Protein AF-0000000069431856 (afdb_homodimer)

Foldseek 3Di:
DLEWDFDADPQQETEDEPVPTDADDLVSVLVRHVVHLVVSVVVPRFKYKYKYFPVRCVNVVSCVVVPWDWQDDDVGITMIMDGNDDPDDDPDDHDDFEWEKEFEFEAEPVQWTKWFFWDPDPQRFTDTFIGTDDPPDDRQRRHQVRCCQFWVWGWHFDAWQDWDWAACPPPRGIYIYTYTYIYTPDDDTDGDVNTTVDIDIGRLVCQLPPPSHDPVRNVSSVSVVVCVVVQKGWHWDWDADPVRPGTDTDTDIDGNDD/DLEWDFDADPQQETEDEPVPTDADDLVSVLVRHVVHLVVSVVVPRFKYKYKYFPVRCVNVVSCVVVPWDWQDDDVGITMIMDGNDDPDDDPDDHDDFEWEKEFEFEAEPVQWTKWFFWDPDPQRFIDTFIGTDDPPDDRQRRHQVRCCQFWVWGWHFDAWQDWDWAACPPPRGIYIYTYTYIYTPDDDTDGDVNTTVDIDIGRLVCQLPPPSHDPVRNVSSVSVVVCVVVQKGWHWDFDADPVRPGTDTDTDIDGNDD

Sequence (516 aa):
MNVFDGKTDRYRGITILSNEIAYSNDHDFEEKLANSLISWKESSYRAAWIKVFSQHSSVIPICVKCGFDFHHAQPGYVMLNKWLKTDEPNTLPEYANQYIGVAGFVVNERNQLLVIKETFSEQAKWKLPGGHAEKQEDLPDTAIRETFEETGVKCKFESLLAFRHQHNYYFGCSDIYFICVLRPLTEEINPCLQEVKECKWMDLDEYINNTDITDANRFFAKSYKQQLETKMAIKPTKVWNFRKNLKNNIYSLQTLQDMNVFDGKTDRYRGITILSNEIAYSNDHDFEEKLANSLISWKESSYRAAWIKVFSQHSSVIPICVKCGFDFHHAQPGYVMLNKWLKTDEPNTLPEYANQYIGVAGFVVNERNQLLVIKETFSEQAKWKLPGGHAEKQEDLPDTAIRETFEETGVKCKFESLLAFRHQHNYYFGCSDIYFICVLRPLTEEINPCLQEVKECKWMDLDEYINNTDITDANRFFAKSYKQQLETKMAIKPTKVWNFRKNLKNNIYSLQTLQD

pLDDT: mean 94.35, std 6.86, range [52.59, 98.88]

Organism: NCBI:txid2607531

Structure (mmCIF, N/CA/C/O backbone):
data_AF-0000000069431856-model_v1
#
loop_
_entity.id
_entity.type
_entity.pdbx_description
1 polymer 'Nucleoside diphosphate-linked moiety X motif 6'
#
loop_
_atom_site.group_PDB
_atom_site.id
_atom_site.type_symbol
_atom_site.label_atom_id
_atom_site.label_alt_id
_atom_site.label_comp_id
_atom_site.label_asym_id
_atom_site.label_entity_id
_atom_site.label_seq_id
_atom_site.pdbx_PDB_ins_code
_atom_site.Cartn_x
_atom_site.Cartn_y
_atom_site.Cartn_z
_atom_site.occupancy
_atom_site.B_iso_or_equiv
_atom_site.auth_seq_id
_atom_site.auth_comp_id
_atom_site.auth_asym_id
_atom_site.auth_atom_id
_atom_site.pdbx_PDB_model_num
ATOM 1 N N . MET A 1 1 ? -29.328 28.594 4.598 1 62.97 1 MET A N 1
ATOM 2 C CA . MET A 1 1 ? -28.609 28.312 5.84 1 62.97 1 MET A CA 1
ATOM 3 C C . MET A 1 1 ? -27.109 28.453 5.641 1 62.97 1 MET A C 1
ATOM 5 O O . MET A 1 1 ? -26.609 28.281 4.531 1 62.97 1 MET A O 1
ATOM 9 N N . ASN A 1 2 ? -26.391 29.125 6.527 1 88.62 2 ASN A N 1
ATOM 10 C CA . ASN A 1 2 ? -24.953 29.406 6.574 1 88.62 2 ASN A CA 1
ATOM 11 C C . ASN A 1 2 ? -24.156 28.125 6.793 1 88.62 2 ASN A C 1
ATOM 13 O O . ASN A 1 2 ? -23.562 27.938 7.855 1 88.62 2 ASN A O 1
ATOM 17 N N . VAL A 1 3 ? -24.328 27.25 5.762 1 95.19 3 VAL A N 1
ATOM 18 C CA . VAL A 1 3 ? -23.688 25.938 5.824 1 95.19 3 VAL A CA 1
ATOM 19 C C . VAL A 1 3 ? -22.797 25.719 4.602 1 95.19 3 VAL A C 1
ATOM 21 O O . VAL A 1 3 ? -22.922 26.453 3.609 1 95.19 3 VAL A O 1
ATOM 24 N N . PHE A 1 4 ? -21.891 24.812 4.672 1 97.19 4 PHE A N 1
ATOM 25 C CA . PHE A 1 4 ? -21.047 24.469 3.533 1 97.19 4 PHE A CA 1
ATOM 26 C C . PHE A 1 4 ? -21.766 23.531 2.58 1 97.19 4 PHE A C 1
ATOM 28 O O . PHE A 1 4 ? -22.469 22.609 3.016 1 97.19 4 PHE A O 1
ATOM 35 N N . ASP A 1 5 ? -21.547 23.766 1.312 1 93.69 5 ASP A N 1
ATOM 36 C CA . ASP A 1 5 ? -21.984 22.828 0.281 1 93.69 5 ASP A CA 1
ATOM 37 C C . ASP A 1 5 ? -20.891 21.812 -0.037 1 93.69 5 ASP A C 1
ATOM 39 O O . ASP A 1 5 ? -19.734 22.172 -0.244 1 93.69 5 ASP A O 1
ATOM 43 N N . GLY A 1 6 ? -21.266 20.625 0.059 1 95.62 6 GLY A N 1
ATOM 44 C CA . GLY A 1 6 ? -20.281 19.578 -0.214 1 95.62 6 GLY A CA 1
ATOM 45 C C . GLY A 1 6 ? -20.781 18.531 -1.201 1 95.62 6 GLY A C 1
ATOM 46 O O . GLY A 1 6 ? -21.875 18.688 -1.764 1 95.62 6 GLY A O 1
ATOM 47 N N . LYS A 1 7 ? -20.016 17.625 -1.566 1 96.5 7 LYS A N 1
ATOM 48 C CA . LYS A 1 7 ? -20.344 16.516 -2.463 1 96.5 7 LYS A CA 1
ATOM 49 C C . LYS A 1 7 ? -20.625 15.242 -1.679 1 96.5 7 LYS A C 1
ATOM 51 O O . LYS A 1 7 ? -19.859 14.883 -0.775 1 96.5 7 LYS A O 1
ATOM 56 N N . THR A 1 8 ? -21.641 14.547 -2.09 1 95.56 8 THR A N 1
ATOM 57 C CA . THR A 1 8 ? -22.047 13.328 -1.406 1 95.56 8 THR A CA 1
ATOM 58 C C . THR A 1 8 ? -21.531 12.094 -2.146 1 95.56 8 THR A C 1
ATOM 60 O O . THR A 1 8 ? -21.484 12.086 -3.379 1 95.56 8 THR A O 1
ATOM 63 N N . ASP A 1 9 ? -21.188 11.102 -1.434 1 90.62 9 ASP A N 1
ATOM 64 C CA . ASP A 1 9 ? -20.75 9.852 -2.051 1 90.62 9 ASP A CA 1
ATOM 65 C C . ASP A 1 9 ? -21.781 8.742 -1.839 1 90.62 9 ASP A C 1
ATOM 67 O O . ASP A 1 9 ? -22.844 8.984 -1.265 1 90.62 9 ASP A O 1
ATOM 71 N N . ARG A 1 10 ? -21.531 7.535 -2.359 1 85.38 10 ARG A N 1
ATOM 72 C CA . ARG A 1 10 ? -22.484 6.441 -2.363 1 85.38 10 ARG A CA 1
ATOM 73 C C . ARG A 1 10 ? -22.719 5.898 -0.954 1 85.38 10 ARG A C 1
ATOM 75 O O . ARG A 1 10 ? -23.656 5.156 -0.71 1 85.38 10 ARG A O 1
ATOM 82 N N . TYR A 1 11 ? -21.906 6.277 0.033 1 87.62 11 TYR A N 1
ATOM 83 C CA . TYR A 1 11 ? -22 5.789 1.404 1 87.62 11 TYR A CA 1
ATOM 84 C C . TYR A 1 11 ? -22.656 6.832 2.307 1 87.62 11 TYR A C 1
ATOM 86 O O . TYR A 1 11 ? -22.625 6.703 3.533 1 87.62 11 TYR A O 1
ATOM 94 N N . ARG A 1 12 ? -23.062 7.938 1.674 1 92.31 12 ARG A N 1
ATOM 95 C CA . ARG A 1 12 ? -23.688 9.055 2.379 1 92.31 12 ARG A CA 1
ATOM 96 C C . ARG A 1 12 ? -22.656 9.82 3.205 1 92.31 12 ARG A C 1
ATOM 98 O O . ARG A 1 12 ? -22.938 10.234 4.328 1 92.31 12 ARG A O 1
ATOM 105 N N . GLY A 1 13 ? -21.531 9.836 2.697 1 95.69 13 GLY A N 1
ATOM 106 C CA . GLY A 1 13 ? -20.531 10.773 3.186 1 95.69 13 GLY A CA 1
ATOM 107 C C . GLY A 1 13 ? -20.562 12.109 2.465 1 95.69 13 GLY A C 1
ATOM 108 O O . GLY A 1 13 ? -20.906 12.172 1.28 1 95.69 13 GLY A O 1
ATOM 109 N N . ILE A 1 14 ? -20.266 13.109 3.154 1 97.75 14 ILE A N 1
ATOM 110 C CA . ILE A 1 14 ? -20.219 14.438 2.541 1 97.75 14 ILE A CA 1
ATOM 111 C C . ILE A 1 14 ? -18.797 14.984 2.613 1 97.75 14 ILE A C 1
ATOM 113 O O . ILE A 1 14 ? -18.141 14.875 3.646 1 97.75 14 ILE A O 1
ATOM 117 N N . THR A 1 15 ? -18.281 15.555 1.489 1 98.38 15 THR A N 1
ATOM 118 C CA . THR A 1 15 ? -16.922 16.047 1.405 1 98.38 15 THR A CA 1
ATOM 119 C C . THR A 1 15 ? -16.906 17.531 1.014 1 98.38 15 THR A C 1
ATOM 121 O O . THR A 1 15 ? -17.578 17.922 0.062 1 98.38 15 THR A O 1
ATOM 124 N N . ILE A 1 16 ? -16.156 18.297 1.734 1 98.25 16 ILE A N 1
ATOM 125 C CA . ILE A 1 16 ? -15.938 19.688 1.339 1 98.25 16 ILE A CA 1
ATOM 126 C C . ILE A 1 16 ? -14.445 19.922 1.102 1 98.25 16 ILE A C 1
ATOM 128 O O . ILE A 1 16 ? -13.602 19.297 1.757 1 98.25 16 ILE A O 1
ATOM 132 N N . LEU A 1 17 ? -14.117 20.766 0.204 1 98.31 17 LEU A N 1
ATOM 133 C CA . LEU A 1 17 ? -12.758 21.188 -0.129 1 98.31 17 LEU A CA 1
ATOM 134 C C . LEU A 1 17 ? -12.539 22.641 0.268 1 98.31 17 LEU A C 1
ATOM 136 O O . LEU A 1 17 ? -13.344 23.516 -0.067 1 98.31 17 LEU A O 1
ATOM 140 N N . SER A 1 18 ? -11.484 22.875 0.961 1 98.06 18 SER A N 1
ATOM 141 C CA . SER A 1 18 ? -11.242 24.203 1.501 1 98.06 18 SER A CA 1
ATOM 142 C C . SER A 1 18 ? -11.141 25.234 0.388 1 98.06 18 SER A C 1
ATOM 144 O O . SER A 1 18 ? -11.414 26.422 0.606 1 98.06 18 SER A O 1
ATOM 146 N N . ASN A 1 19 ? -10.727 24.781 -0.801 1 96.88 19 ASN A N 1
ATOM 147 C CA . ASN A 1 19 ? -10.562 25.734 -1.896 1 96.88 19 ASN A CA 1
ATOM 148 C C . ASN A 1 19 ? -11.852 25.906 -2.693 1 96.88 19 ASN A C 1
ATOM 150 O O . ASN A 1 19 ? -11.891 26.641 -3.674 1 96.88 19 ASN A O 1
ATOM 154 N N . GLU A 1 20 ? -12.906 25.234 -2.348 1 96.81 20 GLU A N 1
ATOM 155 C CA . GLU A 1 20 ? -14.164 25.297 -3.092 1 96.81 20 GLU A CA 1
ATOM 156 C C . GLU A 1 20 ? -15.289 25.859 -2.23 1 96.81 20 GLU A C 1
ATOM 158 O O . GLU A 1 20 ? -16.422 26.016 -2.697 1 96.81 20 GLU A O 1
ATOM 163 N N . ILE A 1 21 ? -15.031 26.109 -0.999 1 95.69 21 ILE A N 1
ATOM 164 C CA . ILE A 1 21 ? -16.047 26.656 -0.102 1 95.69 21 ILE A CA 1
ATOM 165 C C . ILE A 1 21 ? -15.734 28.109 0.21 1 95.69 21 ILE A C 1
ATOM 167 O O . ILE A 1 21 ? -14.578 28.531 0.17 1 95.69 21 ILE A O 1
ATOM 171 N N . ALA A 1 22 ? -16.797 28.812 0.596 1 94.12 22 ALA A N 1
ATOM 172 C CA . ALA A 1 22 ? -16.656 30.25 0.842 1 94.12 22 ALA A CA 1
ATOM 173 C C . ALA A 1 22 ? -16.75 30.562 2.332 1 94.12 22 ALA A C 1
ATOM 175 O O . ALA A 1 22 ? -17.672 30.078 3.012 1 94.12 22 ALA A O 1
ATOM 176 N N . TYR A 1 23 ? -15.852 31.297 2.836 1 95.25 23 TYR A N 1
ATOM 177 C CA . TYR A 1 23 ? -15.859 31.859 4.18 1 95.25 23 TYR A CA 1
ATOM 178 C C . TYR A 1 23 ? -14.969 33.094 4.262 1 95.25 23 TYR A C 1
ATOM 180 O O . TYR A 1 23 ? -13.984 33.188 3.52 1 95.25 23 TYR A O 1
ATOM 188 N N . SER A 1 24 ? -15.25 34 5.094 1 95.38 24 SER A N 1
ATOM 189 C CA . SER A 1 24 ? -14.586 35.281 5.113 1 95.38 24 SER A CA 1
ATOM 190 C C . S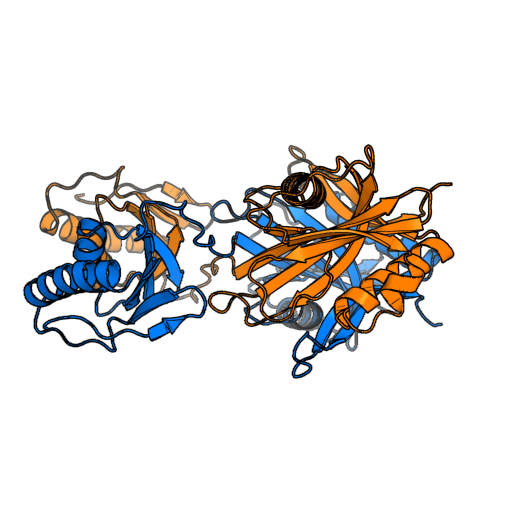ER A 1 24 ? -13.328 35.25 5.98 1 95.38 24 SER A C 1
ATOM 192 O O . SER A 1 24 ? -12.359 35.969 5.711 1 95.38 24 SER A O 1
ATOM 194 N N . ASN A 1 25 ? -13.383 34.562 7.086 1 96.38 25 ASN A N 1
ATOM 195 C CA . ASN A 1 25 ? -12.281 34.406 8.023 1 96.38 25 ASN A CA 1
ATOM 196 C C . ASN A 1 25 ? -12.445 33.156 8.867 1 96.38 25 ASN A C 1
ATOM 198 O O . ASN A 1 25 ? -13.43 32.406 8.703 1 96.38 25 ASN A O 1
ATOM 202 N N . ASP A 1 26 ? -11.586 32.875 9.719 1 97.25 26 ASP A N 1
ATOM 203 C CA . ASP A 1 26 ? -11.578 31.656 10.5 1 97.25 26 ASP A CA 1
ATOM 204 C C . ASP A 1 26 ? -12.812 31.562 11.391 1 97.25 26 ASP A C 1
ATOM 206 O O . ASP A 1 26 ? -13.352 30.469 11.609 1 97.25 26 ASP A O 1
ATOM 210 N N . HIS A 1 27 ? -13.156 32.688 11.961 1 96.94 27 HIS A N 1
ATOM 211 C CA . HIS A 1 27 ? -14.352 32.719 12.797 1 96.94 27 HIS A CA 1
ATOM 212 C C . HIS A 1 27 ? -15.586 32.344 11.984 1 96.94 27 HIS A C 1
ATOM 214 O O . HIS A 1 27 ? -16.406 31.531 12.438 1 96.94 27 HIS A O 1
ATOM 220 N N . ASP A 1 28 ? -15.688 32.938 10.836 1 97.44 28 ASP A N 1
ATOM 221 C CA . ASP A 1 28 ? -16.781 32.594 9.93 1 97.44 28 ASP A CA 1
ATOM 222 C C . ASP A 1 28 ? -16.75 31.094 9.562 1 97.44 28 ASP A C 1
ATOM 224 O O . ASP A 1 28 ? -17.797 30.453 9.516 1 97.44 28 ASP A O 1
ATOM 228 N N . PHE A 1 29 ? -15.617 30.578 9.32 1 98.19 29 PHE A N 1
ATOM 229 C CA . PHE A 1 29 ? -15.453 29.156 9.016 1 98.19 29 PHE A CA 1
ATOM 230 C C . PHE A 1 29 ? -15.977 28.297 10.156 1 98.19 29 PHE A C 1
ATOM 232 O O . PHE A 1 29 ? -16.703 27.328 9.93 1 98.19 29 PHE A O 1
ATOM 239 N N . GLU A 1 30 ? -15.547 28.594 11.32 1 98.19 30 GLU A N 1
ATOM 240 C CA . GLU A 1 30 ? -15.945 27.828 12.5 1 98.19 30 GLU A CA 1
ATOM 241 C C . GLU A 1 30 ? -17.469 27.797 12.656 1 98.19 30 GLU A C 1
ATOM 243 O O . GLU A 1 30 ? -18.047 26.734 12.922 1 98.19 30 GLU A O 1
ATOM 248 N N . GLU A 1 31 ? -18.062 28.938 12.5 1 97.62 31 GLU A N 1
ATOM 249 C CA . GLU A 1 31 ? -19.516 29.031 12.617 1 97.62 31 GLU A CA 1
ATOM 250 C C . GLU A 1 31 ? -20.219 28.203 11.531 1 97.62 31 GLU A C 1
ATOM 252 O O . GLU A 1 31 ? -21.141 27.453 11.82 1 97.62 31 GLU A O 1
ATOM 257 N N . LYS A 1 32 ? -19.75 28.422 10.375 1 97.94 32 LYS A N 1
ATOM 258 C CA . LYS A 1 32 ? -20.359 27.703 9.258 1 97.94 32 LYS A CA 1
ATOM 259 C C . LYS A 1 32 ? -20.172 26.188 9.422 1 97.94 32 LYS A C 1
ATOM 261 O O . LYS A 1 32 ? -21.078 25.422 9.094 1 97.94 32 LYS A O 1
ATOM 266 N N . LEU A 1 33 ? -19.031 25.766 9.867 1 98.38 33 LEU A N 1
ATOM 267 C CA . LEU A 1 33 ? -18.766 24.344 10.078 1 98.38 33 LEU A CA 1
ATOM 268 C C . LEU A 1 33 ? -19.703 23.781 11.148 1 98.38 33 LEU A C 1
ATOM 270 O O . LEU A 1 33 ? -20.266 22.703 10.969 1 98.38 33 LEU A O 1
ATOM 274 N N . ALA A 1 34 ? -19.844 24.484 12.242 1 97.69 34 ALA A N 1
ATOM 275 C CA . ALA A 1 34 ? -20.75 24.062 13.305 1 97.69 34 ALA A CA 1
ATOM 276 C C . ALA A 1 34 ? -22.172 23.875 12.773 1 97.69 34 ALA A C 1
ATOM 278 O O . ALA A 1 34 ? -22.828 22.875 13.062 1 97.69 34 ALA A O 1
ATOM 279 N N . ASN A 1 35 ? -22.594 24.859 12.039 1 97.75 35 ASN A N 1
ATOM 280 C CA . ASN A 1 35 ? -23.922 24.781 11.43 1 97.75 35 ASN A CA 1
ATOM 281 C C . ASN A 1 35 ? -24.031 23.609 10.461 1 97.75 35 ASN A C 1
ATOM 283 O O . ASN A 1 35 ? -25.078 22.953 10.398 1 97.75 35 ASN A O 1
ATOM 287 N N . SER A 1 36 ? -23.047 23.422 9.703 1 98.25 36 SER A N 1
ATOM 288 C CA . SER A 1 36 ? -23.016 22.328 8.734 1 98.25 36 SER A CA 1
ATOM 289 C C . SER A 1 36 ? -23.125 20.984 9.43 1 98.25 36 SER A C 1
ATOM 291 O O . SER A 1 36 ? -23.859 20.094 8.969 1 98.25 36 SER A O 1
ATOM 293 N N . LEU A 1 37 ? -22.422 20.844 10.516 1 97.81 37 LEU A N 1
ATOM 294 C CA . LEU A 1 37 ? -22.453 19.594 11.258 1 97.81 37 LEU A CA 1
ATOM 295 C C . LEU A 1 37 ? -23.859 19.266 11.75 1 97.81 37 LEU A C 1
ATOM 297 O O . LEU A 1 37 ? -24.281 18.109 11.688 1 97.81 37 LEU A O 1
ATOM 301 N N . ILE A 1 38 ? -24.531 20.25 12.234 1 96.75 38 ILE A N 1
ATOM 302 C CA . ILE A 1 38 ? -25.922 20.078 12.664 1 96.75 38 ILE A CA 1
ATOM 303 C C . ILE A 1 38 ? -26.781 19.656 11.469 1 96.75 38 ILE A C 1
ATOM 305 O O . ILE A 1 38 ? -27.531 18.688 11.555 1 96.75 38 ILE A O 1
ATOM 309 N N . SER A 1 39 ? -26.625 20.344 10.383 1 97.12 39 SER A N 1
ATOM 310 C CA . SER A 1 39 ? -27.406 20.062 9.172 1 97.12 39 SER A CA 1
ATOM 311 C C . SER A 1 39 ? -27.125 18.672 8.641 1 97.12 39 SER A C 1
ATOM 313 O O . SER A 1 39 ? -28.047 17.953 8.242 1 97.12 39 SER A O 1
ATOM 315 N N . TRP A 1 40 ? -25.844 18.281 8.586 1 97 4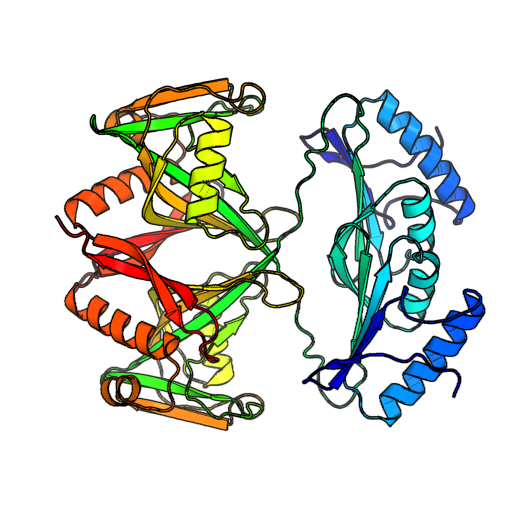0 TRP A N 1
ATOM 316 C CA . TRP A 1 40 ? -25.453 16.984 8.07 1 97 40 TRP A CA 1
ATOM 317 C C . TRP A 1 40 ? -26.047 15.859 8.922 1 97 40 TRP A C 1
ATOM 319 O O . TRP A 1 40 ? -26.484 14.844 8.398 1 97 40 TRP A O 1
ATOM 329 N N . LYS A 1 41 ? -26.047 16.031 10.195 1 94.88 41 LYS A N 1
ATOM 330 C CA . LYS A 1 41 ? -26.641 15.055 11.094 1 94.88 41 LYS A CA 1
ATOM 331 C C . LYS A 1 41 ? -28.141 14.914 10.852 1 94.88 41 LYS A C 1
ATOM 333 O O . LYS A 1 41 ? -28.656 13.797 10.789 1 94.88 41 LYS A O 1
ATOM 338 N N . GLU A 1 42 ? -28.781 16 10.734 1 94.81 42 GLU A N 1
ATOM 339 C CA . GLU A 1 42 ? -30.234 16 10.492 1 94.81 42 GLU A CA 1
ATOM 340 C C . GLU A 1 42 ? -30.578 15.352 9.156 1 94.81 42 GLU A C 1
ATOM 342 O O . GLU A 1 42 ? -31.625 14.734 9.016 1 94.81 42 GLU A O 1
ATOM 347 N N . SER A 1 43 ? -29.656 15.492 8.227 1 95.12 43 SER A N 1
ATOM 348 C CA . SER A 1 43 ? -29.875 14.945 6.895 1 95.12 43 SER A CA 1
ATOM 349 C C . SER A 1 43 ? -29.422 13.492 6.812 1 95.12 43 SER A C 1
ATOM 351 O O . SER A 1 43 ? -29.344 12.922 5.723 1 95.12 43 SER A O 1
ATOM 353 N N . SER A 1 44 ? -28.875 12.938 7.867 1 93.94 44 SER A N 1
ATOM 354 C CA . SER A 1 44 ? -28.547 11.531 8.047 1 93.94 44 SER A CA 1
ATOM 355 C C . SER A 1 44 ? -27.297 11.148 7.258 1 93.94 44 SER A C 1
ATOM 357 O O . SER A 1 44 ? -27.219 10.055 6.703 1 93.94 44 SER A O 1
ATOM 359 N N . TYR A 1 45 ? -26.5 12.148 7.07 1 95.81 45 TYR A N 1
ATOM 360 C CA . TYR A 1 45 ? -25.172 11.789 6.574 1 95.81 45 TYR A CA 1
ATOM 361 C C . TYR A 1 45 ? -24.438 10.906 7.574 1 95.81 45 TYR A C 1
ATOM 363 O O . TYR A 1 45 ? -24.609 11.055 8.789 1 95.81 45 TYR A O 1
ATOM 371 N N . ARG A 1 46 ? -23.594 10 7.07 1 95.94 46 ARG A N 1
ATOM 372 C CA . ARG A 1 46 ? -22.906 9.047 7.938 1 95.94 46 ARG A CA 1
ATOM 373 C C . ARG A 1 46 ? -21.547 9.57 8.352 1 95.94 46 ARG A C 1
ATOM 375 O O . ARG A 1 46 ? -21.047 9.25 9.438 1 95.94 46 ARG A O 1
ATOM 382 N N . ALA A 1 47 ? -20.906 10.352 7.438 1 97.56 47 ALA A N 1
ATOM 383 C CA . ALA A 1 47 ? -19.562 10.852 7.695 1 97.56 47 ALA A CA 1
ATOM 384 C C . ALA A 1 47 ? -19.328 12.18 6.973 1 97.56 47 ALA A C 1
ATOM 386 O O . ALA A 1 47 ? -19.984 12.477 5.977 1 97.56 47 ALA A O 1
ATOM 387 N N . ALA A 1 48 ? -18.453 12.945 7.48 1 98.38 48 ALA A N 1
ATOM 388 C CA . ALA A 1 48 ? -18.016 14.188 6.852 1 98.38 48 ALA A CA 1
ATOM 389 C C . ALA A 1 48 ? -16.516 14.172 6.598 1 98.38 48 ALA A C 1
ATOM 391 O O . ALA A 1 48 ? -15.742 13.727 7.449 1 98.38 48 ALA A O 1
ATOM 392 N N . TRP A 1 49 ? -16.141 14.609 5.438 1 98.44 49 TRP A N 1
ATOM 393 C CA . TRP A 1 49 ? -14.75 14.742 5.035 1 98.44 49 TRP A CA 1
ATOM 394 C C . TRP A 1 49 ? -14.414 16.188 4.711 1 98.44 49 TRP A C 1
ATOM 396 O O . TRP A 1 49 ? -15.211 16.906 4.09 1 98.44 49 TRP A O 1
ATOM 406 N N . ILE A 1 50 ? -13.219 16.625 5.137 1 98.75 50 ILE A N 1
ATOM 407 C CA . ILE A 1 50 ? -12.734 17.953 4.789 1 98.75 50 ILE A CA 1
ATOM 408 C C . ILE A 1 50 ? -11.312 17.859 4.234 1 98.75 50 ILE A C 1
ATOM 410 O O . ILE A 1 50 ? -10.391 17.453 4.941 1 98.75 50 ILE A O 1
ATOM 414 N N . LYS A 1 51 ? -11.188 18.188 3.033 1 98.62 51 LYS A N 1
ATOM 415 C CA . LYS A 1 51 ? -9.859 18.328 2.432 1 98.62 51 LYS A CA 1
ATOM 416 C C . LYS A 1 51 ? -9.344 19.75 2.588 1 98.62 51 LYS A C 1
ATOM 418 O O . LYS A 1 51 ? -9.875 20.688 1.982 1 98.62 51 LYS A O 1
ATOM 423 N N . VAL A 1 52 ? -8.289 19.891 3.328 1 98.88 52 VAL A N 1
ATOM 424 C CA . VAL A 1 52 ? -7.73 21.219 3.586 1 98.88 52 VAL A CA 1
ATOM 425 C C . VAL A 1 52 ? -6.406 21.375 2.846 1 98.88 52 VAL A C 1
ATOM 427 O O . VAL A 1 52 ? -5.445 20.656 3.115 1 98.88 52 VAL A O 1
ATOM 430 N N . PHE A 1 53 ? -6.344 22.344 1.992 1 98.62 53 PHE A N 1
ATOM 431 C CA . PHE A 1 53 ? -5.117 22.641 1.271 1 98.62 53 PHE A CA 1
ATOM 432 C C . PHE A 1 53 ? -4.176 23.484 2.129 1 98.62 53 PHE A C 1
ATOM 434 O O . PHE A 1 53 ? -4.625 24.219 3.018 1 98.62 53 PHE A O 1
ATOM 441 N N . SER A 1 54 ? -2.926 23.375 1.754 1 98.31 54 SER A N 1
ATOM 442 C CA . SER A 1 54 ? -1.881 24.016 2.543 1 98.31 54 SER A CA 1
ATOM 443 C C . SER A 1 54 ? -2.172 25.5 2.738 1 98.31 54 SER A C 1
ATOM 445 O O . SER A 1 54 ? -1.972 26.047 3.828 1 98.31 54 SER A O 1
ATOM 447 N N . GLN A 1 55 ? -2.643 26.156 1.768 1 97.06 55 GLN A N 1
ATOM 448 C CA . GLN A 1 55 ? -2.887 27.594 1.817 1 97.06 55 GLN A CA 1
ATOM 449 C C . GLN A 1 55 ? -4.012 27.938 2.795 1 97.06 55 GLN A C 1
ATOM 451 O O . GLN A 1 55 ? -4.176 29.094 3.188 1 97.06 55 GLN A O 1
ATOM 456 N N . HIS A 1 56 ? -4.801 26.953 3.189 1 98.19 56 HIS A N 1
ATOM 457 C CA . HIS A 1 56 ? -5.91 27.141 4.117 1 98.19 56 HIS A CA 1
ATOM 458 C C . HIS A 1 56 ? -5.633 26.453 5.453 1 98.19 56 HIS A C 1
ATOM 460 O O . HIS A 1 56 ? -6.566 26.125 6.188 1 98.19 56 HIS A O 1
ATOM 466 N N . SER A 1 57 ? -4.418 26.219 5.809 1 98.5 57 SER A N 1
ATOM 467 C CA . SER A 1 57 ? -4.035 25.406 6.953 1 98.5 57 SER A CA 1
ATOM 468 C C . SER A 1 57 ? -4.523 26.016 8.258 1 98.5 57 SER A C 1
ATOM 470 O O . SER A 1 57 ? -4.598 25.328 9.281 1 98.5 57 SER A O 1
ATOM 472 N N . SER A 1 58 ? -4.879 27.281 8.32 1 98.12 58 SER A N 1
ATOM 473 C CA . SER A 1 58 ? -5.316 27.969 9.531 1 98.12 58 SER A CA 1
ATOM 474 C C . SER A 1 58 ? -6.613 27.375 10.062 1 98.12 58 SER A C 1
ATOM 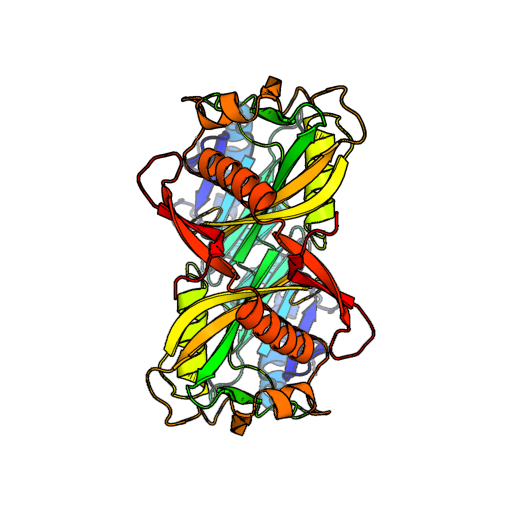476 O O . SER A 1 58 ? -6.934 27.516 11.242 1 98.12 58 SER A O 1
ATOM 478 N N . VAL A 1 59 ? -7.367 26.656 9.242 1 98.56 59 VAL A N 1
ATOM 479 C CA . VAL A 1 59 ? -8.664 26.172 9.688 1 98.56 59 VAL A CA 1
ATOM 480 C C . VAL A 1 59 ? -8.516 24.781 10.297 1 98.56 59 VAL A C 1
ATOM 482 O O . VAL A 1 59 ? -9.461 24.234 10.867 1 98.56 59 VAL A O 1
ATOM 485 N N . ILE A 1 60 ? -7.352 24.172 10.172 1 98.81 60 ILE A N 1
ATOM 486 C CA . ILE A 1 60 ? -7.133 22.797 10.617 1 98.81 60 ILE A CA 1
ATOM 487 C C . ILE A 1 60 ? -7.414 22.688 12.109 1 98.81 60 ILE A C 1
ATOM 489 O O . ILE A 1 60 ? -8.156 21.812 12.547 1 98.81 60 ILE A O 1
ATOM 493 N N . PRO A 1 61 ? -6.887 23.641 12.953 1 98.5 61 PRO A N 1
ATOM 494 C CA . PRO A 1 61 ? -7.203 23.531 14.383 1 98.5 61 PRO A CA 1
ATOM 495 C C . PRO A 1 61 ? -8.703 23.625 14.664 1 98.5 61 PRO A C 1
ATOM 497 O O . PRO A 1 61 ? -9.195 23.031 15.617 1 98.5 61 PRO A O 1
ATOM 500 N N . ILE A 1 62 ? -9.414 24.359 13.883 1 98.69 62 ILE A N 1
ATOM 501 C CA . ILE A 1 62 ? -10.859 24.5 14.031 1 98.69 62 ILE A CA 1
ATOM 502 C C . ILE A 1 62 ? -11.539 23.156 13.742 1 98.69 62 ILE A C 1
ATOM 504 O O . ILE A 1 62 ? -12.422 22.734 14.492 1 98.69 62 ILE A O 1
ATOM 508 N N . CYS A 1 63 ? -11.141 22.516 12.656 1 98.81 63 CYS A N 1
ATOM 509 C CA . CYS A 1 63 ? -11.68 21.203 12.32 1 98.81 63 CYS A CA 1
ATOM 510 C C . CYS A 1 63 ? -11.469 20.203 13.461 1 98.81 63 CYS A C 1
ATOM 512 O O . CYS A 1 63 ? -12.398 19.5 13.844 1 98.81 63 CYS A O 1
ATOM 514 N N . VAL A 1 64 ? -10.25 20.203 14 1 98.69 64 VAL A N 1
ATOM 515 C CA . VAL A 1 64 ? -9.914 19.297 15.094 1 98.69 64 VAL A CA 1
ATOM 516 C C . VAL A 1 64 ? -10.797 19.594 16.297 1 98.69 64 VAL A C 1
ATOM 518 O O . VAL A 1 64 ? -11.336 18.672 16.922 1 98.69 64 VAL A O 1
ATOM 521 N N . LYS A 1 65 ? -10.914 20.844 16.625 1 97.94 65 LYS A N 1
ATOM 522 C CA . LYS A 1 65 ? -11.758 21.281 17.734 1 97.94 65 LYS A CA 1
ATOM 523 C C . LYS A 1 65 ? -13.195 20.797 17.547 1 97.94 65 LYS A C 1
ATOM 525 O O . LYS A 1 65 ? -13.875 20.469 18.531 1 97.94 65 LYS A O 1
ATOM 530 N N . CYS A 1 66 ? -13.633 20.719 16.328 1 97.94 66 CYS A N 1
ATOM 531 C CA . CYS A 1 66 ? -15 20.312 16.016 1 97.94 66 CYS A CA 1
ATOM 532 C C . CYS A 1 66 ? -15.117 18.797 15.93 1 97.94 66 CYS A C 1
ATOM 534 O O . CYS A 1 66 ? -16.156 18.281 15.523 1 97.94 66 CYS A O 1
ATOM 536 N N . GLY A 1 67 ? -14.07 18.078 16.203 1 97.56 67 GLY A N 1
ATOM 537 C CA . GLY A 1 67 ? -14.164 16.641 16.359 1 97.56 67 GLY A CA 1
ATOM 538 C C . GLY A 1 67 ? -13.633 15.883 15.156 1 97.56 67 GLY A C 1
ATOM 539 O O . GLY A 1 67 ? -13.719 14.648 15.109 1 97.56 67 GLY A O 1
ATOM 540 N N . PHE A 1 68 ? -13.148 16.625 14.164 1 98.69 68 PHE A N 1
ATOM 541 C CA . PHE A 1 68 ? -12.523 15.945 13.039 1 98.69 68 PHE A CA 1
ATOM 542 C C . PHE A 1 68 ? -11.156 15.398 13.438 1 98.69 68 PHE A C 1
ATOM 544 O O . PHE A 1 68 ? -10.477 15.977 14.281 1 98.69 68 PHE A O 1
ATOM 551 N N . ASP A 1 69 ? -10.789 14.273 12.812 1 98.31 69 ASP A N 1
ATOM 552 C CA . ASP A 1 69 ? -9.477 13.664 13 1 98.31 69 ASP A CA 1
ATOM 553 C C . ASP A 1 69 ? -8.727 13.531 11.672 1 98.31 69 ASP A C 1
ATOM 555 O O . ASP A 1 69 ? -9.344 13.539 10.609 1 98.31 69 ASP A O 1
ATOM 559 N N . PHE A 1 70 ? -7.422 13.438 11.773 1 98.75 70 PHE A N 1
ATOM 560 C CA . PHE A 1 70 ? -6.609 13.258 10.578 1 98.75 70 PHE A CA 1
ATOM 561 C C . PHE A 1 70 ? -6.855 11.891 9.953 1 98.75 70 PHE A C 1
ATOM 563 O O . PHE A 1 70 ? -7 10.898 10.664 1 98.75 70 PHE A O 1
ATOM 570 N N . HIS A 1 71 ? -6.902 11.828 8.664 1 98 71 HIS A N 1
ATOM 571 C CA . HIS A 1 71 ? -7.043 10.562 7.953 1 98 71 HIS A CA 1
ATOM 572 C C . HIS A 1 71 ? -5.801 10.258 7.125 1 98 71 HIS A C 1
ATOM 574 O O . HIS A 1 71 ? -5.133 9.242 7.348 1 98 71 HIS A O 1
ATOM 580 N N . HIS A 1 72 ? -5.48 11.078 6.184 1 97.88 72 HIS A N 1
ATOM 581 C CA . HIS A 1 72 ? -4.277 10.969 5.367 1 97.88 72 HIS A CA 1
ATOM 582 C C . HIS A 1 72 ? -3.826 12.344 4.871 1 97.88 72 HIS A C 1
ATOM 584 O O . HIS A 1 72 ? -4.559 13.32 5.004 1 97.88 72 HIS A O 1
ATOM 590 N N . ALA A 1 73 ? -2.625 12.367 4.348 1 98.25 73 ALA A N 1
ATOM 591 C CA . ALA A 1 73 ? -2.107 13.602 3.756 1 98.25 73 ALA A CA 1
ATOM 592 C C . ALA A 1 73 ? -1.236 13.297 2.539 1 98.25 73 ALA A C 1
ATOM 594 O O . ALA A 1 73 ? -0.735 12.18 2.387 1 98.25 73 ALA A O 1
ATOM 595 N N . GLN A 1 74 ? -1.148 14.188 1.678 1 96 74 GLN A N 1
ATOM 596 C CA . GLN A 1 74 ? -0.248 14.266 0.532 1 96 74 GLN A CA 1
ATOM 597 C C . GLN A 1 74 ? 0.352 15.664 0.399 1 96 74 GLN A C 1
ATOM 599 O O . GLN A 1 74 ? -0.141 16.609 1.007 1 96 74 GLN A O 1
ATOM 604 N N . PRO A 1 75 ? 1.462 15.727 -0.33 1 96.44 75 PRO A N 1
ATOM 605 C CA . PRO A 1 75 ? 1.961 17.094 -0.546 1 96.44 75 PRO A CA 1
ATOM 606 C C . PRO A 1 75 ? 0.873 18.047 -1.021 1 96.44 75 PRO A C 1
ATOM 608 O O . PRO A 1 75 ? 0.192 17.766 -2.012 1 96.44 75 PRO A O 1
ATOM 611 N N . GLY A 1 76 ? 0.659 19.062 -0.189 1 98 76 GLY A N 1
ATOM 612 C CA . GLY A 1 76 ? -0.258 20.125 -0.606 1 98 76 GLY A CA 1
ATOM 613 C C . GLY A 1 76 ? -1.578 20.094 0.141 1 98 76 GLY A C 1
ATOM 614 O O . GLY A 1 76 ? -2.338 21.062 0.11 1 98 76 GLY A O 1
ATOM 615 N N . TYR A 1 77 ? -1.827 18.922 0.815 1 98.44 77 TYR A N 1
ATOM 616 C CA . TYR A 1 77 ? -3.109 18.938 1.509 1 98.44 77 TYR A CA 1
ATOM 617 C C . TYR A 1 77 ? -3.148 17.875 2.609 1 98.44 77 TYR A C 1
ATOM 619 O O . TYR A 1 77 ? -2.307 16.984 2.645 1 98.44 77 TYR A O 1
ATOM 627 N N . VAL A 1 78 ? -4.09 18.016 3.502 1 98.75 78 VAL A N 1
ATOM 628 C CA . VAL A 1 78 ? -4.434 17.016 4.508 1 98.75 78 VAL A CA 1
ATOM 629 C C . VAL A 1 78 ? -5.938 16.75 4.48 1 98.75 78 VAL A C 1
ATOM 631 O O . VAL A 1 78 ? -6.73 17.672 4.285 1 98.75 78 VAL A O 1
ATOM 634 N N . MET A 1 79 ? -6.289 15.492 4.566 1 98.69 79 MET A N 1
ATOM 635 C CA . MET A 1 79 ? -7.684 15.062 4.629 1 98.69 79 MET A CA 1
ATOM 636 C C . MET A 1 79 ? -8.078 14.727 6.062 1 98.69 79 MET A C 1
ATOM 638 O O . MET A 1 79 ? -7.391 13.961 6.738 1 98.69 79 MET A O 1
ATOM 642 N N . LEU A 1 80 ? -9.164 15.297 6.543 1 98.81 80 LEU A N 1
ATOM 643 C CA . LEU A 1 80 ? -9.734 14.992 7.848 1 98.81 80 LEU A CA 1
ATOM 644 C C . LEU A 1 80 ? -11.117 14.367 7.703 1 98.81 80 LEU A C 1
ATOM 646 O O . LEU A 1 80 ? -11.781 14.555 6.684 1 98.81 80 LEU A O 1
ATOM 650 N N . ASN A 1 81 ? -11.508 13.586 8.703 1 98.44 81 ASN A N 1
ATOM 651 C CA . ASN A 1 81 ? -12.852 13.016 8.656 1 98.44 81 ASN A CA 1
ATOM 652 C C . ASN A 1 81 ? -13.477 12.938 10.047 1 98.44 81 ASN A C 1
ATOM 654 O O . ASN A 1 81 ? -12.797 13.148 11.047 1 98.44 81 ASN A O 1
ATOM 658 N N . LYS A 1 82 ? -14.758 12.82 10.078 1 98.25 82 LYS A N 1
ATOM 659 C CA . LYS A 1 82 ? -15.57 12.672 11.281 1 98.25 82 LYS A CA 1
ATOM 660 C C . LYS A 1 82 ? -16.766 11.758 11.023 1 98.25 82 LYS A C 1
ATOM 662 O O . LYS A 1 82 ? -17.516 11.969 10.07 1 98.25 82 LYS A O 1
ATOM 667 N N . TRP A 1 83 ? -16.891 10.672 11.773 1 97.69 83 TRP A N 1
ATOM 668 C CA . TRP A 1 83 ? -18.094 9.844 11.742 1 97.69 83 TRP A CA 1
ATOM 669 C C . TRP A 1 83 ? -19.25 10.539 12.43 1 97.69 83 TRP A C 1
ATOM 671 O O . TRP A 1 83 ? -19.109 11.047 13.547 1 97.69 83 TRP A O 1
ATOM 681 N N . LEU A 1 84 ? -20.422 10.578 11.844 1 97.19 84 LEU A N 1
ATOM 682 C CA . LEU A 1 84 ? -21.5 11.43 12.328 1 97.19 84 LEU A CA 1
ATOM 683 C C . LEU A 1 84 ? -22.578 10.602 13.016 1 97.19 84 LEU A C 1
ATOM 685 O O . LEU A 1 84 ? -23.344 11.125 13.828 1 97.19 84 LEU A O 1
ATOM 689 N N . LYS A 1 85 ? -22.656 9.312 12.641 1 94.19 85 LYS A N 1
ATOM 690 C CA . LYS A 1 85 ? -23.703 8.469 13.203 1 94.19 85 LYS A CA 1
ATOM 691 C C . LYS A 1 85 ? -23.344 7.992 14.602 1 94.19 85 LYS A C 1
ATOM 693 O O . LYS A 1 85 ? -22.172 7.734 14.891 1 94.19 85 LYS A O 1
ATOM 698 N N . THR A 1 86 ? -24.297 7.824 15.367 1 90.75 86 THR A N 1
ATOM 699 C CA . THR A 1 86 ? -24.062 7.375 16.734 1 90.75 86 THR A CA 1
ATOM 700 C C . THR A 1 86 ? -24.625 5.973 16.953 1 90.75 86 THR A C 1
ATOM 702 O O . THR A 1 86 ? -24.266 5.297 17.922 1 90.75 86 THR A O 1
ATOM 705 N N . ASP A 1 87 ? -25.453 5.465 16.109 1 90.31 87 ASP A N 1
ATOM 706 C CA . ASP A 1 87 ? -26.172 4.207 16.281 1 90.31 87 ASP A CA 1
ATOM 707 C C . ASP A 1 87 ? -25.5 3.076 15.508 1 90.31 87 ASP A C 1
ATOM 709 O O . ASP A 1 87 ? -26 1.95 15.484 1 90.31 87 ASP A O 1
ATOM 713 N N . GLU A 1 88 ? -24.547 3.383 14.789 1 88 88 GLU A N 1
ATOM 714 C CA . GLU A 1 88 ? -23.766 2.369 14.078 1 88 88 GLU A CA 1
ATOM 715 C C . GLU A 1 88 ? -22.266 2.592 14.25 1 88 88 GLU A C 1
ATOM 717 O O . GLU A 1 88 ? -21.828 3.721 14.469 1 88 88 GLU A O 1
ATOM 722 N N . PRO A 1 89 ? -21.547 1.597 14.188 1 88.94 89 PRO A N 1
ATOM 723 C CA . PRO A 1 89 ? -20.109 1.738 14.359 1 88.94 89 PRO A CA 1
ATOM 724 C C . PRO A 1 89 ? -19.438 2.475 13.195 1 88.94 89 PRO A C 1
ATOM 726 O O . PRO A 1 89 ? -19.953 2.447 12.07 1 88.94 89 PRO A O 1
ATOM 729 N N . ASN A 1 90 ? -18.344 3.15 13.477 1 92.06 90 ASN A N 1
ATOM 730 C CA . ASN A 1 90 ? -17.531 3.824 12.469 1 92.06 90 ASN A CA 1
ATOM 731 C C . ASN A 1 90 ? -16.922 2.83 11.484 1 92.06 90 ASN A C 1
ATOM 733 O O . ASN A 1 90 ? -16.141 1.956 11.883 1 92.06 90 ASN A O 1
ATOM 737 N N . THR A 1 91 ? -17.203 2.891 10.25 1 86.75 91 THR A N 1
ATOM 738 C CA . THR A 1 91 ? -16.734 1.943 9.25 1 86.75 91 THR A CA 1
ATOM 739 C C . THR A 1 91 ? -15.883 2.65 8.195 1 86.75 91 THR A C 1
ATOM 741 O O . THR A 1 91 ? -15.695 2.133 7.094 1 86.75 91 THR A O 1
ATOM 744 N N . LEU A 1 92 ? -15.445 3.904 8.523 1 91.12 92 LEU A N 1
ATOM 745 C CA . LEU A 1 92 ? -14.586 4.609 7.586 1 91.12 92 LEU A CA 1
ATOM 746 C C . LEU A 1 92 ? -13.312 3.811 7.312 1 91.12 92 LEU A C 1
ATOM 748 O O . LEU A 1 92 ? -12.719 3.242 8.234 1 91.12 92 LEU A O 1
ATOM 752 N N . PRO A 1 93 ? -12.938 3.717 6.137 1 88.38 93 PRO A N 1
ATOM 753 C CA . PRO A 1 93 ? -11.734 2.938 5.809 1 88.38 93 PRO A CA 1
ATOM 754 C C . PRO A 1 93 ? -10.445 3.621 6.258 1 88.38 93 PRO A C 1
ATOM 756 O O . PRO A 1 93 ? -10.375 4.852 6.281 1 88.38 93 PRO A O 1
ATOM 759 N N . GLU A 1 94 ? -9.516 2.834 6.543 1 91.69 94 GLU A N 1
ATOM 760 C CA . GLU A 1 94 ? -8.172 3.348 6.762 1 91.69 94 GLU A CA 1
ATOM 761 C C . GLU A 1 94 ? -7.488 3.699 5.441 1 91.69 94 GLU A C 1
ATOM 763 O O . GLU A 1 94 ? -8.008 3.391 4.367 1 91.69 94 GLU A O 1
ATOM 768 N N . TYR A 1 95 ? -6.426 4.434 5.492 1 93.94 95 TYR A N 1
ATOM 769 C CA . TYR A 1 95 ? -5.66 4.785 4.301 1 93.94 95 TYR A CA 1
ATOM 770 C C . TYR A 1 95 ? -4.676 3.682 3.939 1 93.94 95 TYR A C 1
ATOM 772 O O . TYR A 1 95 ? -4.359 2.826 4.77 1 93.94 95 TYR A O 1
ATOM 780 N N . ALA A 1 96 ? -4.188 3.695 2.711 1 93.88 96 ALA A N 1
ATOM 781 C CA . ALA A 1 96 ? -3.215 2.727 2.211 1 93.88 96 ALA A CA 1
ATOM 782 C C . ALA A 1 96 ? -2.002 2.641 3.131 1 93.88 96 ALA A C 1
ATOM 784 O O . ALA A 1 96 ? -1.599 3.639 3.734 1 93.88 96 ALA A O 1
ATOM 785 N N . ASN A 1 97 ? -1.416 1.46 3.234 1 93.88 97 ASN A N 1
ATOM 786 C CA . ASN A 1 97 ? -0.32 1.298 4.184 1 93.88 97 ASN A CA 1
ATOM 787 C C . ASN A 1 97 ? 0.748 0.348 3.648 1 93.88 97 ASN A C 1
ATOM 789 O O . ASN A 1 97 ? 1.499 -0.248 4.422 1 93.88 97 ASN A O 1
ATOM 793 N N . GLN A 1 98 ? 0.812 0.142 2.365 1 95.88 98 GLN A N 1
ATOM 794 C CA . GLN A 1 98 ? 1.819 -0.741 1.785 1 95.88 98 GLN A CA 1
ATOM 795 C C . GLN A 1 98 ? 2.656 -0.009 0.74 1 95.88 98 GLN A C 1
ATOM 797 O O . GLN A 1 98 ? 2.113 0.689 -0.119 1 95.88 98 GLN A O 1
ATOM 802 N N . TYR A 1 99 ? 3.936 -0.163 0.836 1 96.62 99 TYR A N 1
ATOM 803 C CA . TYR A 1 99 ? 4.852 0.21 -0.234 1 96.62 99 TYR A CA 1
ATOM 804 C C . TYR A 1 99 ? 5.008 -0.924 -1.24 1 96.62 99 TYR A C 1
ATOM 806 O O . TYR A 1 99 ? 4.766 -2.088 -0.914 1 96.62 99 TYR A O 1
ATOM 814 N N . ILE A 1 100 ? 5.383 -0.583 -2.441 1 97.44 100 ILE A N 1
ATOM 815 C CA . ILE A 1 100 ? 5.734 -1.578 -3.449 1 97.44 100 ILE A CA 1
ATOM 816 C C . ILE A 1 100 ? 7.152 -1.321 -3.959 1 97.44 100 ILE A C 1
ATOM 818 O O . ILE A 1 100 ? 7.434 -0.257 -4.512 1 97.44 100 ILE A O 1
ATOM 822 N N . GLY A 1 101 ? 8.016 -2.207 -3.672 1 97.56 101 GLY A N 1
ATOM 823 C CA . GLY A 1 101 ? 9.312 -2.262 -4.328 1 97.56 101 GLY A CA 1
ATOM 824 C C . GLY A 1 101 ? 9.375 -3.295 -5.438 1 97.56 101 GLY A C 1
ATOM 825 O O . GLY A 1 101 ? 8.703 -4.324 -5.375 1 97.56 101 GLY A O 1
ATOM 826 N N . VAL A 1 102 ? 10.188 -3.01 -6.406 1 98.31 102 VAL A N 1
ATOM 827 C CA . VAL A 1 102 ? 10.344 -3.938 -7.523 1 98.31 102 VAL A CA 1
ATOM 828 C C . VAL A 1 102 ? 11.828 -4.094 -7.859 1 98.31 102 VAL A C 1
ATOM 830 O O . VAL A 1 102 ? 12.578 -3.117 -7.848 1 98.31 102 VAL A O 1
ATOM 833 N N . ALA A 1 103 ? 12.211 -5.258 -8.125 1 98.44 103 ALA A N 1
ATOM 834 C CA . ALA A 1 103 ? 13.562 -5.551 -8.617 1 98.44 103 ALA A CA 1
ATOM 835 C C . ALA A 1 103 ? 13.523 -6.074 -10.047 1 98.44 103 ALA A C 1
ATOM 837 O O . ALA A 1 103 ? 12.586 -6.781 -10.43 1 98.44 103 ALA A O 1
ATOM 838 N N . GLY A 1 104 ? 14.523 -5.703 -10.758 1 98.69 104 GLY A N 1
ATOM 839 C CA . GLY A 1 104 ? 14.789 -6.34 -12.039 1 98.69 104 GLY A CA 1
ATOM 840 C C . GLY A 1 104 ? 15.781 -7.484 -11.945 1 98.69 104 GLY A C 1
ATOM 841 O O . GLY A 1 104 ? 16.969 -7.262 -11.719 1 98.69 104 GLY A O 1
ATOM 842 N N . PHE A 1 105 ? 15.312 -8.68 -12.031 1 98.75 105 PHE A N 1
ATOM 843 C CA . PHE A 1 105 ? 16.156 -9.867 -12.156 1 98.75 105 PHE A CA 1
ATOM 844 C C . PHE A 1 105 ? 16.531 -10.109 -13.617 1 98.75 105 PHE A C 1
ATOM 846 O O . PHE A 1 105 ? 15.859 -10.867 -14.32 1 98.75 105 PHE A O 1
ATOM 853 N N . VAL A 1 106 ? 17.578 -9.523 -14.039 1 98.75 106 VAL A N 1
ATOM 854 C CA . VAL A 1 106 ? 17.953 -9.469 -15.453 1 98.75 106 VAL A CA 1
ATOM 855 C C . VAL A 1 106 ? 18.984 -10.539 -15.766 1 98.75 106 VAL A C 1
ATOM 857 O O . VAL A 1 106 ? 20.109 -10.484 -15.266 1 98.75 106 VAL A O 1
ATOM 860 N N . VAL A 1 107 ? 18.703 -11.438 -16.609 1 98.31 107 VAL A N 1
ATOM 861 C CA . VAL A 1 107 ? 19.609 -12.508 -17 1 98.31 107 VAL A CA 1
ATOM 862 C C . VAL A 1 107 ? 19.859 -12.461 -18.5 1 98.31 107 VAL A C 1
ATOM 864 O O . VAL A 1 107 ? 18.922 -12.414 -19.297 1 98.31 107 VAL A O 1
ATOM 867 N N . ASN A 1 108 ? 21.125 -12.43 -18.875 1 97.94 108 ASN A N 1
ATOM 868 C CA . ASN A 1 108 ? 21.438 -12.375 -20.312 1 97.94 108 ASN A CA 1
ATOM 869 C C . ASN A 1 108 ? 21.609 -13.773 -20.891 1 97.94 108 ASN A C 1
ATOM 871 O O . ASN A 1 108 ? 21.375 -14.773 -20.219 1 97.94 108 ASN A O 1
ATOM 875 N N . GLU A 1 109 ? 21.953 -13.836 -22.156 1 95.94 109 GLU A N 1
ATOM 876 C CA . GLU A 1 109 ? 22.016 -15.094 -22.906 1 95.94 109 GLU A CA 1
ATOM 877 C C . GLU A 1 109 ? 23.156 -15.969 -22.391 1 95.94 109 GLU A C 1
ATOM 879 O O . GLU A 1 109 ? 23.172 -17.188 -22.625 1 95.94 109 GLU A O 1
ATOM 884 N N . ARG A 1 110 ? 24.156 -15.406 -21.75 1 97 110 ARG A N 1
ATOM 885 C CA . ARG A 1 110 ? 25.281 -16.156 -21.219 1 97 110 ARG A CA 1
ATOM 886 C C . ARG A 1 110 ? 25 -16.625 -19.797 1 97 110 ARG A C 1
ATOM 888 O O . ARG A 1 110 ? 25.922 -17.016 -19.078 1 97 110 ARG A O 1
ATOM 895 N N . ASN A 1 111 ? 23.734 -16.453 -19.312 1 97.12 111 ASN A N 1
ATOM 896 C CA . ASN A 1 111 ? 23.297 -16.875 -17.984 1 97.12 111 ASN A CA 1
ATOM 897 C C . ASN A 1 111 ? 23.984 -16.047 -16.891 1 97.12 111 ASN A C 1
ATOM 899 O O . ASN A 1 111 ? 24.344 -16.578 -15.844 1 97.12 111 ASN A O 1
ATOM 903 N N . GLN A 1 112 ? 24.172 -14.852 -17.203 1 98.38 112 GLN A N 1
ATOM 904 C CA . GLN A 1 112 ? 24.719 -13.922 -16.219 1 98.38 112 GLN A CA 1
ATOM 905 C C . GLN A 1 112 ? 23.625 -12.992 -15.695 1 98.38 112 GLN A C 1
ATOM 907 O O . GLN A 1 112 ? 22.734 -12.578 -16.438 1 98.38 112 GLN A O 1
ATOM 912 N N . LEU A 1 113 ? 23.734 -12.664 -14.414 1 98.56 113 LEU A N 1
ATOM 913 C CA . LEU A 1 113 ? 22.781 -11.812 -13.703 1 98.56 113 LEU A CA 1
ATOM 914 C C . LEU A 1 113 ? 23.328 -10.398 -13.547 1 98.56 113 LEU A C 1
ATOM 916 O O . LEU A 1 113 ? 24.484 -10.211 -13.164 1 98.56 113 LEU A O 1
ATOM 920 N N . LEU A 1 114 ? 22.531 -9.406 -13.906 1 98.62 114 LEU A N 1
ATOM 921 C CA . LEU A 1 114 ? 22.906 -8.008 -13.711 1 98.62 114 LEU A CA 1
ATOM 922 C C . LEU A 1 114 ? 22.781 -7.609 -12.242 1 98.62 114 LEU A C 1
ATOM 924 O O . LEU A 1 114 ? 21.703 -7.691 -11.664 1 98.62 114 LEU A O 1
ATOM 928 N N . VAL A 1 115 ? 23.859 -7.188 -11.641 1 97.62 115 VAL A N 1
ATOM 929 C CA . VAL A 1 115 ? 23.844 -6.879 -10.211 1 97.62 115 VAL A CA 1
ATOM 930 C C . VAL A 1 115 ? 24.5 -5.523 -9.969 1 97.62 115 VAL A C 1
ATOM 932 O O . VAL A 1 115 ? 25.297 -5.055 -10.789 1 97.62 115 VAL A O 1
ATOM 935 N N . ILE A 1 116 ? 24.125 -4.926 -8.859 1 95.75 116 ILE A N 1
ATOM 936 C CA . ILE A 1 116 ? 24.641 -3.598 -8.547 1 95.75 116 ILE A CA 1
ATOM 937 C C . ILE A 1 116 ? 25.094 -3.545 -7.086 1 95.75 116 ILE A C 1
ATOM 939 O O . ILE A 1 116 ? 24.703 -4.398 -6.285 1 95.75 116 ILE A O 1
ATOM 943 N N . LYS A 1 117 ? 25.938 -2.615 -6.762 1 91.94 117 LYS A N 1
ATOM 944 C CA . LYS A 1 117 ? 26.234 -2.143 -5.418 1 91.94 117 LYS A CA 1
ATOM 945 C C . LYS A 1 117 ? 25.906 -0.659 -5.266 1 91.94 117 LYS A C 1
ATOM 947 O O . LYS A 1 117 ? 26.266 0.15 -6.125 1 91.94 117 LYS A O 1
ATOM 952 N N . GLU A 1 118 ? 25.234 -0.358 -4.215 1 85.62 118 GLU A N 1
ATOM 953 C CA . GLU A 1 118 ? 24.828 1.032 -4.016 1 85.62 118 GLU A CA 1
ATOM 954 C C . GLU A 1 118 ? 25.984 1.863 -3.459 1 85.62 118 GLU A C 1
ATOM 956 O O . GLU A 1 118 ? 26.812 1.354 -2.707 1 85.62 118 GLU A O 1
ATOM 961 N N . THR A 1 119 ? 25.984 3.145 -3.77 1 77.62 119 THR A N 1
ATOM 962 C CA . THR A 1 119 ? 27.047 4.066 -3.371 1 77.62 119 THR A CA 1
ATOM 963 C C . THR A 1 119 ? 27 4.332 -1.87 1 77.62 119 THR A C 1
ATOM 965 O O . THR A 1 119 ? 28.031 4.395 -1.208 1 77.62 119 THR A O 1
ATOM 968 N N . PHE A 1 120 ? 25.844 4.465 -1.267 1 65.81 120 PHE A N 1
ATOM 969 C CA . PHE A 1 120 ? 25.75 4.926 0.113 1 65.81 120 PHE A CA 1
ATOM 970 C C . PHE A 1 120 ? 25.5 3.76 1.059 1 65.81 120 PHE A C 1
ATOM 972 O O . PHE A 1 120 ? 25.109 3.961 2.213 1 65.81 120 PHE A O 1
ATOM 979 N N . SER A 1 121 ? 25.812 2.58 0.634 1 64.88 121 SER A N 1
ATOM 980 C CA . SER A 1 121 ? 25.594 1.465 1.549 1 64.88 121 SER A CA 1
ATOM 981 C C . SER A 1 121 ? 26.859 1.125 2.324 1 64.88 121 SER A C 1
ATOM 983 O O . SER A 1 121 ? 27.953 1.142 1.768 1 64.88 121 SER A O 1
ATOM 985 N N . GLU A 1 122 ? 26.75 1.104 3.621 1 61.34 122 GLU A N 1
ATOM 986 C CA . GLU A 1 122 ? 27.875 0.755 4.48 1 61.34 122 GLU A CA 1
ATOM 987 C C . GLU A 1 122 ? 28.438 -0.619 4.121 1 61.34 122 GLU A C 1
ATOM 989 O O . GLU A 1 122 ? 29.641 -0.846 4.215 1 61.34 122 GLU A O 1
ATOM 994 N N . GLN A 1 123 ? 27.5 -1.536 3.939 1 63.91 123 GLN A N 1
ATOM 995 C CA . GLN A 1 123 ? 27.938 -2.885 3.596 1 63.91 123 GLN A CA 1
ATOM 996 C C . GLN A 1 123 ? 27.672 -3.189 2.125 1 63.91 123 GLN A C 1
ATOM 998 O O . GLN A 1 123 ? 26.516 -3.26 1.696 1 63.91 123 GLN A O 1
ATOM 1003 N N . ALA A 1 124 ? 28.609 -2.988 1.248 1 69.31 124 ALA A N 1
ATOM 1004 C CA . ALA A 1 124 ? 28.578 -3.059 -0.211 1 69.31 124 ALA A CA 1
ATOM 1005 C C . ALA A 1 124 ? 28.188 -4.457 -0.684 1 69.31 124 ALA A C 1
ATOM 1007 O O . ALA A 1 124 ? 29.062 -5.23 -1.114 1 69.31 124 ALA A O 1
ATOM 1008 N N . LYS A 1 125 ? 26.922 -4.949 -0.372 1 85.81 125 LYS A N 1
ATOM 1009 C CA . LYS A 1 125 ? 26.516 -6.246 -0.907 1 85.81 125 LYS A CA 1
ATOM 1010 C C . LYS A 1 125 ? 25.891 -6.094 -2.291 1 85.81 125 LYS A C 1
ATOM 1012 O O . LYS A 1 125 ? 25.297 -5.055 -2.604 1 85.81 125 LYS A O 1
ATOM 1017 N N . TRP A 1 126 ? 26.172 -7.113 -3.062 1 92.62 126 TRP A N 1
ATOM 1018 C CA . TRP A 1 126 ? 25.547 -7.148 -4.383 1 92.62 126 TRP A CA 1
ATOM 1019 C C . TRP A 1 126 ? 24.031 -7.332 -4.266 1 92.62 126 TRP A C 1
ATOM 1021 O O . TRP A 1 126 ? 23.562 -8.148 -3.475 1 92.62 126 TRP A O 1
ATOM 1031 N N . LYS A 1 127 ? 23.328 -6.547 -4.938 1 94 127 LYS A N 1
ATOM 1032 C CA . LYS A 1 127 ? 21.875 -6.656 -4.965 1 94 127 LYS A CA 1
ATOM 1033 C C . LYS A 1 127 ? 21.344 -6.5 -6.383 1 94 127 LYS A C 1
ATOM 1035 O O . LYS A 1 127 ? 22.109 -6.273 -7.324 1 94 127 LYS A O 1
ATOM 1040 N N . LEU A 1 128 ? 20.109 -6.703 -6.562 1 97.69 128 LEU A N 1
ATOM 1041 C CA . LEU A 1 128 ? 19.438 -6.523 -7.844 1 97.69 128 LEU A CA 1
ATOM 1042 C C . LEU A 1 128 ? 19.078 -5.055 -8.07 1 97.69 128 LEU A C 1
ATOM 1044 O O . LEU A 1 128 ? 18.766 -4.34 -7.117 1 97.69 128 LEU A O 1
ATOM 1048 N N . PRO A 1 129 ? 19.203 -4.594 -9.328 1 97.81 129 PRO A N 1
ATOM 1049 C CA . PRO A 1 129 ? 18.672 -3.254 -9.578 1 97.81 129 PRO A CA 1
ATOM 1050 C C . PRO A 1 129 ? 17.172 -3.16 -9.305 1 97.81 129 PRO A C 1
ATOM 1052 O O . PRO A 1 129 ? 16.438 -4.141 -9.484 1 97.81 129 PRO A O 1
ATOM 1055 N N . GLY A 1 130 ? 16.672 -2.074 -8.906 1 96.81 130 GLY A N 1
ATOM 1056 C CA . GLY A 1 130 ? 15.258 -1.907 -8.594 1 96.81 130 GLY A CA 1
ATOM 1057 C C . GLY A 1 130 ? 14.961 -0.64 -7.812 1 96.81 130 GLY A C 1
ATOM 1058 O O . GLY A 1 130 ? 15.828 0.226 -7.68 1 96.81 130 GLY A O 1
ATOM 1059 N N . GLY A 1 131 ? 13.758 -0.518 -7.352 1 95.44 131 GLY A N 1
ATOM 1060 C CA . GLY A 1 131 ? 13.297 0.64 -6.602 1 95.44 131 GLY A CA 1
ATOM 1061 C C . GLY A 1 131 ? 11.805 0.608 -6.316 1 95.44 131 GLY A C 1
ATOM 1062 O O . GLY A 1 131 ? 11.164 -0.433 -6.461 1 95.44 131 GLY A O 1
ATOM 1063 N N . HIS A 1 132 ? 11.336 1.706 -5.883 1 95.31 132 HIS A N 1
ATOM 1064 C CA . HIS A 1 132 ? 9.922 1.805 -5.531 1 95.31 132 HIS A CA 1
ATOM 1065 C C . HIS A 1 132 ? 9.07 2.086 -6.766 1 95.31 132 HIS A C 1
ATOM 1067 O O . HIS A 1 132 ? 9.469 2.857 -7.641 1 95.31 132 HIS A O 1
ATOM 1073 N N . ALA A 1 133 ? 7.922 1.479 -6.754 1 95.75 133 ALA A N 1
ATOM 1074 C CA . ALA A 1 133 ? 6.949 1.778 -7.805 1 95.75 133 ALA A CA 1
ATOM 1075 C C . ALA A 1 133 ? 6.352 3.17 -7.617 1 95.75 133 ALA A C 1
ATOM 1077 O O . ALA A 1 133 ? 6.035 3.572 -6.492 1 95.75 133 ALA A O 1
ATOM 1078 N N . GLU A 1 134 ? 6.215 3.93 -8.68 1 92 134 GLU A N 1
ATOM 1079 C CA . GLU A 1 134 ? 5.484 5.195 -8.656 1 92 134 GLU A CA 1
ATOM 1080 C C . GLU A 1 134 ? 3.977 4.961 -8.625 1 92 134 GLU A C 1
ATOM 1082 O O . GLU A 1 134 ? 3.508 3.863 -8.93 1 92 134 GLU A O 1
ATOM 1087 N N . LYS A 1 135 ? 3.24 5.977 -8.227 1 90.31 135 LYS A N 1
ATOM 1088 C CA . LYS A 1 135 ? 1.783 5.875 -8.211 1 90.31 135 LYS A CA 1
ATOM 1089 C C . LYS A 1 135 ? 1.246 5.461 -9.578 1 90.31 135 LYS A C 1
ATOM 1091 O O . LYS A 1 135 ? 1.667 5.996 -10.609 1 90.31 135 LYS A O 1
ATOM 1096 N N . GLN A 1 136 ? 0.345 4.449 -9.617 1 91.81 136 GLN A N 1
ATOM 1097 C CA . GLN A 1 136 ? -0.395 4.004 -10.797 1 91.81 136 GLN A CA 1
ATOM 1098 C C . GLN A 1 136 ? 0.513 3.254 -11.766 1 91.81 136 GLN A C 1
ATOM 1100 O O . GLN A 1 136 ? 0.158 3.055 -12.93 1 91.81 136 GLN A O 1
ATOM 1105 N N . GLU A 1 137 ? 1.702 2.885 -11.383 1 94.75 137 GLU A N 1
ATOM 1106 C CA . GLU A 1 137 ? 2.643 2.178 -12.25 1 94.75 137 GLU A CA 1
ATOM 1107 C C . GLU A 1 137 ? 2.475 0.665 -12.125 1 94.75 137 GLU A C 1
ATOM 1109 O O . GLU A 1 137 ? 2.363 0.137 -11.016 1 94.75 137 GLU A O 1
ATOM 1114 N N . ASP A 1 138 ? 2.447 -0.002 -13.281 1 97 138 ASP A N 1
ATOM 1115 C CA . ASP A 1 138 ? 2.432 -1.462 -13.266 1 97 138 ASP A CA 1
ATOM 1116 C C . ASP A 1 138 ? 3.793 -2.02 -12.852 1 97 138 ASP A C 1
ATOM 1118 O O . ASP A 1 138 ? 4.828 -1.395 -13.094 1 97 138 ASP A O 1
ATOM 1122 N N . LEU A 1 139 ? 3.812 -3.238 -12.234 1 98.06 139 LEU A N 1
ATOM 1123 C CA . LEU A 1 139 ? 5.027 -3.865 -11.727 1 98.06 139 LEU A CA 1
ATOM 1124 C C . LEU A 1 139 ? 6.07 -4.008 -12.828 1 98.06 139 LEU A C 1
ATOM 1126 O O . LEU A 1 139 ? 7.227 -3.617 -12.641 1 98.06 139 LEU A O 1
ATOM 1130 N N . PRO A 1 140 ? 5.707 -4.508 -14.047 1 98.25 140 PRO A N 1
ATOM 1131 C CA . PRO A 1 140 ? 6.707 -4.633 -15.109 1 98.25 140 PRO A CA 1
ATOM 1132 C C . PRO A 1 140 ? 7.324 -3.291 -15.5 1 98.25 140 PRO A C 1
ATOM 1134 O O . PRO A 1 140 ? 8.539 -3.207 -15.711 1 98.25 140 PRO A O 1
ATOM 1137 N N . ASP A 1 141 ? 6.504 -2.281 -15.57 1 98.19 141 ASP A N 1
ATOM 1138 C CA . ASP A 1 141 ? 6.984 -0.958 -15.961 1 98.19 141 ASP A CA 1
ATOM 1139 C C . ASP A 1 141 ? 7.98 -0.414 -14.938 1 98.19 141 ASP A C 1
ATOM 1141 O O . ASP A 1 141 ? 8.992 0.189 -15.312 1 98.19 141 ASP A O 1
ATOM 1145 N N . THR A 1 142 ? 7.672 -0.591 -13.711 1 98 142 THR A N 1
ATOM 1146 C CA . THR A 1 142 ? 8.578 -0.162 -12.648 1 98 142 THR A CA 1
ATOM 1147 C C . THR A 1 142 ? 9.93 -0.856 -12.781 1 98 142 THR A C 1
ATOM 1149 O O . THR A 1 142 ? 10.977 -0.206 -12.719 1 98 142 THR A O 1
ATOM 1152 N N . ALA A 1 143 ? 9.914 -2.17 -12.969 1 98.5 143 ALA A N 1
ATOM 1153 C CA . ALA A 1 143 ? 11.148 -2.951 -13.062 1 98.5 143 ALA A CA 1
ATOM 1154 C C . ALA A 1 143 ? 12.008 -2.473 -14.227 1 98.5 143 ALA A C 1
ATOM 1156 O O . ALA A 1 143 ? 13.219 -2.273 -14.078 1 98.5 143 ALA A O 1
ATOM 1157 N N . ILE A 1 144 ? 11.367 -2.301 -15.32 1 98.62 144 ILE A N 1
ATOM 1158 C CA . ILE A 1 144 ? 12.062 -1.888 -16.531 1 98.62 144 ILE A CA 1
ATOM 1159 C C . ILE A 1 144 ? 12.648 -0.49 -16.344 1 98.62 144 ILE A C 1
ATOM 1161 O O . ILE A 1 144 ? 13.828 -0.258 -16.625 1 98.62 144 ILE A O 1
ATOM 1165 N N . ARG A 1 145 ? 11.844 0.436 -15.859 1 98.06 145 ARG A N 1
ATOM 1166 C CA . ARG A 1 145 ? 12.281 1.813 -15.664 1 98.06 145 ARG A CA 1
ATOM 1167 C C . ARG A 1 145 ? 13.445 1.884 -14.68 1 98.06 145 ARG A C 1
ATOM 1169 O O . ARG A 1 145 ? 14.484 2.49 -14.977 1 98.06 145 ARG A O 1
ATOM 1176 N N . GLU A 1 146 ? 13.336 1.286 -13.484 1 97.44 146 GLU A N 1
ATOM 1177 C CA . GLU A 1 146 ? 14.359 1.339 -12.445 1 97.44 146 GLU A CA 1
ATOM 1178 C C . GLU A 1 146 ? 15.656 0.69 -12.914 1 97.44 146 GLU A C 1
ATOM 1180 O O . GLU A 1 146 ? 16.75 1.172 -12.602 1 97.44 146 GLU A O 1
ATOM 1185 N N . THR A 1 147 ? 15.539 -0.473 -13.609 1 98.19 147 THR A N 1
ATOM 1186 C CA . THR A 1 147 ? 16.734 -1.129 -14.133 1 98.19 147 THR A CA 1
ATOM 1187 C C . THR A 1 147 ? 17.484 -0.207 -15.094 1 98.19 147 THR A C 1
ATOM 1189 O O . THR A 1 147 ? 18.703 -0.059 -15 1 98.19 147 THR A O 1
ATOM 1192 N N . PHE A 1 148 ? 16.734 0.415 -15.953 1 98.19 148 PHE A N 1
ATOM 1193 C CA . PHE A 1 148 ? 17.344 1.327 -16.906 1 98.19 148 PHE A CA 1
ATOM 1194 C C . PHE A 1 148 ? 17.969 2.518 -16.188 1 98.19 148 PHE A C 1
ATOM 1196 O O . PHE A 1 148 ? 19.109 2.9 -16.5 1 98.19 148 PHE A O 1
ATOM 1203 N N . GLU A 1 149 ? 17.25 3.145 -15.305 1 96.38 149 GLU A N 1
ATOM 1204 C CA . GLU A 1 149 ? 17.734 4.316 -14.578 1 96.38 149 GLU A CA 1
ATOM 1205 C C . GLU A 1 149 ? 19.031 4.004 -13.836 1 96.38 149 GLU A C 1
ATOM 1207 O O . GLU A 1 149 ? 19.953 4.824 -13.812 1 96.38 149 GLU A O 1
ATOM 1212 N N . GLU A 1 150 ? 19.109 2.834 -13.242 1 96.31 150 GLU A N 1
ATOM 1213 C CA . GLU A 1 150 ? 20.234 2.525 -12.359 1 96.31 150 GLU A CA 1
ATOM 1214 C C . GLU A 1 150 ? 21.391 1.93 -13.141 1 96.31 150 GLU A C 1
ATOM 1216 O O . GLU A 1 150 ? 22.562 2.078 -12.742 1 96.31 150 GLU A O 1
ATOM 1221 N N . THR A 1 151 ? 21.188 1.229 -14.266 1 97.56 151 THR A N 1
ATOM 1222 C CA . THR A 1 151 ? 22.25 0.445 -14.891 1 97.56 151 THR A CA 1
ATOM 1223 C C . THR A 1 151 ? 22.453 0.869 -16.344 1 97.56 151 THR A C 1
ATOM 1225 O O . THR A 1 151 ? 23.484 0.546 -16.953 1 97.56 151 THR A O 1
ATOM 1228 N N . GLY A 1 152 ? 21.5 1.546 -16.953 1 97.69 152 GLY A N 1
ATOM 1229 C CA . GLY A 1 152 ? 21.547 1.912 -18.359 1 97.69 152 GLY A CA 1
ATOM 1230 C C . GLY A 1 152 ? 21.125 0.783 -19.281 1 97.69 152 GLY A C 1
ATOM 1231 O O . GLY A 1 152 ? 21.078 0.955 -20.5 1 97.69 152 GLY A O 1
ATOM 1232 N N . VAL A 1 153 ? 20.812 -0.369 -18.797 1 98.31 153 VAL A N 1
ATOM 1233 C CA . VAL A 1 153 ? 20.469 -1.536 -19.594 1 98.31 153 VAL A CA 1
ATOM 1234 C C . VAL A 1 153 ? 18.984 -1.527 -19.922 1 98.31 153 VAL A C 1
ATOM 1236 O O . VAL A 1 153 ? 18.141 -1.427 -19.031 1 98.31 153 VAL A O 1
ATOM 1239 N N . LYS A 1 154 ? 18.641 -1.565 -21.156 1 98.38 154 LYS A N 1
ATOM 1240 C CA . LYS A 1 154 ? 17.25 -1.682 -21.594 1 98.38 154 LYS A CA 1
ATOM 1241 C C . LYS A 1 154 ? 16.766 -3.129 -21.531 1 98.38 154 LYS A C 1
ATOM 1243 O O . LYS A 1 154 ? 17.516 -4.051 -21.875 1 98.38 154 LYS A O 1
ATOM 1248 N N . CYS A 1 155 ? 15.562 -3.33 -21.031 1 98.56 155 CYS A N 1
ATOM 1249 C CA . CYS A 1 155 ? 15.07 -4.688 -20.828 1 98.56 155 CYS A CA 1
ATOM 1250 C C . CYS A 1 155 ? 13.617 -4.809 -21.266 1 98.56 155 CYS A C 1
ATOM 1252 O O . CYS A 1 155 ? 12.945 -3.803 -21.484 1 98.56 155 CYS A O 1
ATOM 1254 N N . LYS A 1 156 ? 13.188 -5.984 -21.469 1 98.38 156 LYS A N 1
ATOM 1255 C CA . LYS A 1 156 ? 11.781 -6.328 -21.594 1 98.38 156 LYS A CA 1
ATOM 1256 C C . LYS A 1 156 ? 11.336 -7.293 -20.5 1 98.38 156 LYS A C 1
ATOM 1258 O O . LYS A 1 156 ? 12.133 -8.102 -20.016 1 98.38 156 LYS A O 1
ATOM 1263 N N . PHE A 1 157 ? 10.109 -7.199 -20.125 1 98.19 157 PHE A N 1
ATOM 1264 C CA . PHE A 1 157 ? 9.562 -8.008 -19.031 1 98.19 157 PHE A CA 1
ATOM 1265 C C . PHE A 1 157 ? 9.289 -9.43 -19.5 1 98.19 157 PHE A C 1
ATOM 1267 O O . PHE A 1 157 ? 8.805 -9.641 -20.609 1 98.19 157 PHE A O 1
ATOM 1274 N N . GLU A 1 158 ? 9.57 -10.414 -18.641 1 97.06 158 GLU A N 1
ATOM 1275 C CA . GLU A 1 158 ? 9.297 -11.812 -18.969 1 97.06 158 GLU A CA 1
ATOM 1276 C C . GLU A 1 158 ? 8.281 -12.406 -18 1 97.06 158 GLU A C 1
ATOM 1278 O O . GLU A 1 158 ? 7.254 -12.945 -18.422 1 97.06 158 GLU A O 1
ATOM 1283 N N . SER A 1 159 ? 8.531 -12.359 -16.703 1 97.56 159 SER A N 1
ATOM 1284 C CA . SER A 1 159 ? 7.676 -12.992 -15.711 1 97.56 159 SER A CA 1
ATOM 1285 C C . SER A 1 159 ? 7.941 -12.43 -14.32 1 97.56 159 SER A C 1
ATOM 1287 O O . SER A 1 159 ? 8.859 -11.625 -14.133 1 97.56 159 SER A O 1
ATOM 1289 N N . LEU A 1 160 ? 7.07 -12.773 -13.359 1 97.62 160 LEU A N 1
ATOM 1290 C CA . LEU A 1 160 ? 7.285 -12.516 -11.945 1 97.62 160 LEU A CA 1
ATOM 1291 C C . LEU A 1 160 ? 7.832 -13.75 -11.242 1 97.62 160 LEU A C 1
ATOM 1293 O O . LEU A 1 160 ? 7.227 -14.828 -11.305 1 97.62 160 LEU A O 1
ATOM 1297 N N . LEU A 1 161 ? 8.914 -13.586 -10.617 1 97.25 161 LEU A N 1
ATOM 1298 C CA . LEU A 1 161 ? 9.617 -14.719 -10.031 1 97.25 161 LEU A CA 1
ATOM 1299 C C . LEU A 1 161 ? 9.102 -15.016 -8.625 1 97.25 161 LEU A C 1
ATOM 1301 O O . LEU A 1 161 ? 8.867 -16.172 -8.281 1 97.25 161 LEU A O 1
ATOM 1305 N N . ALA A 1 162 ? 9.008 -14.039 -7.832 1 97.62 162 ALA A N 1
ATOM 1306 C CA . ALA A 1 162 ? 8.672 -14.117 -6.414 1 97.62 162 ALA A CA 1
ATOM 1307 C C . ALA A 1 162 ? 8.359 -12.734 -5.844 1 97.62 162 ALA A C 1
ATOM 1309 O O . ALA A 1 162 ? 8.547 -11.719 -6.523 1 97.62 162 ALA A O 1
ATOM 1310 N N . PHE A 1 163 ? 7.82 -12.688 -4.676 1 98.38 163 PHE A N 1
ATOM 1311 C CA . PHE A 1 163 ? 7.734 -11.438 -3.943 1 98.38 163 PHE A CA 1
ATOM 1312 C C . PHE A 1 163 ? 7.871 -11.672 -2.443 1 98.38 163 PHE A C 1
ATOM 1314 O O . PHE A 1 163 ? 7.52 -12.742 -1.946 1 98.38 163 PHE A O 1
ATOM 1321 N N . ARG A 1 164 ? 8.406 -10.734 -1.769 1 98.12 164 ARG A N 1
ATOM 1322 C CA . ARG A 1 164 ? 8.594 -10.75 -0.321 1 98.12 164 ARG A CA 1
ATOM 1323 C C . ARG A 1 164 ? 7.617 -9.797 0.367 1 98.12 164 ARG A C 1
ATOM 1325 O O . ARG A 1 164 ? 7.402 -8.68 -0.1 1 98.12 164 ARG A O 1
ATOM 1332 N N . HIS A 1 165 ? 6.953 -10.195 1.35 1 97.38 165 HIS A N 1
ATOM 1333 C CA . HIS A 1 165 ? 6.109 -9.344 2.186 1 97.38 165 HIS A CA 1
ATOM 1334 C C . HIS A 1 165 ? 6.785 -9.047 3.52 1 97.38 165 HIS A C 1
ATOM 1336 O O . HIS A 1 165 ? 6.941 -9.938 4.355 1 97.38 165 HIS A O 1
ATOM 1342 N N . GLN A 1 166 ? 7.227 -7.844 3.686 1 96.06 166 GLN A N 1
ATOM 1343 C CA . GLN A 1 166 ? 7.914 -7.395 4.891 1 96.06 166 GLN A CA 1
ATOM 1344 C C . GLN A 1 166 ? 7.07 -6.391 5.668 1 96.06 166 GLN A C 1
ATOM 1346 O O . GLN A 1 166 ? 6.41 -5.535 5.074 1 96.06 166 GLN A O 1
ATOM 1351 N N . HIS A 1 167 ? 7.105 -6.461 7.027 1 94.5 167 HIS A N 1
ATOM 1352 C CA . HIS A 1 167 ? 6.359 -5.543 7.879 1 94.5 167 HIS A CA 1
ATOM 1353 C C . HIS A 1 167 ? 7.289 -4.59 8.617 1 94.5 167 HIS A C 1
ATOM 1355 O O . HIS A 1 167 ? 8.516 -4.734 8.555 1 94.5 167 HIS A O 1
ATOM 1361 N N . ASN A 1 168 ? 6.727 -3.496 9.297 1 91.62 168 ASN A N 1
ATOM 1362 C CA . ASN A 1 168 ? 7.469 -2.473 10.023 1 91.62 168 ASN A CA 1
ATOM 1363 C C . ASN A 1 168 ? 8.523 -1.809 9.133 1 91.62 168 ASN A C 1
ATOM 1365 O O . ASN A 1 168 ? 9.688 -1.692 9.523 1 91.62 168 ASN A O 1
ATOM 1369 N N . TYR A 1 169 ? 8.156 -1.601 7.922 1 92.56 169 TYR A N 1
ATOM 1370 C CA . TYR A 1 169 ? 8.977 -0.868 6.969 1 92.56 169 TYR A CA 1
ATOM 1371 C C . TYR A 1 169 ? 8.953 0.628 7.258 1 92.56 169 TYR A C 1
ATOM 1373 O O . TYR A 1 169 ? 9.055 1.044 8.414 1 92.56 169 TYR A O 1
ATOM 1381 N N . TYR A 1 170 ? 8.859 1.481 6.254 1 89.31 170 TYR A N 1
ATOM 1382 C CA . TYR A 1 170 ? 8.891 2.926 6.453 1 89.31 170 TYR A CA 1
ATOM 1383 C C . TYR A 1 170 ? 7.613 3.41 7.125 1 89.31 170 TYR A C 1
ATOM 1385 O O . TYR A 1 170 ? 6.512 3.029 6.723 1 89.31 170 TYR A O 1
ATOM 1393 N N . PHE A 1 171 ? 7.73 4.223 8.227 1 91.69 171 PHE A N 1
ATOM 1394 C CA . PHE A 1 171 ? 6.641 4.934 8.891 1 91.69 171 PHE A CA 1
ATOM 1395 C C . PHE A 1 171 ? 5.605 3.957 9.43 1 91.69 171 PHE A C 1
ATOM 1397 O O . PHE A 1 171 ? 4.402 4.234 9.391 1 91.69 171 PHE A O 1
ATOM 1404 N N . GLY A 1 172 ? 6.074 2.723 9.727 1 90.5 172 GLY A N 1
ATOM 1405 C CA . GLY A 1 172 ? 5.203 1.725 10.32 1 90.5 172 GLY A CA 1
ATOM 1406 C C . GLY A 1 172 ? 4.352 0.988 9.305 1 90.5 172 GLY A C 1
ATOM 1407 O O . GLY A 1 172 ? 3.434 0.253 9.672 1 90.5 172 GLY A O 1
ATOM 1408 N N . CYS A 1 173 ? 4.574 1.215 8.055 1 95.06 173 CYS A N 1
ATOM 1409 C CA . CYS A 1 173 ? 3.852 0.545 6.98 1 95.06 173 CYS A CA 1
ATOM 1410 C C . CYS A 1 173 ? 4.52 -0.772 6.613 1 95.06 173 CYS A C 1
ATOM 1412 O O . CYS A 1 173 ? 5.508 -1.167 7.234 1 95.06 173 CYS A O 1
ATOM 1414 N N . SER A 1 174 ? 3.941 -1.525 5.715 1 96.44 174 SER A N 1
ATOM 1415 C CA . SER A 1 174 ? 4.527 -2.748 5.172 1 96.44 174 SER A CA 1
ATOM 1416 C C . SER A 1 174 ? 5.043 -2.531 3.752 1 96.44 174 SER A C 1
ATOM 1418 O O . SER A 1 174 ? 4.836 -1.469 3.166 1 96.44 174 SER A O 1
ATOM 1420 N N . ASP A 1 175 ? 5.809 -3.496 3.297 1 96.88 175 ASP A N 1
ATOM 1421 C CA . ASP A 1 175 ? 6.426 -3.436 1.975 1 96.88 175 ASP A CA 1
ATOM 1422 C C . ASP A 1 175 ? 6.312 -4.777 1.255 1 96.88 175 ASP A C 1
ATOM 1424 O O . ASP A 1 175 ? 6.562 -5.828 1.848 1 96.88 175 ASP A O 1
ATOM 1428 N N . ILE A 1 176 ? 5.828 -4.734 0.077 1 97.94 176 ILE A N 1
ATOM 1429 C CA . ILE A 1 176 ? 5.926 -5.898 -0.797 1 97.94 176 ILE A CA 1
ATOM 1430 C C . ILE A 1 176 ? 6.977 -5.648 -1.876 1 97.94 176 ILE A C 1
ATOM 1432 O O . ILE A 1 176 ? 6.93 -4.633 -2.574 1 97.94 176 ILE A O 1
ATOM 1436 N N . TYR A 1 177 ? 7.949 -6.488 -1.906 1 98.38 177 TYR A N 1
ATOM 1437 C CA . TYR A 1 177 ? 9.07 -6.414 -2.84 1 98.38 177 TYR A CA 1
ATOM 1438 C C . TYR A 1 177 ? 8.938 -7.469 -3.932 1 98.38 177 TYR A C 1
ATOM 1440 O O . TYR A 1 177 ? 9.188 -8.656 -3.689 1 98.38 177 TYR A O 1
ATOM 1448 N N . PHE A 1 178 ? 8.57 -7.074 -5.176 1 98.69 178 PHE A N 1
ATOM 1449 C CA . PHE A 1 178 ? 8.336 -7.977 -6.297 1 98.69 178 PHE A CA 1
ATOM 1450 C C . PHE A 1 178 ? 9.609 -8.18 -7.105 1 98.69 178 PHE A C 1
ATOM 1452 O O . PHE A 1 178 ? 10.336 -7.215 -7.383 1 98.69 178 PHE A O 1
ATOM 1459 N N . ILE A 1 179 ? 9.914 -9.375 -7.48 1 98.81 179 ILE A N 1
ATOM 1460 C CA . ILE A 1 179 ? 11.078 -9.711 -8.289 1 98.81 179 ILE A CA 1
ATOM 1461 C C . ILE A 1 179 ? 10.633 -10.023 -9.719 1 98.81 179 ILE A C 1
ATOM 1463 O O . ILE A 1 179 ? 10.086 -11.094 -9.984 1 98.81 179 ILE A O 1
ATOM 1467 N N . CYS A 1 180 ? 10.93 -9.18 -10.641 1 98.69 180 CYS A N 1
ATOM 1468 C CA . CYS A 1 180 ? 10.539 -9.336 -12.039 1 98.69 180 CYS A CA 1
ATOM 1469 C C . CYS A 1 180 ? 11.695 -9.883 -12.867 1 98.69 180 CYS A C 1
ATOM 1471 O O . CYS A 1 180 ? 12.773 -9.281 -12.914 1 98.69 180 CYS A O 1
ATOM 1473 N N . VAL A 1 181 ? 11.484 -10.961 -13.492 1 98.5 181 VAL A N 1
ATOM 1474 C CA . VAL A 1 181 ? 12.461 -11.477 -14.438 1 98.5 181 VAL A CA 1
ATOM 1475 C C . VAL A 1 181 ? 12.422 -10.656 -15.727 1 98.5 181 VAL A C 1
ATOM 1477 O O . VAL A 1 181 ? 11.359 -10.5 -16.328 1 98.5 181 VAL A O 1
ATOM 1480 N N . LEU A 1 182 ? 13.539 -10.125 -16.094 1 98.56 182 LEU A N 1
ATOM 1481 C CA . LEU A 1 182 ? 13.664 -9.312 -17.297 1 98.56 182 LEU A CA 1
ATOM 1482 C C . LEU A 1 182 ? 14.68 -9.922 -18.25 1 98.56 182 LEU A C 1
ATOM 1484 O O . LEU A 1 182 ? 15.648 -10.562 -17.828 1 98.56 182 LEU A O 1
ATOM 1488 N N . ARG A 1 183 ? 14.469 -9.633 -19.531 1 97.94 183 ARG A N 1
ATOM 1489 C CA . ARG A 1 183 ? 15.438 -9.953 -20.578 1 97.94 183 ARG A CA 1
ATOM 1490 C C . ARG A 1 183 ? 16.078 -8.688 -21.125 1 97.94 183 ARG A C 1
ATOM 1492 O O . ARG A 1 183 ? 15.383 -7.758 -21.547 1 97.94 183 ARG A O 1
ATOM 1499 N N . PRO A 1 184 ? 17.391 -8.672 -21.109 1 98.44 184 PRO A N 1
ATOM 1500 C CA . PRO A 1 184 ? 18.047 -7.469 -21.609 1 98.44 184 PRO A CA 1
ATOM 1501 C C . PRO A 1 184 ? 17.953 -7.336 -23.141 1 98.44 184 PRO A C 1
ATOM 1503 O O . PRO A 1 184 ? 18.094 -8.328 -23.859 1 98.44 184 PRO A O 1
ATOM 1506 N N . LEU A 1 185 ? 17.641 -6.18 -23.578 1 98.25 185 LEU A N 1
ATOM 1507 C CA . LEU A 1 185 ? 17.672 -5.836 -25 1 98.25 185 LEU A CA 1
ATOM 1508 C C . LEU A 1 185 ? 19.031 -5.258 -25.391 1 98.25 185 LEU A C 1
ATOM 1510 O O . LEU A 1 185 ? 19.406 -5.281 -26.562 1 98.25 185 LEU A O 1
ATOM 1514 N N . THR A 1 186 ? 19.703 -4.668 -24.438 1 97.5 186 THR A N 1
ATOM 1515 C CA . THR A 1 186 ? 21.078 -4.191 -24.531 1 97.5 186 THR A CA 1
ATOM 1516 C C . THR A 1 186 ? 21.922 -4.75 -23.391 1 97.5 186 THR A C 1
ATOM 1518 O O . THR A 1 186 ? 21.391 -5.148 -22.359 1 97.5 186 THR A O 1
ATOM 1521 N N . GLU A 1 187 ? 23.188 -4.785 -23.578 1 96.19 187 GLU A N 1
ATOM 1522 C CA . GLU A 1 187 ? 24 -5.367 -22.516 1 96.19 187 GLU A CA 1
ATOM 1523 C C . GLU A 1 187 ? 25.031 -4.363 -22 1 96.19 187 GLU A C 1
ATOM 1525 O O . GLU A 1 187 ? 25.641 -4.582 -20.953 1 96.19 187 GLU A O 1
ATOM 1530 N N . GLU A 1 188 ? 25.141 -3.312 -22.688 1 96.69 188 GLU A N 1
ATOM 1531 C CA . GLU A 1 188 ? 26.078 -2.283 -22.234 1 96.69 188 GLU A CA 1
ATOM 1532 C C . GLU A 1 188 ? 25.609 -1.629 -20.938 1 96.69 188 GLU A C 1
ATOM 1534 O O . GLU A 1 188 ? 24.453 -1.203 -20.844 1 96.69 188 GLU A O 1
ATOM 1539 N N . ILE A 1 189 ? 26.484 -1.543 -20 1 96.81 189 ILE A N 1
ATOM 1540 C CA . ILE A 1 189 ? 26.172 -0.983 -18.688 1 96.81 189 ILE A CA 1
ATOM 1541 C C . ILE A 1 189 ? 26.594 0.483 -18.641 1 96.81 189 ILE A C 1
ATOM 1543 O O . ILE A 1 189 ? 27.719 0.824 -18.984 1 96.81 189 ILE A O 1
ATOM 1547 N N . ASN A 1 190 ? 25.812 1.321 -18.297 1 95.19 190 ASN A N 1
ATOM 1548 C CA . ASN A 1 190 ? 26.031 2.738 -18.031 1 95.19 190 ASN A CA 1
ATOM 1549 C C . ASN A 1 190 ? 25.344 3.18 -16.75 1 95.19 190 ASN A C 1
ATOM 1551 O O . ASN A 1 190 ? 24.297 3.828 -16.797 1 95.19 190 ASN A O 1
ATOM 1555 N N . PRO A 1 191 ? 25.953 2.926 -15.641 1 92.56 191 PRO A N 1
ATOM 1556 C CA . PRO A 1 191 ? 25.281 3.109 -14.352 1 92.56 191 PRO A CA 1
ATOM 1557 C C . PRO A 1 191 ? 25.156 4.578 -13.953 1 92.56 191 PRO A C 1
ATOM 1559 O O . PRO A 1 191 ? 26 5.402 -14.344 1 92.56 191 PRO A O 1
ATOM 1562 N N . CYS A 1 192 ? 24.094 4.891 -13.312 1 87.69 192 CYS A N 1
ATOM 1563 C CA . CYS A 1 192 ? 23.969 6.184 -12.648 1 87.69 192 CYS A CA 1
ATOM 1564 C C . CYS A 1 192 ? 24.938 6.293 -11.477 1 87.69 192 CYS A C 1
ATOM 1566 O O . CYS A 1 192 ? 24.719 5.695 -10.422 1 87.69 192 CYS A O 1
ATOM 1568 N N . LEU A 1 193 ? 25.828 7.082 -11.516 1 81.75 193 LEU A N 1
ATOM 1569 C CA . LEU A 1 193 ? 26.938 7.129 -10.57 1 81.75 193 LEU A CA 1
ATOM 1570 C C . LEU A 1 193 ? 26.484 7.699 -9.234 1 81.75 193 LEU A C 1
ATOM 1572 O O . LEU A 1 193 ? 27.125 7.469 -8.203 1 81.75 193 LEU A O 1
ATOM 1576 N N . GLN A 1 194 ? 25.438 8.383 -9.203 1 79.88 194 GLN A N 1
ATOM 1577 C CA . GLN A 1 194 ? 24.938 8.93 -7.953 1 79.88 194 GLN A CA 1
ATOM 1578 C C . GLN A 1 194 ? 24.328 7.84 -7.074 1 79.88 194 GLN A C 1
ATOM 1580 O O . GLN A 1 194 ? 24.375 7.926 -5.844 1 79.88 194 GLN A O 1
ATOM 1585 N N . GLU A 1 195 ? 23.875 6.758 -7.652 1 81.56 195 GLU A N 1
ATOM 1586 C CA . GLU A 1 195 ? 23.141 5.734 -6.914 1 81.56 195 GLU A CA 1
ATOM 1587 C C . GLU A 1 195 ? 23.922 4.422 -6.871 1 81.56 195 GLU A C 1
ATOM 1589 O O . GLU A 1 195 ? 23.766 3.637 -5.93 1 81.56 195 GLU A O 1
ATOM 1594 N N . VAL A 1 196 ? 24.703 4.203 -7.918 1 87.69 196 VAL A N 1
ATOM 1595 C CA . VAL A 1 196 ? 25.312 2.893 -8.109 1 87.69 196 VAL A CA 1
ATOM 1596 C C . VAL A 1 196 ? 26.828 3.027 -8.141 1 87.69 196 VAL A C 1
ATOM 1598 O O . VAL A 1 196 ? 27.391 3.723 -9 1 87.69 196 VAL A O 1
ATOM 1601 N N . LYS A 1 197 ? 27.469 2.371 -7.254 1 88.06 197 LYS A N 1
ATOM 1602 C CA . LYS A 1 197 ? 28.922 2.373 -7.168 1 88.06 197 LYS A CA 1
ATOM 1603 C C . LYS A 1 197 ? 29.531 1.377 -8.148 1 88.06 197 LYS A C 1
ATOM 1605 O O . LYS A 1 197 ? 30.547 1.664 -8.781 1 88.06 197 LYS A O 1
ATOM 1610 N N . GLU A 1 198 ? 28.938 0.245 -8.203 1 92.56 198 GLU A N 1
ATOM 1611 C CA . GLU A 1 198 ? 29.391 -0.825 -9.086 1 92.56 198 GLU A CA 1
ATOM 1612 C C . GLU A 1 198 ? 28.219 -1.521 -9.758 1 92.56 198 GLU A C 1
ATOM 1614 O O . GLU A 1 198 ? 27.141 -1.647 -9.164 1 92.56 198 GLU A O 1
ATOM 1619 N N . CYS A 1 199 ? 28.422 -1.902 -10.922 1 95.75 199 CYS A N 1
ATOM 1620 C CA . CYS A 1 199 ? 27.438 -2.648 -11.703 1 95.75 199 CYS A CA 1
ATOM 1621 C C . CYS A 1 199 ? 28.141 -3.623 -12.648 1 95.75 199 CYS A C 1
ATOM 1623 O O . CYS A 1 199 ? 29.078 -3.248 -13.352 1 95.75 199 CYS A O 1
ATOM 1625 N N . LYS A 1 200 ? 27.703 -4.863 -12.656 1 97 200 LYS A N 1
ATOM 1626 C CA . LYS A 1 200 ? 28.344 -5.836 -13.547 1 97 200 LYS A CA 1
ATOM 1627 C C . LYS A 1 200 ? 27.406 -7.004 -13.836 1 97 200 LYS A C 1
ATOM 1629 O O . LYS A 1 200 ? 26.375 -7.164 -13.18 1 97 200 LYS A O 1
ATOM 1634 N N . TRP A 1 201 ? 27.828 -7.703 -14.859 1 98.19 201 TRP A N 1
ATOM 1635 C CA . TRP A 1 201 ? 27.25 -9.016 -15.125 1 98.19 201 TRP A CA 1
ATOM 1636 C C . TRP A 1 201 ? 27.984 -10.102 -14.344 1 98.19 201 TRP A C 1
ATOM 1638 O O . TRP A 1 201 ? 29.203 -10.219 -14.43 1 98.19 201 TRP A O 1
ATOM 1648 N N . MET A 1 202 ? 27.266 -10.852 -13.562 1 97.56 202 MET A N 1
ATOM 1649 C CA . MET A 1 202 ? 27.828 -11.914 -12.75 1 97.56 202 MET A CA 1
ATOM 1650 C C . MET A 1 202 ? 27.219 -13.266 -13.109 1 97.56 202 MET A C 1
ATOM 1652 O O . MET A 1 202 ? 26 -13.375 -13.266 1 97.56 202 MET A O 1
ATOM 1656 N N . ASP A 1 203 ? 28.109 -14.273 -13.234 1 98.12 203 ASP A N 1
ATOM 1657 C CA . ASP A 1 203 ? 27.562 -15.609 -13.477 1 98.12 203 ASP A CA 1
ATOM 1658 C C . ASP A 1 203 ? 26.547 -15.992 -12.398 1 98.12 203 ASP A C 1
ATOM 1660 O O . ASP A 1 203 ? 26.781 -15.781 -11.211 1 98.12 203 ASP A O 1
ATOM 1664 N N . LEU A 1 204 ? 25.438 -16.562 -12.82 1 97.69 204 LEU A N 1
ATOM 1665 C CA . LEU A 1 204 ? 24.359 -16.875 -11.906 1 97.69 204 LEU A CA 1
ATOM 1666 C C . LEU A 1 204 ? 24.828 -17.797 -10.789 1 97.69 204 LEU A C 1
ATOM 1668 O O . LEU A 1 204 ? 24.5 -17.594 -9.617 1 97.69 204 LEU A O 1
ATOM 1672 N N . ASP A 1 205 ? 25.594 -18.781 -11.141 1 97.06 205 ASP A N 1
ATOM 1673 C CA . ASP A 1 205 ? 26.094 -19.719 -10.148 1 97.06 205 ASP A CA 1
ATOM 1674 C C . ASP A 1 205 ? 27.062 -19.016 -9.18 1 97.06 205 ASP A C 1
ATOM 1676 O O . ASP A 1 205 ? 27.062 -19.312 -7.988 1 97.06 205 ASP A O 1
ATOM 1680 N N . GLU A 1 206 ? 27.875 -18.203 -9.727 1 96.81 206 GLU A N 1
ATOM 1681 C CA . GLU A 1 206 ? 28.75 -17.406 -8.875 1 96.81 206 GLU A CA 1
ATOM 1682 C C . GLU A 1 206 ? 27.938 -16.562 -7.891 1 96.81 206 GLU A C 1
ATOM 1684 O O . GLU A 1 206 ? 28.297 -16.469 -6.715 1 96.81 206 GLU A O 1
ATOM 1689 N N . TYR A 1 207 ? 26.922 -15.945 -8.406 1 96.69 207 TYR A N 1
ATOM 1690 C CA . TYR A 1 207 ? 26.047 -15.133 -7.57 1 96.69 207 TYR A CA 1
ATOM 1691 C C . TYR A 1 207 ? 25.453 -15.953 -6.438 1 96.69 207 TYR A C 1
ATOM 1693 O O . TYR A 1 207 ? 25.484 -15.539 -5.277 1 96.69 207 TYR A O 1
ATOM 1701 N N . ILE A 1 208 ? 24.938 -17.125 -6.691 1 96.38 208 ILE A N 1
ATOM 1702 C CA . ILE A 1 208 ? 24.266 -18 -5.73 1 96.38 208 ILE A CA 1
ATOM 1703 C C . ILE A 1 208 ? 25.266 -18.422 -4.652 1 96.38 208 ILE A C 1
ATOM 1705 O O . ILE A 1 208 ? 24.906 -18.547 -3.479 1 96.38 208 ILE A O 1
ATOM 1709 N N . ASN A 1 209 ? 26.5 -18.578 -5.023 1 94.81 209 ASN A N 1
ATOM 1710 C CA . ASN A 1 209 ? 27.5 -19.109 -4.105 1 94.81 209 ASN A CA 1
ATOM 1711 C C . ASN A 1 209 ? 28.328 -18 -3.457 1 94.81 209 ASN A C 1
ATOM 1713 O O . ASN A 1 209 ? 29.188 -18.266 -2.623 1 94.81 209 ASN A O 1
ATOM 1717 N N . ASN A 1 210 ? 28.031 -16.812 -3.803 1 92.69 210 ASN A N 1
ATOM 1718 C CA . ASN A 1 210 ? 28.766 -15.656 -3.287 1 92.69 210 ASN A CA 1
ATOM 1719 C C . ASN A 1 210 ? 28.375 -15.344 -1.844 1 92.69 210 ASN A C 1
ATOM 1721 O O . ASN A 1 210 ? 27.188 -15.305 -1.509 1 92.69 210 ASN A O 1
ATOM 1725 N N . THR A 1 211 ? 29.281 -15.094 -1.025 1 88.19 211 THR A N 1
ATOM 1726 C CA . THR A 1 211 ? 29.047 -14.859 0.397 1 88.19 211 THR A CA 1
ATOM 1727 C C . THR A 1 211 ? 28.531 -13.445 0.639 1 88.19 211 THR A C 1
ATOM 1729 O O . THR A 1 211 ? 27.984 -13.156 1.706 1 88.19 211 THR A O 1
ATOM 1732 N N . ASP A 1 212 ? 28.734 -12.578 -0.308 1 88.06 212 ASP A N 1
ATOM 1733 C CA . ASP A 1 212 ? 28.312 -11.18 -0.166 1 88.06 212 ASP A CA 1
ATOM 1734 C C . ASP A 1 212 ? 26.891 -10.977 -0.651 1 88.06 212 ASP A C 1
ATOM 1736 O O . ASP A 1 212 ? 26.5 -9.867 -1.031 1 88.06 212 ASP A O 1
ATOM 1740 N N . ILE A 1 213 ? 26.125 -12.031 -0.691 1 91.38 213 ILE A N 1
ATOM 1741 C CA . ILE A 1 213 ? 24.734 -11.961 -1.123 1 91.38 213 ILE A CA 1
ATOM 1742 C C . ILE A 1 213 ? 23.812 -12.289 0.048 1 91.38 213 ILE A C 1
ATOM 1744 O O . ILE A 1 213 ? 24.094 -13.219 0.815 1 91.38 213 ILE A O 1
ATOM 1748 N N . THR A 1 214 ? 22.797 -11.531 0.218 1 92.75 214 THR A N 1
ATOM 1749 C CA . THR A 1 214 ? 21.844 -11.766 1.3 1 92.75 214 THR A CA 1
ATOM 1750 C C . THR A 1 214 ? 21.094 -13.07 1.085 1 92.75 214 THR A C 1
ATOM 1752 O O . THR A 1 214 ? 21 -13.57 -0.04 1 92.75 214 THR A O 1
ATOM 1755 N N . ASP A 1 215 ? 20.469 -13.641 2.125 1 94.81 215 ASP A N 1
ATOM 1756 C CA . ASP A 1 215 ? 19.688 -14.867 2.041 1 94.81 215 ASP A CA 1
ATOM 1757 C C . ASP A 1 215 ? 18.516 -14.703 1.077 1 94.81 215 ASP A C 1
ATOM 1759 O O . ASP A 1 215 ? 18.219 -15.602 0.287 1 94.81 215 ASP A O 1
ATOM 1763 N N . ALA A 1 216 ? 17.844 -13.609 1.122 1 95.25 216 ALA A N 1
ATOM 1764 C CA . ALA A 1 216 ? 16.703 -13.359 0.249 1 95.25 216 ALA A CA 1
ATOM 1765 C C . ALA A 1 216 ? 17.125 -13.375 -1.219 1 95.25 216 ALA A C 1
ATOM 1767 O O . ALA A 1 216 ? 16.484 -14.023 -2.049 1 95.25 216 ALA A O 1
ATOM 1768 N N . ASN A 1 217 ? 18.156 -12.641 -1.523 1 96 217 ASN A N 1
ATOM 1769 C CA . ASN A 1 217 ? 18.609 -12.555 -2.906 1 96 217 ASN A CA 1
ATOM 1770 C C . ASN A 1 217 ? 19.062 -13.922 -3.428 1 96 217 ASN A C 1
ATOM 1772 O O . ASN A 1 217 ? 18.844 -14.242 -4.594 1 96 217 ASN A O 1
ATOM 1776 N N . ARG A 1 218 ? 19.75 -14.648 -2.582 1 96.25 218 ARG A N 1
ATOM 1777 C CA . ARG A 1 218 ? 20.125 -16.016 -2.941 1 96.25 218 ARG A CA 1
ATOM 1778 C C . ARG A 1 218 ? 18.891 -16.875 -3.217 1 96.25 218 ARG A C 1
ATOM 1780 O O . ARG A 1 218 ? 18.859 -17.656 -4.164 1 96.25 218 ARG A O 1
ATOM 1787 N N . PHE A 1 219 ? 17.922 -16.719 -2.35 1 96.75 219 PHE A N 1
ATOM 1788 C CA . PHE A 1 219 ? 16.656 -17.438 -2.516 1 96.75 219 PHE A CA 1
ATOM 1789 C C . PHE A 1 219 ? 16.031 -17.125 -3.867 1 96.75 219 PHE A C 1
ATOM 1791 O O . PHE A 1 219 ? 15.562 -18.016 -4.566 1 96.75 219 PHE A O 1
ATOM 1798 N N . PHE A 1 220 ? 16.016 -15.867 -4.277 1 97.69 220 PHE A N 1
ATOM 1799 C CA . PHE A 1 220 ? 15.461 -15.469 -5.562 1 97.69 220 PHE A CA 1
ATOM 1800 C C . PHE A 1 220 ? 16.188 -16.141 -6.711 1 97.69 220 PHE A C 1
ATOM 1802 O O . PHE A 1 220 ? 15.562 -16.625 -7.652 1 97.69 220 PHE A O 1
ATOM 1809 N N . ALA A 1 221 ? 17.5 -16.141 -6.621 1 97.69 221 ALA A N 1
ATOM 1810 C CA . ALA A 1 221 ? 18.297 -16.766 -7.676 1 97.69 221 ALA A CA 1
ATOM 1811 C C . ALA A 1 221 ? 18.016 -18.25 -7.785 1 97.69 221 ALA A C 1
ATOM 1813 O O . ALA A 1 221 ? 17.891 -18.781 -8.891 1 97.69 221 ALA A O 1
ATOM 1814 N N . LYS A 1 222 ? 17.938 -18.875 -6.688 1 96.75 222 LYS A N 1
ATOM 1815 C CA . LYS A 1 222 ? 17.594 -20.297 -6.688 1 96.75 222 LYS A CA 1
ATOM 1816 C C . LYS A 1 222 ? 16.188 -20.531 -7.258 1 96.75 222 LYS A C 1
ATOM 1818 O O . LYS A 1 222 ? 15.953 -21.5 -7.961 1 96.75 222 LYS A O 1
ATOM 1823 N N . SER A 1 223 ? 15.242 -19.672 -6.898 1 96.5 223 SER A N 1
ATOM 1824 C CA . SER A 1 223 ? 13.891 -19.75 -7.445 1 96.5 223 SER A CA 1
ATOM 1825 C C . SER A 1 223 ? 13.898 -19.641 -8.969 1 96.5 223 SER A C 1
ATOM 1827 O O . SER A 1 223 ? 13.086 -20.266 -9.641 1 96.5 223 SER A O 1
ATOM 1829 N N . TYR A 1 224 ? 14.766 -18.812 -9.492 1 97.25 224 TYR A N 1
ATOM 1830 C CA . TYR A 1 224 ? 14.867 -18.672 -10.938 1 97.25 224 TYR A CA 1
ATOM 1831 C C . TYR A 1 224 ? 15.312 -19.969 -11.578 1 97.25 224 TYR A C 1
ATOM 1833 O O . TYR A 1 224 ? 14.781 -20.375 -12.617 1 97.25 224 TYR A O 1
ATOM 1841 N N . LYS A 1 225 ? 16.312 -20.578 -10.961 1 95.56 225 LYS A N 1
ATOM 1842 C CA . LYS A 1 225 ? 16.766 -21.875 -11.461 1 95.56 225 LYS A CA 1
ATOM 1843 C C . LYS A 1 225 ? 15.609 -22.891 -11.484 1 95.56 225 LYS A C 1
ATOM 1845 O O . LYS A 1 225 ? 15.477 -23.656 -12.438 1 95.56 225 LYS A O 1
ATOM 1850 N N . GLN A 1 226 ? 14.859 -22.875 -10.461 1 92.5 226 GLN A N 1
ATOM 1851 C CA . GLN A 1 226 ? 13.695 -23.766 -10.398 1 92.5 226 GLN A CA 1
ATOM 1852 C C . GLN A 1 226 ? 12.703 -23.453 -11.516 1 92.5 226 GLN A C 1
ATOM 1854 O O . GLN A 1 226 ? 12.117 -24.359 -12.102 1 92.5 226 GLN A O 1
ATOM 1859 N N . GLN A 1 227 ? 12.477 -22.219 -11.734 1 93.12 227 GLN A N 1
ATOM 1860 C CA . GLN A 1 227 ? 11.578 -21.797 -12.812 1 93.12 227 GLN A CA 1
ATOM 1861 C C . GLN A 1 227 ? 12.055 -22.328 -14.156 1 93.12 227 GLN A C 1
ATOM 1863 O O . GLN A 1 227 ? 11.25 -22.766 -14.977 1 93.12 227 GLN A O 1
ATOM 1868 N N . LEU A 1 228 ? 13.359 -22.281 -14.398 1 92.38 228 LEU A N 1
ATOM 1869 C CA . LEU A 1 228 ? 13.914 -22.781 -15.648 1 92.38 228 LEU A CA 1
ATOM 1870 C C . LEU A 1 228 ? 13.672 -24.281 -15.789 1 92.38 228 LEU A C 1
ATOM 1872 O O . LEU A 1 228 ? 13.43 -24.781 -16.891 1 92.38 228 LEU A O 1
ATOM 1876 N N . GLU A 1 229 ? 13.711 -24.969 -14.68 1 91.56 229 GLU A N 1
ATOM 1877 C CA . GLU A 1 229 ? 13.547 -26.422 -14.68 1 91.56 229 GLU A CA 1
ATOM 1878 C C . GLU A 1 229 ? 12.086 -26.812 -14.898 1 91.56 229 GLU A C 1
ATOM 1880 O O . GLU A 1 229 ? 11.797 -27.734 -15.664 1 91.56 229 GLU A O 1
ATOM 1885 N N . THR A 1 230 ? 11.133 -26.125 -14.266 1 90.56 230 THR A N 1
ATOM 1886 C CA . THR A 1 230 ? 9.727 -26.5 -14.281 1 90.56 230 THR A CA 1
ATOM 1887 C C . THR A 1 230 ? 9.016 -25.906 -15.492 1 90.56 230 THR A C 1
ATOM 1889 O O . THR A 1 230 ? 7.922 -26.328 -15.852 1 90.56 230 THR A O 1
ATOM 1892 N N . LYS A 1 231 ? 9.578 -24.844 -16.047 1 92.06 231 LYS A N 1
ATOM 1893 C CA . LYS A 1 231 ? 8.984 -24.109 -17.156 1 92.06 231 LYS A CA 1
ATOM 1894 C C . LYS A 1 231 ? 7.629 -23.531 -16.781 1 92.06 231 LYS A C 1
ATOM 1896 O O . LYS A 1 231 ? 6.672 -23.609 -17.547 1 92.06 231 LYS A O 1
ATOM 1901 N N . MET A 1 232 ? 7.504 -23.141 -15.523 1 93.12 232 MET A N 1
ATOM 1902 C CA . MET A 1 232 ? 6.336 -22.453 -14.984 1 93.12 232 MET A CA 1
ATOM 1903 C C . MET A 1 232 ? 6.727 -21.094 -14.398 1 93.12 232 MET A C 1
ATOM 1905 O O . MET A 1 232 ? 7.805 -20.953 -13.828 1 93.12 232 MET A O 1
ATOM 1909 N N . ALA A 1 233 ? 5.867 -20.125 -14.641 1 94.12 233 ALA A N 1
ATOM 1910 C CA . ALA A 1 233 ? 6.156 -18.797 -14.133 1 94.12 233 ALA A CA 1
ATOM 1911 C C . ALA A 1 233 ? 4.871 -18.062 -13.758 1 94.12 233 ALA A C 1
ATOM 1913 O O . ALA A 1 233 ? 3.775 -18.484 -14.133 1 94.12 233 ALA A O 1
ATOM 1914 N N . ILE A 1 234 ? 4.984 -17.047 -12.938 1 95.69 234 ILE A N 1
ATOM 1915 C CA . ILE A 1 234 ? 3.887 -16.125 -12.648 1 95.69 234 ILE A CA 1
ATOM 1916 C C . ILE A 1 234 ? 3.859 -15.023 -13.695 1 95.69 234 ILE A C 1
ATOM 1918 O O . ILE A 1 234 ? 4.844 -14.305 -13.875 1 95.69 234 ILE A O 1
ATOM 1922 N N . LYS A 1 235 ? 2.834 -14.898 -14.422 1 96.31 235 LYS A N 1
ATOM 1923 C CA . LYS A 1 235 ? 2.723 -13.898 -15.484 1 96.31 235 LYS A CA 1
ATOM 1924 C C . LYS A 1 235 ? 1.389 -13.164 -15.406 1 96.31 235 LYS A C 1
ATOM 1926 O O . LYS A 1 235 ? 0.403 -13.703 -14.898 1 96.31 235 LYS A O 1
ATOM 1931 N N . PRO A 1 236 ? 1.377 -11.953 -15.922 1 96.69 236 PRO A N 1
ATOM 1932 C CA . PRO A 1 236 ? 0.131 -11.18 -15.906 1 96.69 236 PRO A CA 1
ATOM 1933 C C . PRO A 1 236 ? -0.781 -11.516 -17.078 1 96.69 236 PRO A C 1
ATOM 1935 O O . PRO A 1 236 ? -0.297 -11.789 -18.188 1 96.69 236 PRO A O 1
ATOM 1938 N N . THR A 1 237 ? -2.043 -11.555 -16.875 1 96.12 237 THR A N 1
ATOM 1939 C CA . THR A 1 237 ? -3.105 -11.602 -17.875 1 96.12 237 THR A CA 1
ATOM 1940 C C . THR A 1 237 ? -4.07 -10.43 -17.688 1 96.12 237 THR A C 1
ATOM 1942 O O . THR A 1 237 ? -4.488 -10.133 -16.578 1 96.12 237 THR A O 1
ATOM 1945 N N . LYS A 1 238 ? -4.32 -9.711 -18.766 1 95.81 238 LYS A N 1
ATOM 1946 C CA . LYS A 1 238 ? -5.289 -8.617 -18.703 1 95.81 238 LYS A CA 1
ATOM 1947 C C . LYS A 1 238 ? -6.719 -9.156 -18.641 1 95.81 238 LYS A C 1
ATOM 1949 O O . LYS A 1 238 ? -7.148 -9.883 -19.531 1 95.81 238 LYS A O 1
ATOM 1954 N N . VAL A 1 239 ? -7.449 -8.812 -17.562 1 95.69 239 VAL A N 1
ATOM 1955 C CA . VAL A 1 239 ? -8.812 -9.289 -17.359 1 95.69 239 VAL A CA 1
ATOM 1956 C C . VAL A 1 239 ? -9.742 -8.109 -17.109 1 95.69 239 VAL A C 1
ATOM 1958 O O . VAL A 1 239 ? -9.383 -7.172 -16.375 1 95.69 239 VAL A O 1
ATOM 1961 N N . TRP A 1 240 ? -10.906 -8.117 -17.641 1 92.62 240 TRP A N 1
ATOM 1962 C CA . TRP A 1 240 ? -11.883 -7.039 -17.531 1 92.62 240 TRP A CA 1
ATOM 1963 C C . TRP A 1 240 ? -12.328 -6.859 -16.078 1 92.62 240 TRP A C 1
ATOM 1965 O O . TRP A 1 240 ? -12.539 -7.84 -15.359 1 92.62 240 TRP A O 1
ATOM 1975 N N . ASN A 1 241 ? -12.508 -5.598 -15.711 1 89.19 241 ASN A N 1
ATOM 1976 C CA . ASN A 1 241 ? -13.141 -5.324 -14.422 1 89.19 241 ASN A CA 1
ATOM 1977 C C . ASN A 1 241 ? -14.656 -5.512 -14.492 1 89.19 241 ASN A C 1
ATOM 1979 O O . ASN A 1 241 ? -15.188 -5.883 -15.539 1 89.19 241 ASN A O 1
ATOM 1983 N N . PHE A 1 242 ? -15.281 -5.305 -13.312 1 81.5 242 PHE A N 1
ATOM 1984 C CA . PHE A 1 242 ? -16.719 -5.551 -13.188 1 81.5 242 PHE A CA 1
ATOM 1985 C C . PHE A 1 242 ? -17.5 -4.727 -14.203 1 81.5 242 PHE A C 1
ATOM 1987 O O . PHE A 1 242 ? -18.406 -5.238 -14.852 1 81.5 242 PHE A O 1
ATOM 1994 N N . ARG A 1 243 ? -17.078 -3.525 -14.492 1 86.62 243 ARG A N 1
ATOM 1995 C CA . ARG A 1 243 ? -17.797 -2.588 -15.344 1 86.62 243 ARG A CA 1
ATOM 1996 C C . ARG A 1 243 ? -17.438 -2.791 -16.812 1 86.62 243 ARG A C 1
ATOM 1998 O O . ARG A 1 243 ? -18.016 -2.148 -17.703 1 86.62 243 ARG A O 1
ATOM 2005 N N . LYS A 1 244 ? -16.469 -3.545 -17.031 1 87.81 244 LYS A N 1
ATOM 2006 C CA . LYS A 1 244 ? -15.984 -3.881 -18.375 1 87.81 244 LYS A CA 1
ATOM 2007 C C . LYS A 1 244 ? -15.469 -2.641 -19.094 1 87.81 244 LYS A C 1
ATOM 2009 O O . LYS A 1 244 ? -15.688 -2.48 -20.297 1 87.81 244 LYS A O 1
ATOM 2014 N N . ASN A 1 245 ? -14.953 -1.707 -18.469 1 90.25 245 ASN A N 1
ATOM 2015 C CA . ASN A 1 245 ? -14.414 -0.495 -19.078 1 90.25 245 ASN A CA 1
ATOM 2016 C C . ASN A 1 245 ? -12.891 -0.447 -18.984 1 90.25 245 ASN A C 1
ATOM 2018 O O . ASN A 1 245 ? -12.242 0.38 -19.625 1 90.25 245 ASN A O 1
ATOM 2022 N N . LEU A 1 246 ? -12.352 -1.245 -18.172 1 91.62 246 LEU A N 1
ATOM 2023 C CA . LEU A 1 246 ? -10.898 -1.312 -18.016 1 91.62 246 LEU A CA 1
ATOM 2024 C C . LEU A 1 246 ? -10.453 -2.736 -17.703 1 91.62 246 LEU A C 1
ATOM 2026 O O . LEU A 1 246 ? -11.203 -3.51 -17.109 1 91.62 246 LEU A O 1
ATOM 2030 N N . LYS A 1 247 ? -9.227 -3.096 -18.172 1 94.5 247 LYS A N 1
ATOM 2031 C CA . LYS A 1 247 ? -8.641 -4.391 -17.844 1 94.5 247 LYS A CA 1
ATOM 2032 C C . LYS A 1 247 ? -7.527 -4.234 -16.812 1 94.5 247 LYS A C 1
ATOM 2034 O O . LYS A 1 247 ? -6.738 -3.293 -16.875 1 94.5 247 LYS A O 1
ATOM 2039 N N . ASN A 1 248 ? -7.52 -5.066 -15.844 1 94.81 248 ASN A N 1
ATOM 2040 C CA . ASN A 1 248 ? -6.457 -5.125 -14.844 1 94.81 248 ASN A CA 1
ATOM 2041 C C . ASN A 1 248 ? -5.547 -6.332 -15.062 1 94.81 248 ASN A C 1
ATOM 2043 O O . ASN A 1 248 ? -5.977 -7.344 -15.617 1 94.81 248 ASN A O 1
ATOM 2047 N N . ASN A 1 249 ? -4.273 -6.188 -14.664 1 96 249 ASN A N 1
ATOM 2048 C CA . ASN A 1 249 ? -3.373 -7.332 -14.656 1 96 249 ASN A CA 1
ATOM 2049 C C . ASN A 1 249 ? -3.699 -8.297 -13.523 1 96 249 ASN A C 1
ATOM 2051 O O . ASN A 1 249 ? -3.744 -7.895 -12.352 1 96 249 ASN A O 1
ATOM 2055 N N . ILE A 1 250 ? -3.979 -9.547 -13.82 1 97.31 250 ILE A N 1
ATOM 2056 C CA . ILE A 1 250 ? -4.031 -10.625 -12.844 1 97.31 250 ILE A CA 1
ATOM 2057 C C . ILE A 1 250 ? -2.812 -11.531 -13.008 1 97.31 250 ILE A C 1
ATOM 2059 O O . ILE A 1 250 ? -2.592 -12.094 -14.086 1 97.31 250 ILE A O 1
ATOM 2063 N N . TYR A 1 251 ? -2.016 -11.602 -12.016 1 97.62 251 TYR A N 1
ATOM 2064 C CA . TYR A 1 251 ? -0.818 -12.438 -12.008 1 97.62 251 TYR A CA 1
ATOM 2065 C C . TYR A 1 251 ? -1.126 -13.836 -11.492 1 97.62 251 TYR A C 1
ATOM 2067 O O . TYR A 1 251 ? -1.66 -13.992 -10.391 1 97.62 251 TYR A O 1
ATOM 2075 N N . SER A 1 252 ? -0.878 -14.836 -12.242 1 96.62 252 SER A N 1
ATOM 2076 C CA . SER A 1 252 ? -1.145 -16.234 -11.906 1 96.62 252 SER A CA 1
ATOM 2077 C C . SER A 1 252 ? -0.107 -17.156 -12.531 1 96.62 252 SER A C 1
ATOM 2079 O O . SER A 1 252 ? 0.719 -16.719 -13.336 1 96.62 252 SER A O 1
ATOM 2081 N N . LEU A 1 253 ? -0.13 -18.359 -12.094 1 94.94 253 LEU A N 1
ATOM 2082 C CA . LEU A 1 253 ? 0.787 -19.359 -12.633 1 94.94 253 LEU A CA 1
ATOM 2083 C C . LEU A 1 253 ? 0.439 -19.688 -14.078 1 94.94 253 LEU A C 1
ATOM 2085 O O . LEU A 1 253 ? -0.725 -19.938 -14.398 1 94.94 253 LEU A O 1
ATOM 2089 N N . GLN A 1 254 ? 1.423 -19.672 -14.906 1 92.69 254 GLN A N 1
ATOM 2090 C CA . GLN A 1 254 ? 1.278 -20.016 -16.312 1 92.69 254 GLN A CA 1
ATOM 2091 C C . GLN A 1 254 ? 2.467 -20.844 -16.812 1 92.69 254 GLN A C 1
ATOM 2093 O O . GLN A 1 254 ? 3.57 -20.719 -16.281 1 92.69 254 GLN A O 1
ATOM 2098 N N . THR A 1 255 ? 2.232 -21.641 -17.781 1 89.06 255 THR A N 1
ATOM 2099 C CA . THR A 1 255 ? 3.305 -22.391 -18.438 1 89.06 255 THR A CA 1
ATOM 2100 C C . THR A 1 255 ? 4.113 -21.484 -19.359 1 89.06 255 THR A C 1
ATOM 2102 O O . THR A 1 255 ? 3.547 -20.656 -20.078 1 89.06 255 THR A O 1
ATOM 2105 N N . LEU A 1 256 ? 5.43 -21.609 -19.203 1 80.88 256 LEU A N 1
ATOM 2106 C CA . LEU A 1 256 ? 6.305 -20.875 -20.109 1 80.88 256 LEU A CA 1
ATOM 2107 C C . LEU A 1 256 ? 6.402 -21.562 -21.469 1 80.88 256 LEU A C 1
ATOM 2109 O O . LEU A 1 256 ? 6.496 -22.797 -21.531 1 80.88 256 LEU A O 1
ATOM 2113 N N . GLN A 1 257 ? 5.77 -21.062 -22.5 1 63.84 257 GLN A N 1
ATOM 2114 C CA . GLN A 1 257 ? 5.855 -21.656 -23.828 1 63.84 257 GLN A CA 1
ATOM 2115 C C . GLN A 1 257 ? 7.293 -21.672 -24.328 1 63.84 257 GLN A C 1
ATOM 2117 O O . GLN A 1 257 ? 8.07 -20.766 -24.031 1 63.84 257 GLN A O 1
ATOM 2122 N N . ASP A 1 258 ? 7.82 -22.828 -24.875 1 53.09 258 ASP A N 1
ATOM 2123 C CA . ASP A 1 258 ? 9.102 -22.969 -25.562 1 53.09 258 ASP A CA 1
ATOM 2124 C C . ASP A 1 258 ? 9.281 -21.875 -26.609 1 53.09 258 ASP A C 1
ATOM 2126 O O . ASP A 1 258 ? 8.305 -21.406 -27.203 1 53.09 258 ASP A O 1
ATOM 2130 N N . MET B 1 1 ? 21.062 27.906 22.609 1 62.69 1 MET B N 1
ATOM 2131 C CA . MET B 1 1 ? 20.266 28.516 21.547 1 62.69 1 MET B CA 1
ATOM 2132 C C . MET B 1 1 ? 18.812 28.047 21.609 1 62.69 1 MET B C 1
ATOM 2134 O O . MET B 1 1 ? 18.531 26.953 22.109 1 62.69 1 MET B O 1
ATOM 2138 N N . ASN B 1 2 ? 17.828 28.922 21.5 1 88.56 2 ASN B N 1
ATOM 2139 C CA . ASN B 1 2 ? 16.391 28.75 21.516 1 88.56 2 ASN B CA 1
ATOM 2140 C C . ASN B 1 2 ? 15.891 27.953 20.312 1 88.56 2 ASN B C 1
ATOM 2142 O O . ASN B 1 2 ? 15.242 28.516 19.422 1 88.56 2 ASN B O 1
ATOM 2146 N N . VAL B 1 3 ? 16.406 26.688 20.297 1 95.06 3 VAL B N 1
ATOM 2147 C CA . VAL B 1 3 ? 16.109 25.812 19.172 1 95.06 3 VAL B CA 1
ATOM 2148 C C . VAL B 1 3 ? 15.469 24.531 19.672 1 95.06 3 VAL B C 1
ATOM 2150 O O . VAL B 1 3 ? 15.508 24.219 20.859 1 95.06 3 VAL B O 1
ATOM 2153 N N . PHE B 1 4 ? 14.812 23.812 18.797 1 97.12 4 PHE B N 1
ATOM 2154 C CA . PHE B 1 4 ? 14.227 22.516 19.156 1 97.12 4 PHE B CA 1
ATOM 2155 C C . PHE B 1 4 ? 15.273 21.422 19.109 1 97.12 4 PHE B C 1
ATOM 2157 O O . PHE B 1 4 ? 16.125 21.391 18.219 1 97.12 4 PHE B O 1
ATOM 2164 N N . ASP B 1 5 ? 15.164 20.516 20.062 1 93.62 5 ASP B N 1
ATOM 2165 C CA . ASP B 1 5 ? 15.945 19.281 20.031 1 93.62 5 ASP B CA 1
ATOM 2166 C C . ASP B 1 5 ? 15.195 18.172 19.312 1 93.62 5 ASP B C 1
ATOM 2168 O O . ASP B 1 5 ? 14.008 17.938 19.578 1 93.62 5 ASP B O 1
ATOM 2172 N N . GLY B 1 6 ? 15.82 17.625 18.391 1 95.62 6 GLY B N 1
ATOM 2173 C CA . GLY B 1 6 ? 15.18 16.562 17.641 1 95.62 6 GLY B CA 1
ATOM 2174 C C . GLY B 1 6 ? 16.047 15.312 17.531 1 95.62 6 GLY B C 1
ATOM 2175 O O . GLY B 1 6 ? 17.125 15.234 18.125 1 95.62 6 GLY B O 1
ATOM 2176 N N . LYS B 1 7 ? 15.586 14.305 16.953 1 96.44 7 LYS B N 1
ATOM 2177 C CA . LYS B 1 7 ? 16.297 13.047 16.703 1 96.44 7 LYS B CA 1
ATOM 2178 C C . LYS B 1 7 ? 16.797 12.969 15.266 1 96.44 7 LYS B C 1
ATOM 2180 O O . LYS B 1 7 ? 16.031 13.25 14.336 1 96.44 7 LYS B O 1
ATOM 2185 N N . THR B 1 8 ? 17.984 12.508 15.125 1 95.62 8 THR B N 1
ATOM 2186 C CA . THR B 1 8 ? 18.609 12.422 13.812 1 95.62 8 THR B CA 1
ATOM 2187 C C . THR B 1 8 ? 18.531 11 13.258 1 95.62 8 THR B C 1
ATOM 2189 O O . THR B 1 8 ? 18.641 10.031 14.016 1 95.62 8 THR B O 1
ATOM 2192 N N . ASP B 1 9 ? 18.344 10.883 12 1 90.44 9 ASP B N 1
ATOM 2193 C CA . ASP B 1 9 ? 18.312 9.562 11.375 1 90.44 9 ASP B CA 1
ATOM 2194 C C . ASP B 1 9 ? 19.562 9.336 10.523 1 90.44 9 ASP B C 1
ATOM 2196 O O . ASP B 1 9 ? 20.453 10.188 10.477 1 90.44 9 ASP B O 1
ATOM 2200 N N . ARG B 1 10 ? 19.688 8.172 9.883 1 85.06 10 ARG B N 1
ATOM 2201 C CA . ARG B 1 10 ? 20.891 7.766 9.172 1 85.06 10 ARG B CA 1
ATOM 2202 C C . ARG B 1 10 ? 21.078 8.586 7.895 1 85.06 10 ARG B C 1
ATOM 2204 O O . ARG B 1 10 ? 22.141 8.57 7.289 1 85.06 10 ARG B O 1
ATOM 2211 N N . TYR B 1 11 ? 20.094 9.367 7.461 1 87.38 11 TYR B N 1
ATOM 2212 C CA . TYR B 1 11 ? 20.156 10.156 6.238 1 87.38 11 TYR B CA 1
ATOM 2213 C C . TYR B 1 11 ? 20.406 11.633 6.551 1 87.38 11 TYR B C 1
ATOM 2215 O O . TYR B 1 11 ? 20.25 12.492 5.68 1 87.38 11 TYR B O 1
ATOM 2223 N N . ARG B 1 12 ? 20.578 11.891 7.832 1 92.19 12 ARG B N 1
ATOM 2224 C CA . ARG B 1 12 ? 20.797 13.25 8.32 1 92.19 12 ARG B CA 1
ATOM 2225 C C . ARG B 1 12 ? 19.516 14.07 8.273 1 92.19 12 ARG B C 1
ATOM 2227 O O . ARG B 1 12 ? 19.547 15.258 7.922 1 92.19 12 ARG B O 1
ATOM 2234 N N . GLY B 1 13 ? 18.5 13.398 8.469 1 95.62 13 GLY B N 1
ATOM 2235 C CA . GLY B 1 13 ? 17.234 14.07 8.766 1 95.62 13 GLY B CA 1
ATOM 2236 C C . GLY B 1 13 ? 17.016 14.297 10.25 1 95.62 13 GLY B C 1
ATOM 2237 O O . GLY B 1 13 ? 17.469 13.5 11.078 1 95.62 13 GLY B O 1
ATOM 2238 N N . ILE B 1 14 ? 16.406 15.344 10.562 1 97.75 14 ILE B N 1
ATOM 2239 C CA . ILE B 1 14 ? 16.094 15.633 11.961 1 97.75 14 ILE B CA 1
ATOM 2240 C C . ILE B 1 14 ? 14.586 15.656 12.164 1 97.75 14 ILE B C 1
ATOM 2242 O O . ILE B 1 14 ? 13.844 16.203 11.344 1 97.75 14 ILE B O 1
ATOM 2246 N N . THR B 1 15 ? 14.086 14.992 13.242 1 98.31 15 THR B N 1
ATOM 2247 C CA . THR B 1 15 ? 12.656 14.883 13.516 1 98.31 15 THR B CA 1
ATOM 2248 C C . THR B 1 15 ? 12.32 15.445 14.891 1 98.31 15 THR B C 1
ATOM 2250 O O . THR B 1 15 ? 12.984 15.117 15.883 1 98.31 15 THR B O 1
ATOM 2253 N N . ILE B 1 16 ? 11.328 16.266 14.938 1 98.25 16 ILE B N 1
ATOM 2254 C CA . ILE B 1 16 ? 10.812 16.719 16.219 1 98.25 16 ILE B CA 1
ATOM 2255 C C . ILE B 1 16 ? 9.352 16.297 16.375 1 98.25 16 ILE B C 1
ATOM 2257 O O . ILE B 1 16 ? 8.617 16.219 15.383 1 98.25 16 ILE B O 1
ATOM 2261 N N . LEU B 1 17 ? 8.922 16.031 17.547 1 98.25 17 LEU B N 1
ATOM 2262 C CA . LEU B 1 17 ? 7.555 15.68 17.922 1 98.25 17 LEU B CA 1
ATOM 2263 C C . LEU B 1 17 ? 6.922 16.781 18.766 1 98.25 17 LEU B C 1
ATOM 2265 O O . LEU B 1 17 ? 7.516 17.234 19.734 1 98.25 17 LEU B O 1
ATOM 2269 N N . SER B 1 18 ? 5.77 17.172 18.375 1 98.06 18 SER B N 1
ATOM 2270 C CA . SER B 1 18 ? 5.133 18.297 19.031 1 98.06 18 SER B CA 1
ATOM 2271 C C . SER B 1 18 ? 4.91 18.031 20.516 1 98.06 18 SER B C 1
ATOM 2273 O O . SER B 1 18 ? 4.852 18.969 21.312 1 98.06 18 SER B O 1
ATOM 2275 N N . ASN B 1 19 ? 4.766 16.75 20.859 1 96.88 19 ASN B N 1
ATOM 2276 C CA . ASN B 1 19 ? 4.5 16.422 22.25 1 96.88 19 ASN B CA 1
ATOM 2277 C C . ASN B 1 19 ? 5.797 16.234 23.031 1 96.88 19 ASN B C 1
ATOM 2279 O O . ASN B 1 19 ? 5.762 15.922 24.234 1 96.88 19 ASN B O 1
ATOM 2283 N N . GLU B 1 20 ? 6.938 16.375 22.438 1 96.75 20 GLU B N 1
ATOM 2284 C CA . GLU B 1 20 ? 8.211 16.156 23.109 1 96.75 20 GLU B CA 1
ATOM 2285 C C . GLU B 1 20 ? 9.039 17.438 23.141 1 96.75 20 GLU B C 1
ATOM 2287 O O . GLU B 1 20 ? 10.148 17.453 23.688 1 96.75 20 GLU B O 1
ATOM 2292 N N . ILE B 1 21 ? 8.594 18.469 22.531 1 95.62 21 ILE B N 1
ATOM 2293 C CA . ILE B 1 21 ? 9.32 19.734 22.5 1 95.62 21 ILE B CA 1
ATOM 2294 C C . ILE B 1 21 ? 8.609 20.75 23.391 1 95.62 21 ILE B C 1
ATOM 2296 O O . ILE B 1 21 ? 7.398 20.672 23.594 1 95.62 21 ILE B O 1
ATOM 2300 N N . ALA B 1 22 ? 9.414 21.734 23.812 1 94.12 22 ALA B N 1
ATOM 2301 C CA . ALA B 1 22 ? 8.875 22.719 24.75 1 94.12 22 ALA B CA 1
ATOM 2302 C C . ALA B 1 22 ? 8.711 24.078 24.062 1 94.12 22 ALA B C 1
ATOM 2304 O O . ALA B 1 22 ? 9.625 24.547 23.391 1 94.12 22 ALA B O 1
ATOM 2305 N N . TYR B 1 23 ? 7.598 24.672 24.219 1 95.19 23 TYR B N 1
ATOM 2306 C CA . TYR B 1 23 ? 7.301 26.031 23.797 1 95.19 23 TYR B CA 1
ATOM 2307 C C . TYR B 1 23 ? 6.125 26.594 24.594 1 95.19 23 TYR B C 1
ATOM 2309 O O . TYR B 1 23 ? 5.25 25.844 25.031 1 95.19 23 TYR B O 1
ATOM 2317 N N . SER B 1 24 ? 6.07 27.844 24.797 1 95.25 24 SER B N 1
ATOM 2318 C CA . SER B 1 24 ? 5.105 28.453 25.703 1 95.25 24 SER B CA 1
ATOM 2319 C C . SER B 1 24 ? 3.803 28.781 24.984 1 95.25 24 SER B C 1
ATOM 2321 O O . SER B 1 24 ? 2.729 28.766 25.594 1 95.25 24 SER B O 1
ATOM 2323 N N . ASN B 1 25 ? 3.883 29.234 23.766 1 96.31 25 ASN B N 1
ATOM 2324 C CA . ASN B 1 25 ? 2.75 29.578 22.906 1 96.31 25 ASN B CA 1
ATOM 2325 C C . ASN B 1 25 ? 3.125 29.531 21.438 1 96.31 25 ASN B C 1
ATOM 2327 O O . ASN B 1 25 ? 4.27 29.234 21.094 1 96.31 25 ASN B O 1
ATOM 2331 N N . ASP B 1 26 ? 2.258 29.828 20.594 1 97.19 26 ASP B N 1
ATOM 2332 C CA . ASP B 1 26 ? 2.461 29.703 19.156 1 97.19 26 ASP B CA 1
ATOM 2333 C C . ASP B 1 26 ? 3.561 30.641 18.672 1 97.19 26 ASP B C 1
ATOM 2335 O O . ASP B 1 26 ? 4.32 30.312 17.766 1 97.19 26 ASP B O 1
ATOM 2339 N N . HIS B 1 27 ? 3.537 31.828 19.234 1 96.94 27 HIS B N 1
ATOM 2340 C CA . HIS B 1 27 ? 4.578 32.781 18.875 1 96.94 27 HIS B CA 1
ATOM 2341 C C . HIS B 1 27 ? 5.961 32.25 19.234 1 96.94 27 HIS B C 1
ATOM 2343 O O . HIS B 1 27 ? 6.895 32.344 18.438 1 96.94 27 HIS B O 1
ATOM 2349 N N . ASP B 1 28 ? 6.051 31.75 20.422 1 97.44 28 ASP B N 1
ATOM 2350 C CA . ASP B 1 28 ? 7.297 31.125 20.859 1 97.44 28 ASP B CA 1
ATOM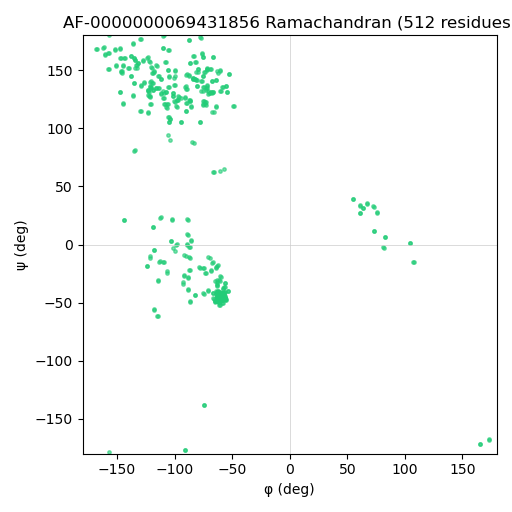 2351 C C . ASP B 1 28 ? 7.684 29.969 19.953 1 97.44 28 ASP B C 1
ATOM 2353 O O . ASP B 1 28 ? 8.859 29.812 19.594 1 97.44 28 ASP B O 1
ATOM 2357 N N . PHE B 1 29 ? 6.762 29.172 19.562 1 98.12 29 PHE B N 1
ATOM 2358 C CA . PHE B 1 29 ? 6.996 28.062 18.641 1 98.12 29 PHE B CA 1
ATOM 2359 C C . PHE B 1 29 ? 7.574 28.562 17.328 1 98.12 29 PHE B C 1
ATOM 2361 O O . PHE B 1 29 ? 8.547 28.016 16.812 1 98.12 29 PHE B O 1
ATOM 2368 N N . GLU B 1 30 ? 6.945 29.531 16.766 1 98.19 30 GLU B N 1
ATOM 2369 C CA . GLU B 1 30 ? 7.371 30.094 15.492 1 98.19 30 GLU B CA 1
ATOM 2370 C C . GLU B 1 30 ? 8.82 30.578 15.555 1 98.19 30 GLU B C 1
ATOM 2372 O O . GLU B 1 30 ? 9.609 30.312 14.648 1 98.19 30 GLU B O 1
ATOM 2377 N N . GLU B 1 31 ? 9.133 31.281 16.594 1 97.62 31 GLU B N 1
ATOM 2378 C CA . GLU B 1 31 ? 10.484 31.797 16.781 1 97.62 31 GLU B CA 1
ATOM 2379 C C . GLU B 1 31 ? 11.492 30.656 16.906 1 97.62 31 GLU B C 1
ATOM 2381 O O . GLU B 1 31 ? 12.547 30.672 16.266 1 97.62 31 GLU B O 1
ATOM 2386 N N . LYS B 1 32 ? 11.141 29.766 17.734 1 97.94 32 LYS B N 1
ATOM 2387 C CA . LYS B 1 32 ? 12.039 28.641 17.953 1 97.94 32 LYS B CA 1
ATOM 2388 C C . LYS B 1 32 ? 12.227 27.828 16.672 1 97.94 32 LYS B C 1
ATOM 2390 O O . LYS B 1 32 ? 13.328 27.359 16.391 1 97.94 32 LYS B O 1
ATOM 2395 N N . LEU B 1 33 ? 11.172 27.641 15.938 1 98.31 33 LEU B N 1
ATOM 2396 C CA . LEU B 1 33 ? 11.266 26.906 14.68 1 98.31 33 LEU B CA 1
ATOM 2397 C C . LEU B 1 33 ? 12.172 27.625 13.688 1 98.31 33 LEU B C 1
ATOM 2399 O O . LEU B 1 33 ? 13.008 27 13.031 1 98.31 33 LEU B O 1
ATOM 2403 N N . ALA B 1 34 ? 11.992 28.922 13.562 1 97.69 34 ALA B N 1
ATOM 2404 C CA . ALA B 1 34 ? 12.836 29.719 12.68 1 97.69 34 ALA B CA 1
ATOM 2405 C C . ALA B 1 34 ? 14.312 29.562 13.047 1 97.69 34 ALA B C 1
ATOM 2407 O O . ALA B 1 34 ? 15.156 29.359 12.172 1 97.69 34 ALA B O 1
ATOM 2408 N N . ASN B 1 35 ? 14.57 29.672 14.305 1 97.81 35 ASN B N 1
ATOM 2409 C CA . ASN B 1 35 ? 15.938 29.5 14.789 1 97.81 35 ASN B CA 1
ATOM 2410 C C . ASN B 1 35 ? 16.453 28.094 14.508 1 97.81 35 ASN B C 1
ATOM 2412 O O . ASN B 1 35 ? 17.625 27.922 14.164 1 97.81 35 ASN B O 1
ATOM 2416 N N . SER B 1 36 ? 15.641 27.156 14.727 1 98.25 36 SER B N 1
ATOM 2417 C CA . SER B 1 36 ? 16.016 25.766 14.484 1 98.25 36 SER B CA 1
ATOM 2418 C C . SER B 1 36 ? 16.375 25.531 13.023 1 98.25 36 SER B C 1
ATOM 2420 O O . SER B 1 36 ? 17.344 24.844 12.719 1 98.25 36 SER B O 1
ATOM 2422 N N . LEU B 1 37 ? 15.602 26.109 12.164 1 97.81 37 LEU B N 1
ATOM 2423 C CA . LEU B 1 37 ? 15.844 25.953 10.734 1 97.81 37 LEU B CA 1
ATOM 2424 C C . LEU B 1 37 ? 17.219 26.5 10.352 1 97.81 37 LEU B C 1
ATOM 2426 O O . LEU B 1 37 ? 17.938 25.891 9.555 1 97.81 37 LEU B O 1
ATOM 2430 N N . ILE B 1 38 ? 17.562 27.609 10.883 1 96.75 38 ILE B N 1
ATOM 2431 C CA . ILE B 1 38 ? 18.891 28.188 10.648 1 96.75 38 ILE B CA 1
ATOM 2432 C C . ILE B 1 38 ? 19.969 27.25 11.172 1 96.75 38 ILE B C 1
ATOM 2434 O O . ILE B 1 38 ? 20.922 26.938 10.461 1 96.75 38 ILE B O 1
ATOM 2438 N N . SER B 1 39 ? 19.797 26.781 12.367 1 97.12 39 SER B N 1
ATOM 2439 C CA . SER B 1 39 ? 20.75 25.891 13.016 1 97.12 39 SER B CA 1
ATOM 2440 C C . SER B 1 39 ? 20.906 24.578 12.227 1 97.12 39 SER B C 1
ATOM 2442 O O . SER B 1 39 ? 22.016 24.094 12.047 1 97.12 39 SER B O 1
ATOM 2444 N N . TRP B 1 40 ? 19.781 24 11.82 1 97 40 TRP B N 1
ATOM 2445 C CA . TRP B 1 40 ? 19.797 22.734 11.086 1 97 40 TRP B CA 1
ATOM 2446 C C . TRP B 1 40 ? 20.531 22.891 9.766 1 97 40 TRP B C 1
ATOM 2448 O O . TRP B 1 40 ? 21.297 22 9.359 1 97 40 TRP B O 1
ATOM 2458 N N . LYS B 1 41 ? 20.328 23.953 9.102 1 94.88 41 LYS B N 1
ATOM 2459 C CA . LYS B 1 41 ? 21.031 24.234 7.848 1 94.88 41 LYS B CA 1
ATOM 2460 C C . LYS B 1 41 ? 22.547 24.344 8.078 1 94.88 41 LYS B C 1
ATOM 2462 O O . LYS B 1 41 ? 23.328 23.781 7.324 1 94.88 41 LYS B O 1
ATOM 2467 N N . GLU B 1 42 ? 22.922 25.047 9.055 1 94.81 42 GLU B N 1
ATOM 2468 C CA . GLU B 1 42 ? 24.328 25.234 9.391 1 94.81 42 GLU B CA 1
ATOM 2469 C C . GLU B 1 42 ? 24.984 23.906 9.766 1 94.81 42 GLU B C 1
ATOM 2471 O O . GLU B 1 42 ? 26.172 23.719 9.508 1 94.81 42 GLU B O 1
ATOM 2476 N N . SER B 1 43 ? 24.188 23.062 10.352 1 95.12 43 SER B N 1
ATOM 2477 C CA . SER B 1 43 ? 24.703 21.766 10.789 1 95.12 43 SER B CA 1
ATOM 2478 C C . SER B 1 43 ? 24.641 20.734 9.672 1 95.12 43 SER B C 1
ATOM 2480 O O . SER B 1 43 ? 24.844 19.531 9.906 1 95.12 43 SER B O 1
ATOM 2482 N N . SER B 1 44 ? 24.125 21.062 8.531 1 93.94 44 SER B N 1
ATOM 2483 C CA . SER B 1 44 ? 24.141 20.297 7.293 1 93.94 44 SER B CA 1
ATOM 2484 C C . SER B 1 44 ? 23.141 19.141 7.344 1 93.94 44 SER B C 1
ATOM 2486 O O . SER B 1 44 ? 23.406 18.047 6.84 1 93.94 44 SER B O 1
ATOM 2488 N N . TYR B 1 45 ? 22.141 19.391 8.125 1 95.81 45 TYR B N 1
ATOM 2489 C CA . TYR B 1 45 ? 21.031 18.453 7.996 1 95.81 45 TYR B CA 1
ATOM 2490 C C . TYR B 1 45 ? 20.422 18.516 6.598 1 95.81 45 TYR B C 1
ATOM 2492 O O . TYR B 1 45 ? 20.391 19.594 5.977 1 95.81 45 TYR B O 1
ATOM 2500 N N . ARG B 1 46 ? 19.891 17.391 6.117 1 95.88 46 ARG B N 1
ATOM 2501 C CA . ARG B 1 46 ? 19.359 17.312 4.758 1 95.88 46 ARG B CA 1
ATOM 2502 C C . ARG B 1 46 ? 17.875 17.609 4.738 1 95.88 46 ARG B C 1
ATOM 2504 O O . ARG B 1 46 ? 17.344 18.125 3.75 1 95.88 46 ARG B O 1
ATOM 2511 N N . ALA B 1 47 ? 17.188 17.188 5.832 1 97.56 47 ALA B N 1
ATOM 2512 C CA . ALA B 1 47 ? 15.734 17.344 5.891 1 97.56 47 ALA B CA 1
ATOM 2513 C C . ALA B 1 47 ? 15.25 17.5 7.332 1 97.56 47 ALA B C 1
ATOM 2515 O O . ALA B 1 47 ? 15.93 17.062 8.266 1 97.56 47 ALA B O 1
ATOM 2516 N N . ALA B 1 48 ? 14.172 18.125 7.5 1 98.38 48 ALA B N 1
ATOM 2517 C CA . ALA B 1 48 ? 13.516 18.25 8.797 1 98.38 48 ALA B CA 1
ATOM 2518 C C . ALA B 1 48 ? 12.109 17.672 8.766 1 98.38 48 ALA B C 1
ATOM 2520 O O . ALA B 1 48 ? 11.367 17.875 7.793 1 98.38 48 ALA B O 1
ATOM 2521 N N . TRP B 1 49 ? 11.773 16.953 9.773 1 98.44 49 TRP B N 1
ATOM 2522 C CA . TRP B 1 49 ? 10.453 16.359 9.961 1 98.44 49 TRP B CA 1
ATOM 2523 C C . TRP B 1 49 ? 9.797 16.875 11.242 1 98.44 49 TRP B C 1
ATOM 2525 O O . TRP B 1 49 ? 10.461 17.016 12.273 1 98.44 49 TRP B O 1
ATOM 2535 N N . ILE B 1 50 ? 8.508 17.156 11.156 1 98.75 50 ILE B N 1
ATOM 2536 C CA . ILE B 1 50 ? 7.746 17.547 12.336 1 98.75 50 ILE B CA 1
ATOM 2537 C C . ILE B 1 50 ? 6.477 16.703 12.438 1 98.75 50 ILE B C 1
ATOM 2539 O O . ILE B 1 50 ? 5.605 16.781 11.57 1 98.75 50 ILE B O 1
ATOM 2543 N N . LYS B 1 51 ? 6.387 15.93 13.422 1 98.56 51 LYS B N 1
ATOM 2544 C CA . LYS B 1 51 ? 5.152 15.219 13.75 1 98.56 51 LYS B CA 1
ATOM 2545 C C . LYS B 1 51 ? 4.273 16.047 14.688 1 98.56 51 LYS B C 1
ATOM 2547 O O . LYS B 1 51 ? 4.629 16.266 15.844 1 98.56 51 LYS B O 1
ATOM 2552 N N . VAL B 1 52 ? 3.156 16.438 14.211 1 98.88 52 VAL B N 1
ATOM 2553 C CA . VAL B 1 52 ? 2.258 17.266 15 1 98.88 52 VAL B CA 1
ATOM 2554 C C . VAL B 1 52 ? 1.036 16.453 15.422 1 98.88 52 VAL B C 1
ATOM 2556 O O . VAL B 1 52 ? 0.267 16 14.578 1 98.88 52 VAL B O 1
ATOM 2559 N N . PHE B 1 53 ? 0.841 16.344 16.688 1 98.62 53 PHE B N 1
ATOM 2560 C CA . PHE B 1 53 ? -0.328 15.664 17.219 1 98.62 53 PHE B CA 1
ATOM 2561 C C . PHE B 1 53 ? -1.546 16.578 17.219 1 98.62 53 PHE B C 1
ATOM 2563 O O . PHE B 1 53 ? -1.409 17.797 17.266 1 98.62 53 PHE B O 1
ATOM 2570 N N . SER B 1 54 ? -2.68 15.914 17.219 1 98.31 54 SER B N 1
ATOM 2571 C CA . SER B 1 54 ? -3.941 16.641 17.094 1 98.31 54 SER B CA 1
ATOM 2572 C C . SER B 1 54 ? -4.062 17.734 18.141 1 98.31 54 SER B C 1
ATOM 2574 O O . SER B 1 54 ? -4.523 18.844 17.844 1 98.31 54 SER B O 1
ATOM 2576 N N . GLN B 1 55 ? -3.66 17.484 19.312 1 97.06 55 GLN B N 1
ATOM 2577 C CA . GLN B 1 55 ? -3.793 18.438 20.422 1 97.06 55 GLN B CA 1
ATOM 2578 C C . GLN B 1 55 ? -2.918 19.656 20.203 1 97.06 55 GLN B C 1
ATOM 2580 O O . GLN B 1 55 ? -3.104 20.688 20.859 1 97.06 55 GLN B O 1
ATOM 2585 N N . HIS B 1 56 ? -1.961 19.594 19.281 1 98.19 56 HIS B N 1
ATOM 2586 C CA . HIS B 1 56 ? -1.06 20.703 18.984 1 98.19 56 HIS B CA 1
ATOM 2587 C C . HIS B 1 56 ? -1.312 21.25 17.594 1 98.19 56 HIS B C 1
ATOM 2589 O O . HIS B 1 56 ? -0.424 21.859 16.984 1 98.19 56 HIS B O 1
ATOM 2595 N N . SER B 1 57 ? -2.469 21.062 17.031 1 98.5 57 SER B N 1
ATOM 2596 C CA . SER B 1 57 ? -2.773 21.375 15.641 1 98.5 57 SER B CA 1
ATOM 2597 C C . SER B 1 57 ? -2.619 22.859 15.359 1 98.5 57 SER B C 1
ATOM 2599 O O . SER B 1 57 ? -2.498 23.266 14.203 1 98.5 57 SER B O 1
ATOM 2601 N N . SER B 1 58 ? -2.598 23.734 16.344 1 98.12 58 SER B N 1
ATOM 2602 C CA . SER B 1 58 ? -2.5 25.188 16.156 1 98.12 58 SER B CA 1
ATOM 2603 C C . SER B 1 58 ? -1.169 25.578 15.523 1 98.12 58 SER B C 1
ATOM 2605 O O . SER B 1 58 ? -1.045 26.656 14.938 1 98.12 58 SER B O 1
ATOM 2607 N N . VAL B 1 59 ? -0.163 24.719 15.594 1 98.56 59 VAL B N 1
ATOM 2608 C CA . VAL B 1 59 ? 1.154 25.094 15.102 1 98.56 59 VAL B CA 1
ATOM 2609 C C . VAL B 1 59 ? 1.285 24.719 13.625 1 98.56 59 VAL B C 1
ATOM 2611 O O . VAL B 1 59 ? 2.264 25.078 12.969 1 98.56 59 VAL B O 1
ATOM 2614 N N . ILE B 1 60 ? 0.331 23.969 13.102 1 98.81 60 ILE B N 1
ATOM 2615 C CA . ILE B 1 60 ? 0.411 23.453 11.734 1 98.81 60 ILE B CA 1
ATOM 2616 C C . ILE B 1 60 ? 0.526 24.609 10.75 1 98.81 60 ILE B C 1
ATOM 2618 O O . ILE B 1 60 ? 1.406 24.625 9.883 1 98.81 60 ILE B O 1
ATOM 2622 N N . PRO B 1 61 ? -0.315 25.688 10.891 1 98.5 61 PRO B N 1
ATOM 2623 C CA . PRO B 1 61 ? -0.161 26.797 9.953 1 98.5 61 PRO B CA 1
ATOM 2624 C C . PRO B 1 61 ? 1.217 27.453 10.039 1 98.5 61 PRO B C 1
ATOM 2626 O O . PRO B 1 61 ? 1.728 27.953 9.031 1 98.5 61 PRO B O 1
ATOM 2629 N N . ILE B 1 62 ? 1.816 27.453 11.164 1 98.69 62 ILE B N 1
ATOM 2630 C CA . ILE B 1 62 ? 3.15 28.016 11.359 1 98.69 62 ILE B CA 1
ATOM 2631 C C . ILE B 1 62 ? 4.176 27.188 10.594 1 98.69 62 ILE B C 1
ATOM 2633 O O . ILE B 1 62 ? 5.039 27.734 9.906 1 98.69 62 ILE B O 1
ATOM 2637 N N . CYS B 1 63 ? 4.078 25.875 10.719 1 98.81 63 CYS B N 1
ATOM 2638 C CA . CYS B 1 63 ? 4.969 24.969 9.992 1 98.81 63 CYS B CA 1
ATOM 2639 C C . CYS B 1 63 ? 4.883 25.219 8.492 1 98.81 63 CYS B C 1
ATOM 2641 O O . CYS B 1 63 ? 5.906 25.328 7.812 1 98.81 63 CYS B O 1
ATOM 2643 N N . VAL B 1 64 ? 3.648 25.328 8 1 98.69 64 VAL B N 1
ATOM 2644 C CA . VAL B 1 64 ? 3.418 25.547 6.578 1 98.69 64 VAL B CA 1
ATOM 2645 C C . VAL B 1 64 ? 4.043 26.875 6.156 1 98.69 64 VAL B C 1
ATOM 2647 O O . VAL B 1 64 ? 4.711 26.953 5.121 1 98.69 64 VAL B O 1
ATOM 2650 N N . LYS B 1 65 ? 3.803 27.875 6.93 1 97.94 65 LYS B N 1
ATOM 2651 C CA . LYS B 1 65 ? 4.367 29.203 6.672 1 97.94 65 LYS B CA 1
ATOM 2652 C C . LYS B 1 65 ? 5.891 29.141 6.59 1 97.94 65 LYS B C 1
ATOM 2654 O O . LYS B 1 65 ? 6.504 29.875 5.809 1 97.94 65 LYS B O 1
ATOM 2659 N N . CYS B 1 66 ? 6.484 28.266 7.352 1 98 66 CYS B N 1
ATOM 2660 C CA . CYS B 1 66 ? 7.934 28.141 7.41 1 98 66 CYS B CA 1
ATOM 2661 C C . CYS B 1 66 ? 8.438 27.219 6.305 1 98 66 CYS B C 1
ATOM 2663 O O . CYS B 1 66 ? 9.617 26.859 6.285 1 98 66 CYS B O 1
ATOM 2665 N N . GLY B 1 67 ? 7.586 26.734 5.453 1 97.62 67 GLY B N 1
ATOM 2666 C CA . GLY B 1 67 ? 8.023 26.031 4.258 1 97.62 67 GLY B CA 1
ATOM 2667 C C . GLY B 1 67 ? 7.848 24.531 4.355 1 97.62 67 GLY B C 1
ATOM 2668 O O . GLY B 1 67 ? 8.25 23.781 3.455 1 97.62 67 GLY B O 1
ATOM 2669 N N . PHE B 1 68 ? 7.309 24.094 5.492 1 98.69 68 PHE B N 1
ATOM 2670 C CA . PHE B 1 68 ? 7.023 22.672 5.594 1 98.69 68 PHE B CA 1
ATOM 2671 C C . PHE B 1 68 ? 5.801 22.297 4.762 1 98.69 68 PHE B C 1
ATOM 2673 O O . PHE B 1 68 ? 4.891 23.109 4.59 1 98.69 68 PHE B O 1
ATOM 2680 N N . ASP B 1 69 ? 5.805 21.062 4.238 1 98.38 69 ASP B N 1
ATOM 2681 C CA . ASP B 1 69 ? 4.68 20.516 3.488 1 98.38 69 ASP B CA 1
ATOM 2682 C C . ASP B 1 69 ? 4.156 19.234 4.137 1 98.38 69 ASP B C 1
ATOM 2684 O O . ASP B 1 69 ? 4.879 18.578 4.891 1 98.38 69 ASP B O 1
ATOM 2688 N N . PHE B 1 70 ? 2.914 18.922 3.848 1 98.75 70 PHE B N 1
ATOM 2689 C CA . PHE B 1 70 ? 2.33 17.688 4.363 1 98.75 70 PHE B CA 1
ATOM 2690 C C . PHE B 1 70 ? 2.99 16.469 3.734 1 98.75 70 PHE B C 1
ATOM 2692 O O . PHE B 1 70 ? 3.291 16.469 2.539 1 98.75 70 PHE B O 1
ATOM 2699 N N . HIS B 1 71 ? 3.207 15.453 4.5 1 98 71 HIS B N 1
ATOM 2700 C CA . HIS B 1 71 ? 3.75 14.203 3.984 1 98 71 HIS B CA 1
ATOM 2701 C C . HIS B 1 71 ? 2.738 13.07 4.117 1 98 71 HIS B C 1
ATOM 2703 O O . HIS B 1 71 ? 2.33 12.477 3.117 1 98 71 HIS B O 1
ATOM 2709 N N . HIS B 1 72 ? 2.336 12.742 5.293 1 97.88 72 HIS B N 1
ATOM 2710 C CA . HIS B 1 72 ? 1.305 11.758 5.578 1 97.88 72 HIS B CA 1
ATOM 2711 C C . HIS B 1 72 ? 0.591 12.062 6.887 1 97.88 72 HIS B C 1
ATOM 2713 O O . HIS B 1 72 ? 1.026 12.93 7.648 1 97.88 72 HIS B O 1
ATOM 2719 N N . ALA B 1 73 ? -0.503 11.367 7.094 1 98.25 73 ALA B N 1
ATOM 2720 C CA . ALA B 1 73 ? -1.237 11.508 8.344 1 98.25 73 ALA B CA 1
ATOM 2721 C C . ALA B 1 73 ? -1.853 10.18 8.773 1 98.25 73 ALA B C 1
ATOM 2723 O O . ALA B 1 73 ? -2.031 9.273 7.945 1 98.25 73 ALA B O 1
ATOM 2724 N N . GLN B 1 74 ? -2.066 10.008 9.977 1 96.12 74 GLN B N 1
ATOM 2725 C CA . GLN B 1 74 ? -2.811 8.945 10.648 1 96.12 74 GLN B CA 1
ATOM 2726 C C . GLN B 1 74 ? -3.725 9.516 11.727 1 96.12 74 GLN B C 1
ATOM 2728 O O . GLN B 1 74 ? -3.566 10.664 12.141 1 96.12 74 GLN B O 1
ATOM 2733 N N . PRO B 1 75 ? -4.715 8.711 12.094 1 96.44 75 PRO B N 1
ATOM 2734 C CA . PRO B 1 75 ? -5.512 9.211 13.219 1 96.44 75 PRO B CA 1
ATOM 2735 C C . PRO B 1 75 ? -4.648 9.688 14.383 1 96.44 75 PRO B C 1
ATOM 2737 O O . PRO B 1 75 ? -3.803 8.938 14.875 1 96.44 75 PRO B O 1
ATOM 2740 N N . GLY B 1 76 ? -4.801 10.984 14.68 1 97.94 76 GLY B N 1
ATOM 2741 C CA . GLY B 1 76 ? -4.137 11.508 15.867 1 97.94 76 GLY B CA 1
ATOM 2742 C C . GLY B 1 76 ? -2.949 12.391 15.539 1 97.94 76 GLY B C 1
ATOM 2743 O O . GLY B 1 76 ? -2.459 13.125 16.391 1 97.94 76 GLY B O 1
ATOM 2744 N N . TYR B 1 77 ? -2.494 12.297 14.242 1 98.44 77 TYR B N 1
ATOM 2745 C CA . TYR B 1 77 ? -1.349 13.164 13.977 1 98.44 77 TYR B CA 1
ATOM 2746 C C . TYR B 1 77 ? -1.179 13.398 12.484 1 98.44 77 TYR B C 1
ATOM 2748 O O . TYR B 1 77 ? -1.763 12.688 11.664 1 98.44 77 TYR B O 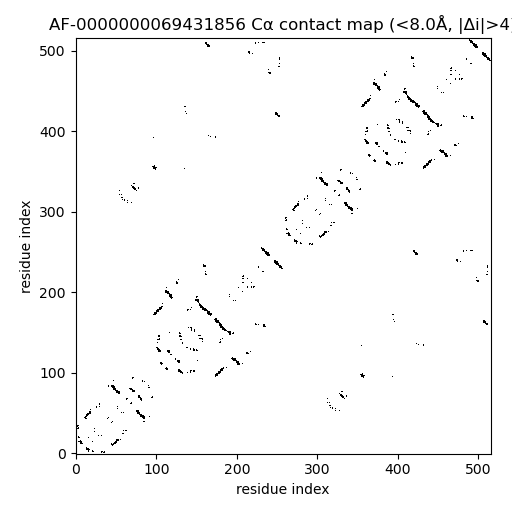1
ATOM 2756 N N . VAL B 1 78 ? -0.42 14.391 12.141 1 98.75 78 VAL B N 1
ATOM 2757 C CA . VAL B 1 78 ? 0.039 14.672 10.781 1 98.75 78 VAL B CA 1
ATOM 2758 C C . VAL B 1 78 ? 1.552 14.875 10.781 1 98.75 78 VAL B C 1
ATOM 2760 O O . VAL B 1 78 ? 2.107 15.461 11.719 1 98.75 78 VAL B O 1
ATOM 2763 N N . MET B 1 79 ? 2.197 14.297 9.812 1 98.69 79 MET B N 1
ATOM 2764 C CA . MET B 1 79 ? 3.637 14.453 9.609 1 98.69 79 MET B CA 1
ATOM 2765 C C . MET B 1 79 ? 3.928 15.453 8.5 1 98.69 79 MET B C 1
ATOM 2767 O O . MET B 1 79 ? 3.379 15.352 7.398 1 98.69 79 MET B O 1
ATOM 2771 N N . LEU B 1 80 ? 4.766 16.438 8.773 1 98.81 80 LEU B N 1
ATOM 2772 C CA . LEU B 1 80 ? 5.23 17.406 7.797 1 98.81 80 LEU B CA 1
ATOM 2773 C C . LEU B 1 80 ? 6.734 17.281 7.57 1 98.81 80 LEU B C 1
ATOM 2775 O O . LEU B 1 80 ? 7.453 16.766 8.438 1 98.81 80 LEU B O 1
ATOM 2779 N N . ASN B 1 81 ? 7.184 17.688 6.387 1 98.44 81 ASN B N 1
ATOM 2780 C CA . ASN B 1 81 ? 8.617 17.656 6.137 1 98.44 81 ASN B CA 1
ATOM 2781 C C . ASN B 1 81 ? 9.07 18.844 5.289 1 98.44 81 ASN B C 1
ATOM 2783 O O . ASN B 1 81 ? 8.242 19.562 4.734 1 98.44 81 ASN B O 1
ATOM 2787 N N . LYS B 1 82 ? 10.328 19.125 5.332 1 98.25 82 LYS B N 1
ATOM 2788 C CA . LYS B 1 82 ? 11 20.172 4.562 1 98.25 82 LYS B CA 1
ATOM 2789 C C . LYS B 1 82 ? 12.414 19.734 4.168 1 98.25 82 LYS B C 1
ATOM 2791 O O . LYS B 1 82 ? 13.195 19.312 5.02 1 98.25 82 LYS B O 1
ATOM 2796 N N . TRP B 1 83 ? 12.703 19.688 2.881 1 97.69 83 TRP B N 1
ATOM 2797 C CA . TRP B 1 83 ? 14.07 19.484 2.404 1 97.69 83 TRP B CA 1
ATOM 2798 C C . TRP B 1 83 ? 14.93 20.719 2.65 1 97.69 83 TRP B C 1
ATOM 2800 O O . TRP B 1 83 ? 14.523 21.844 2.322 1 97.69 83 TRP B O 1
ATOM 2810 N N . LEU B 1 84 ? 16.109 20.594 3.191 1 97.19 84 LEU B N 1
ATOM 2811 C CA . LEU B 1 84 ? 16.859 21.734 3.678 1 97.19 84 LEU B CA 1
ATOM 2812 C C . LEU B 1 84 ? 18.016 22.047 2.742 1 97.19 84 LEU B C 1
ATOM 2814 O O . LEU B 1 84 ? 18.516 23.188 2.725 1 97.19 84 LEU B O 1
ATOM 2818 N N . LYS B 1 85 ? 18.453 21.031 1.97 1 94.25 85 LYS B N 1
ATOM 2819 C CA . LYS B 1 85 ? 19.609 21.234 1.1 1 94.25 85 LYS B CA 1
ATOM 2820 C C . LYS B 1 85 ? 19.203 21.938 -0.194 1 94.25 85 LYS B C 1
ATOM 2822 O O . LYS B 1 85 ? 18.109 21.719 -0.712 1 94.25 85 LYS B O 1
ATOM 2827 N N . THR B 1 86 ? 20.078 22.688 -0.685 1 90.75 86 THR B N 1
ATOM 2828 C CA . THR B 1 86 ? 19.797 23.406 -1.919 1 90.75 86 THR B CA 1
ATOM 2829 C C . THR B 1 86 ? 20.672 22.891 -3.061 1 90.75 86 THR B C 1
ATOM 2831 O O . THR B 1 86 ? 20.391 23.156 -4.23 1 90.75 86 THR B O 1
ATOM 2834 N N . ASP B 1 87 ? 21.703 22.141 -2.814 1 90.31 87 ASP B N 1
ATOM 2835 C CA . ASP B 1 87 ? 22.688 21.734 -3.807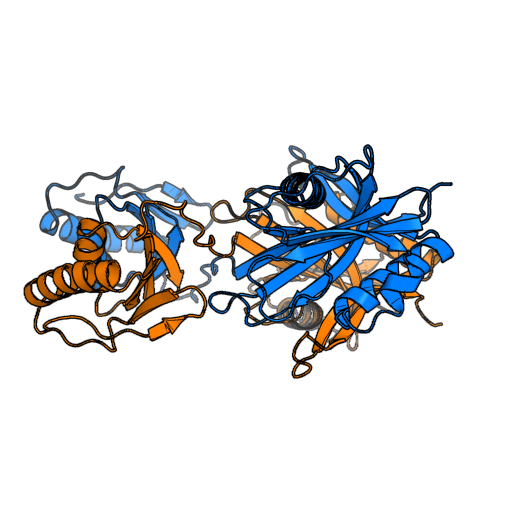 1 90.31 87 ASP B CA 1
ATOM 2836 C C . ASP B 1 87 ? 22.438 20.297 -4.27 1 90.31 87 ASP B C 1
ATOM 2838 O O . ASP B 1 87 ? 23.203 19.75 -5.059 1 90.31 87 ASP B O 1
ATOM 2842 N N . GLU B 1 88 ? 21.5 19.688 -3.709 1 87.88 88 GLU B N 1
ATOM 2843 C CA . GLU B 1 88 ? 21.109 18.344 -4.137 1 87.88 88 GLU B CA 1
ATOM 2844 C C . GLU B 1 88 ? 19.594 18.234 -4.254 1 87.88 88 GLU B C 1
ATOM 2846 O O . GLU B 1 88 ? 18.859 18.953 -3.572 1 87.88 88 GLU B O 1
ATOM 2851 N N . PRO B 1 89 ? 19.172 17.422 -5.07 1 88.81 89 PRO B N 1
ATOM 2852 C CA . PRO B 1 89 ? 17.734 17.266 -5.246 1 88.81 89 PRO B CA 1
ATOM 2853 C C . PRO B 1 89 ? 17.047 16.641 -4.031 1 88.81 89 PRO B C 1
ATOM 2855 O O . PRO B 1 89 ? 17.688 15.891 -3.283 1 88.81 89 PRO B O 1
ATOM 2858 N N . ASN B 1 90 ? 15.789 16.969 -3.816 1 91.94 90 ASN B N 1
ATOM 2859 C CA . ASN B 1 90 ? 14.969 16.375 -2.762 1 91.94 90 ASN B CA 1
ATOM 2860 C C . ASN B 1 90 ? 14.75 14.891 -2.988 1 91.94 90 ASN B C 1
ATOM 2862 O O . ASN B 1 90 ? 14.188 14.484 -4.004 1 91.94 90 ASN B O 1
ATOM 2866 N N . THR B 1 91 ? 15.164 14.047 -2.117 1 86.69 91 THR B N 1
ATOM 2867 C CA . THR B 1 91 ? 15.07 12.594 -2.279 1 86.69 91 THR B CA 1
ATOM 2868 C C . THR B 1 91 ? 14.203 11.984 -1.181 1 86.69 91 THR B C 1
ATOM 2870 O O . THR B 1 91 ? 14.281 10.789 -0.915 1 86.69 91 THR B O 1
ATOM 2873 N N . LEU B 1 92 ? 13.438 12.867 -0.476 1 91 92 LEU B N 1
ATOM 2874 C CA . LEU B 1 92 ? 12.547 12.336 0.546 1 91 92 LEU B CA 1
ATOM 2875 C C . LEU B 1 92 ? 11.562 11.336 -0.058 1 91 92 LEU B C 1
ATOM 2877 O O . LEU B 1 92 ? 11.023 11.57 -1.143 1 91 92 LEU B O 1
ATOM 2881 N N . PRO B 1 93 ? 11.367 10.281 0.553 1 88.31 93 PRO B N 1
ATOM 2882 C CA . PRO B 1 93 ? 10.453 9.273 0.006 1 88.31 93 PRO B CA 1
ATOM 2883 C C . PRO B 1 93 ? 8.992 9.695 0.098 1 88.31 93 PRO B C 1
ATOM 2885 O O . PRO B 1 93 ? 8.609 10.414 1.027 1 88.31 93 PRO B O 1
ATOM 2888 N N . GLU B 1 94 ? 8.258 9.219 -0.802 1 91.62 94 GLU B N 1
ATOM 2889 C CA . GLU B 1 94 ? 6.805 9.352 -0.701 1 91.62 94 GLU B CA 1
ATOM 2890 C C . GLU B 1 94 ? 6.23 8.367 0.315 1 91.62 94 GLU B C 1
ATOM 2892 O O . GLU B 1 94 ? 6.941 7.488 0.802 1 91.62 94 GLU B O 1
ATOM 2897 N N . TYR B 1 95 ? 5.031 8.57 0.735 1 93.94 95 TYR B N 1
ATOM 2898 C CA . TYR B 1 95 ? 4.355 7.668 1.664 1 93.94 95 TYR B CA 1
ATOM 2899 C C . TYR B 1 95 ? 3.738 6.488 0.927 1 93.94 95 TYR B C 1
ATOM 2901 O O . TYR B 1 95 ? 3.547 6.539 -0.291 1 93.94 95 TYR B O 1
ATOM 2909 N N . ALA B 1 96 ? 3.414 5.426 1.653 1 93.88 96 ALA B N 1
ATOM 2910 C CA . ALA B 1 96 ? 2.785 4.223 1.106 1 93.88 96 ALA B CA 1
ATOM 2911 C C . ALA B 1 96 ? 1.529 4.574 0.315 1 93.88 96 ALA B C 1
ATOM 2913 O O . ALA B 1 96 ? 0.815 5.52 0.657 1 93.88 96 ALA B O 1
ATOM 2914 N N . ASN B 1 97 ? 1.26 3.814 -0.735 1 93.62 97 ASN B N 1
ATOM 2915 C CA . ASN B 1 97 ? 0.135 4.172 -1.593 1 93.62 97 ASN B CA 1
ATOM 2916 C C . ASN B 1 97 ? -0.585 2.936 -2.121 1 93.62 97 ASN B C 1
ATOM 2918 O O . ASN B 1 97 ? -1.248 2.994 -3.158 1 93.62 97 ASN B O 1
ATOM 2922 N N . GLN B 1 98 ? -0.435 1.808 -1.482 1 95.88 98 GLN B N 1
ATOM 2923 C CA . GLN B 1 98 ? -1.108 0.591 -1.926 1 95.88 98 GLN B CA 1
ATOM 2924 C C . GLN B 1 98 ? -1.968 0.001 -0.811 1 95.88 98 GLN B C 1
ATOM 2926 O O . GLN B 1 98 ? -1.522 -0.103 0.334 1 95.88 98 GLN B O 1
ATOM 2931 N N . TYR B 1 99 ? -3.162 -0.341 -1.146 1 96.62 99 TYR B N 1
ATOM 2932 C CA . TYR B 1 99 ? -4.004 -1.181 -0.301 1 96.62 99 TYR B CA 1
ATOM 2933 C C . TYR B 1 99 ? -3.74 -2.658 -0.566 1 96.62 99 TYR B C 1
ATOM 2935 O O . TYR B 1 99 ? -3.246 -3.025 -1.635 1 96.62 99 TYR B O 1
ATOM 2943 N N . ILE B 1 100 ? -4.039 -3.482 0.401 1 97.5 100 ILE B N 1
ATOM 2944 C CA . ILE B 1 100 ? -3.998 -4.93 0.22 1 97.5 100 ILE B CA 1
ATOM 2945 C C . ILE B 1 100 ? -5.363 -5.527 0.554 1 97.5 100 ILE B C 1
ATOM 2947 O O . ILE B 1 100 ? -5.844 -5.402 1.682 1 97.5 100 ILE B O 1
ATOM 2951 N N . GLY B 1 101 ? -5.996 -6.055 -0.414 1 97.62 101 GLY B N 1
ATOM 2952 C CA . GLY B 1 101 ? -7.145 -6.926 -0.212 1 97.62 101 GLY B CA 1
ATOM 2953 C C . GLY B 1 101 ? -6.805 -8.398 -0.319 1 97.62 101 GLY B C 1
ATOM 2954 O O . GLY B 1 101 ? -5.898 -8.781 -1.064 1 97.62 101 GLY B O 1
ATOM 2955 N N . VAL B 1 102 ? -7.535 -9.188 0.409 1 98.38 102 VAL B N 1
ATOM 2956 C CA . VAL B 1 102 ? -7.309 -10.625 0.375 1 98.38 102 VAL B CA 1
ATOM 2957 C C . VAL B 1 102 ? -8.641 -11.359 0.28 1 98.38 102 VAL B C 1
ATOM 2959 O O . VAL B 1 102 ? -9.617 -10.977 0.928 1 98.38 102 VAL B O 1
ATOM 2962 N N . ALA B 1 103 ? -8.68 -12.352 -0.495 1 98.44 103 ALA B N 1
ATOM 2963 C CA . ALA B 1 103 ? -9.836 -13.242 -0.582 1 98.44 103 ALA B CA 1
ATOM 2964 C C . ALA B 1 103 ? -9.484 -14.641 -0.085 1 98.44 103 ALA B C 1
ATOM 2966 O O . ALA B 1 103 ? -8.359 -15.109 -0.272 1 98.44 103 ALA B O 1
ATOM 2967 N N . GLY B 1 104 ? -10.445 -15.242 0.526 1 98.69 104 GLY B N 1
ATOM 2968 C CA . GLY B 1 104 ? -10.375 -16.672 0.803 1 98.69 104 GLY B CA 1
ATOM 2969 C C . GLY B 1 104 ? -11.047 -17.516 -0.26 1 98.69 104 GLY B C 1
ATOM 2970 O O . GLY B 1 104 ? -12.273 -17.516 -0.38 1 98.69 104 GLY B O 1
ATOM 2971 N N . PHE B 1 105 ? -10.289 -18.156 -1.082 1 98.75 105 PHE B N 1
ATOM 2972 C CA . PHE B 1 105 ? -10.766 -19.156 -2.02 1 98.75 105 PHE B CA 1
ATOM 2973 C C . PHE B 1 105 ? -10.891 -20.516 -1.341 1 98.75 105 PHE B C 1
ATOM 2975 O O . PHE B 1 105 ? -9.969 -21.328 -1.402 1 98.75 105 PHE B O 1
ATOM 2982 N N . VAL B 1 106 ? -11.992 -20.766 -0.759 1 98.75 106 VAL B N 1
ATOM 2983 C CA . VAL B 1 106 ? -12.18 -21.922 0.126 1 98.75 106 VAL B CA 1
ATOM 2984 C C . VAL B 1 106 ? -12.867 -23.047 -0.633 1 98.75 106 VAL B C 1
ATOM 2986 O O . VAL B 1 106 ? -14.023 -22.922 -1.037 1 98.75 106 VAL B O 1
ATOM 2989 N N . VAL B 1 107 ? -12.25 -24.156 -0.76 1 98.31 107 VAL B N 1
ATOM 2990 C CA . VAL B 1 107 ? -12.812 -25.312 -1.453 1 98.31 107 VAL B CA 1
ATOM 2991 C C . VAL B 1 107 ? -12.875 -26.516 -0.503 1 98.31 107 VAL B C 1
ATOM 2993 O O . VAL B 1 107 ? -11.875 -26.844 0.143 1 98.31 107 VAL B O 1
ATOM 2996 N N . ASN B 1 108 ? -14.039 -27.109 -0.405 1 97.94 108 ASN B N 1
ATOM 2997 C CA . ASN B 1 108 ? -14.172 -28.266 0.491 1 97.94 108 ASN B CA 1
ATOM 2998 C C . ASN B 1 108 ? -13.906 -29.578 -0.234 1 97.94 108 ASN B C 1
ATOM 3000 O O . ASN B 1 108 ? -13.508 -29.578 -1.4 1 97.94 108 ASN B O 1
ATOM 3004 N N . GLU B 1 109 ? -14.07 -30.672 0.472 1 95.94 109 GLU B N 1
ATOM 3005 C CA . GLU B 1 109 ? -13.719 -31.984 -0.038 1 95.94 109 GLU B CA 1
ATOM 3006 C C . GLU B 1 109 ? -14.648 -32.406 -1.174 1 95.94 109 GLU B C 1
ATOM 3008 O O . GLU B 1 109 ? -14.312 -33.281 -1.964 1 95.94 109 GLU B O 1
ATOM 3013 N N . ARG B 1 110 ? -15.82 -31.844 -1.258 1 97 110 ARG B N 1
ATOM 3014 C CA . ARG B 1 110 ? -16.781 -32.156 -2.309 1 97 110 ARG B CA 1
ATOM 3015 C C . ARG B 1 110 ? -16.562 -31.266 -3.529 1 97 110 ARG B C 1
ATOM 3017 O O . ARG B 1 110 ? -17.438 -31.172 -4.398 1 97 110 ARG B O 1
ATOM 3024 N N . ASN B 1 111 ? -15.453 -30.469 -3.549 1 97.06 111 ASN B N 1
ATOM 3025 C CA . ASN B 1 111 ? -15.094 -29.578 -4.645 1 97.06 111 ASN B CA 1
ATOM 3026 C C . ASN B 1 111 ? -16.094 -28.422 -4.781 1 97.06 111 ASN B C 1
ATOM 3028 O O . ASN B 1 111 ? -16.422 -28.016 -5.895 1 97.06 111 ASN B O 1
ATOM 3032 N N . GLN B 1 112 ? -16.547 -28.016 -3.695 1 98.31 112 GLN B N 1
ATOM 3033 C CA . GLN B 1 112 ? -17.422 -26.859 -3.662 1 98.31 112 GLN B CA 1
ATOM 3034 C C . GLN B 1 112 ? -16.688 -25.625 -3.141 1 98.31 112 GLN B C 1
ATOM 3036 O O . GLN B 1 112 ? -15.852 -25.734 -2.24 1 98.31 112 GLN B O 1
ATOM 3041 N N . LEU B 1 113 ? -17.047 -24.484 -3.705 1 98.56 113 LEU B N 1
ATOM 3042 C CA . LEU B 1 113 ? -16.438 -23.188 -3.381 1 98.56 113 LEU B CA 1
ATOM 3043 C C . LEU B 1 113 ? -17.328 -22.391 -2.449 1 98.56 113 LEU B C 1
ATOM 3045 O O . LEU B 1 113 ? -18.531 -22.281 -2.688 1 98.56 113 LEU B O 1
ATOM 3049 N N . LEU B 1 114 ? -16.781 -21.875 -1.364 1 98.62 114 LEU B N 1
ATOM 3050 C CA . LEU B 1 114 ? -17.531 -21 -0.456 1 98.62 114 LEU B CA 1
ATOM 3051 C C . LEU B 1 114 ? -17.688 -19.609 -1.052 1 98.62 114 LEU B C 1
ATOM 3053 O O . LEU B 1 114 ? -16.703 -18.938 -1.35 1 98.62 114 LEU B O 1
ATOM 3057 N N . VAL B 1 115 ? -18.906 -19.188 -1.232 1 97.69 115 VAL B N 1
ATOM 3058 C CA . VAL B 1 115 ? -19.156 -17.906 -1.891 1 97.69 115 VAL B CA 1
ATOM 3059 C C . VAL B 1 115 ? -20.156 -17.094 -1.079 1 97.69 115 VAL B C 1
ATOM 3061 O O . VAL B 1 115 ? -20.938 -17.656 -0.305 1 97.69 115 VAL B O 1
ATOM 3064 N N . ILE B 1 116 ? -20.094 -15.781 -1.274 1 95.88 116 ILE B N 1
ATOM 3065 C CA . ILE B 1 116 ? -20.969 -14.898 -0.511 1 95.88 116 ILE B CA 1
ATOM 3066 C C . ILE B 1 116 ? -21.594 -13.852 -1.44 1 95.88 116 ILE B C 1
ATOM 3068 O O . ILE B 1 116 ? -21.094 -13.633 -2.551 1 95.88 116 ILE B O 1
ATOM 3072 N N . LYS B 1 117 ? -22.688 -13.281 -1.039 1 92.12 117 LYS B N 1
ATOM 3073 C CA . LYS B 1 117 ? -23.266 -12.039 -1.553 1 92.12 117 LYS B CA 1
ATOM 3074 C C . LYS B 1 117 ? -23.344 -10.977 -0.461 1 92.12 117 LYS B C 1
ATOM 3076 O O . LYS B 1 117 ? -23.797 -11.258 0.655 1 92.12 117 LYS B O 1
ATOM 3081 N N . GLU B 1 118 ? -22.906 -9.812 -0.796 1 85.88 118 GLU B N 1
ATOM 3082 C CA . GLU B 1 118 ? -22.906 -8.75 0.201 1 85.88 118 GLU B CA 1
ATOM 3083 C C . GLU B 1 118 ? -24.297 -8.133 0.352 1 85.88 118 GLU B C 1
ATOM 3085 O O . GLU B 1 118 ? -25.047 -8.062 -0.614 1 85.88 118 GLU B O 1
ATOM 3090 N N . THR B 1 119 ? -24.594 -7.625 1.526 1 77.75 119 THR B N 1
ATOM 3091 C CA . THR B 1 119 ? -25.891 -7.051 1.859 1 77.75 119 THR B CA 1
ATOM 3092 C C . THR B 1 119 ? -26.094 -5.727 1.131 1 77.75 119 THR B C 1
ATOM 3094 O O . THR B 1 119 ? -27.203 -5.445 0.641 1 77.75 119 THR B O 1
ATOM 3097 N N . PHE B 1 120 ? -25.109 -4.875 0.999 1 66.25 120 PHE B N 1
ATOM 3098 C CA . PHE B 1 120 ? -25.312 -3.518 0.503 1 66.25 120 PHE B CA 1
ATOM 3099 C C . PHE B 1 120 ? -24.891 -3.402 -0.953 1 66.25 120 PHE B C 1
ATOM 3101 O O . PHE B 1 120 ? -24.688 -2.295 -1.462 1 66.25 120 PHE B O 1
ATOM 3108 N N . SER B 1 121 ? -24.859 -4.508 -1.635 1 64.56 121 SER B N 1
ATOM 3109 C CA . SER B 1 121 ? -24.469 -4.398 -3.037 1 64.56 121 SER B CA 1
ATOM 3110 C C . SER B 1 121 ? -25.688 -4.344 -3.945 1 64.56 121 SER B C 1
ATOM 3112 O O . SER B 1 121 ? -26.672 -5.051 -3.713 1 64.56 121 SER B O 1
ATOM 3114 N N . GLU B 1 122 ? -25.766 -3.314 -4.738 1 60.09 122 GLU B N 1
ATOM 3115 C CA . GLU B 1 122 ? -26.859 -3.18 -5.695 1 60.09 122 GLU B CA 1
ATOM 3116 C C . GLU B 1 122 ? -26.953 -4.398 -6.609 1 60.09 122 GLU B C 1
ATOM 3118 O O . GLU B 1 122 ? -28.047 -4.828 -6.977 1 60.09 122 GLU B O 1
ATOM 3123 N N . GLN B 1 123 ? -25.781 -4.793 -7.121 1 63.66 123 GLN B N 1
ATOM 3124 C CA . GLN B 1 123 ? -25.812 -5.945 -8.016 1 63.66 123 GLN B CA 1
ATOM 3125 C C . GLN B 1 123 ? -25.297 -7.199 -7.309 1 63.66 123 GLN B C 1
ATOM 3127 O O . GLN B 1 123 ? -24.109 -7.309 -7.012 1 63.66 123 GLN B O 1
ATOM 3132 N N . ALA B 1 124 ? -26.156 -7.973 -6.656 1 68.62 124 ALA B N 1
ATOM 3133 C CA . ALA B 1 124 ? -25.922 -9.133 -5.797 1 68.62 124 ALA B CA 1
ATOM 3134 C C . ALA B 1 124 ? -25.141 -10.211 -6.535 1 68.62 124 ALA B C 1
ATOM 3136 O O . ALA B 1 124 ? -25.703 -11.211 -6.98 1 68.62 124 ALA B O 1
ATOM 3137 N N . LYS B 1 125 ? -23.812 -9.961 -6.953 1 85.94 125 LYS B N 1
ATOM 3138 C CA . LYS B 1 125 ? -23.016 -11.023 -7.559 1 85.94 125 LYS B CA 1
ATOM 3139 C C . LYS B 1 125 ? -22.281 -11.844 -6.496 1 85.94 125 LYS B C 1
ATOM 3141 O O . LYS B 1 125 ? -21.969 -11.328 -5.422 1 85.94 125 LYS B O 1
ATOM 3146 N N . TRP B 1 126 ? -22.203 -13.109 -6.844 1 92.69 126 TRP B N 1
ATOM 3147 C CA . TRP B 1 126 ? -21.438 -13.984 -5.965 1 92.69 126 TRP B CA 1
ATOM 3148 C C . TRP B 1 126 ? -19.953 -13.617 -5.988 1 92.69 126 TRP B C 1
ATOM 3150 O O . TRP B 1 126 ? -19.391 -13.367 -7.051 1 92.69 126 TRP B O 1
ATOM 3160 N N . LYS B 1 127 ? -19.406 -13.5 -4.891 1 94.06 127 LYS B N 1
ATOM 3161 C CA . LYS B 1 127 ? -17.984 -13.211 -4.773 1 94.06 127 LYS B CA 1
ATOM 3162 C C . LYS B 1 127 ? -17.328 -14.07 -3.697 1 94.06 127 LYS B C 1
ATOM 3164 O O . LYS B 1 127 ? -18 -14.859 -3.027 1 94.06 127 LYS B O 1
ATOM 3169 N N . LEU B 1 128 ? -16.078 -14.023 -3.584 1 97.69 128 LEU B N 1
ATOM 3170 C CA . LEU B 1 128 ? -15.32 -14.727 -2.557 1 97.69 128 LEU B CA 1
ATOM 3171 C C . LEU B 1 128 ? -15.32 -13.953 -1.245 1 97.69 128 LEU B C 1
ATOM 3173 O O . LEU B 1 128 ? -15.328 -12.719 -1.249 1 97.69 128 LEU B O 1
ATOM 3177 N N . PRO B 1 129 ? -15.406 -14.688 -0.114 1 97.81 129 PRO B N 1
ATOM 3178 C CA . PRO B 1 129 ? -15.203 -13.961 1.141 1 97.81 129 PRO B CA 1
ATOM 3179 C C . PRO B 1 129 ? -13.82 -13.312 1.228 1 97.81 129 PRO B C 1
ATOM 3181 O O . PRO B 1 129 ? -12.852 -13.828 0.668 1 97.81 129 PRO B O 1
ATOM 3184 N N . GLY B 1 130 ? -13.672 -12.25 1.887 1 96.88 130 GLY B N 1
ATOM 3185 C CA . GLY B 1 130 ? -12.398 -11.547 1.993 1 96.88 130 GLY B CA 1
ATOM 3186 C C . GLY B 1 130 ? -12.547 -10.133 2.518 1 96.88 130 GLY B C 1
ATOM 3187 O O . GLY B 1 130 ? -13.617 -9.75 2.996 1 96.88 130 GLY B O 1
ATOM 3188 N N . GLY B 1 131 ? -11.477 -9.391 2.471 1 95.56 131 GLY B N 1
ATOM 3189 C CA . GLY B 1 131 ? -11.43 -8.023 2.951 1 95.56 131 GLY B CA 1
ATOM 3190 C C . GLY B 1 131 ? -10.031 -7.43 2.932 1 95.56 131 GLY B C 1
ATOM 3191 O O . GLY B 1 131 ? -9.125 -7.98 2.295 1 95.56 131 GLY B O 1
ATOM 3192 N N . HIS B 1 132 ? -9.914 -6.344 3.568 1 95.44 132 HIS B N 1
ATOM 3193 C CA . HIS B 1 132 ? -8.633 -5.652 3.605 1 95.44 132 HIS B CA 1
ATOM 3194 C C . HIS B 1 132 ? -7.734 -6.215 4.703 1 95.44 132 HIS B C 1
ATOM 3196 O O . HIS B 1 132 ? -8.211 -6.543 5.793 1 95.44 132 HIS B O 1
ATOM 3202 N N . ALA B 1 133 ? -6.484 -6.262 4.371 1 95.81 133 ALA B N 1
ATOM 3203 C CA . ALA B 1 133 ? -5.504 -6.645 5.383 1 95.81 133 ALA B CA 1
ATOM 3204 C C . ALA B 1 133 ? -5.312 -5.535 6.41 1 95.81 133 ALA B C 1
ATOM 3206 O O . ALA B 1 133 ? -5.254 -4.355 6.055 1 95.81 133 ALA B O 1
ATOM 3207 N N . GLU B 1 134 ? -5.238 -5.863 7.684 1 92.38 134 GLU B N 1
ATOM 3208 C CA . GLU B 1 134 ? -4.863 -4.918 8.727 1 92.38 134 GLU B CA 1
ATOM 3209 C C . GLU B 1 134 ? -3.363 -4.645 8.719 1 92.38 134 GLU B C 1
ATOM 3211 O O . GLU B 1 134 ? -2.594 -5.398 8.117 1 92.38 134 GLU B O 1
ATOM 3216 N N . LYS B 1 135 ? -2.971 -3.555 9.336 1 90.75 135 LYS B N 1
ATOM 3217 C CA . LYS B 1 135 ? -1.551 -3.225 9.422 1 90.75 135 LYS B CA 1
ATOM 3218 C C . LYS B 1 135 ? -0.752 -4.375 10.023 1 90.75 135 LYS B C 1
ATOM 3220 O O . LYS B 1 135 ? -1.155 -4.957 11.031 1 90.75 135 LYS B O 1
ATOM 3225 N N . GLN B 1 136 ? 0.374 -4.773 9.367 1 92.12 136 GLN B N 1
ATOM 3226 C CA . GLN B 1 136 ? 1.349 -5.746 9.852 1 92.12 136 GLN B CA 1
ATOM 3227 C C . GLN B 1 136 ? 0.795 -7.164 9.773 1 92.12 136 GLN B C 1
ATOM 3229 O O . GLN B 1 136 ? 1.341 -8.086 10.391 1 92.12 136 GLN B O 1
ATOM 3234 N N . GLU B 1 137 ? -0.301 -7.395 9.117 1 94.94 137 GLU B N 1
ATOM 3235 C CA . GLU B 1 137 ? -0.909 -8.719 9 1 94.94 137 GLU B CA 1
ATOM 3236 C C . GLU B 1 137 ? -0.374 -9.469 7.785 1 94.94 137 GLU B C 1
ATOM 3238 O O . GLU B 1 137 ? -0.266 -8.898 6.695 1 94.94 137 GLU B O 1
ATOM 3243 N N . ASP B 1 138 ? -0.028 -10.742 7.996 1 97.06 138 ASP B N 1
ATOM 3244 C CA . ASP B 1 138 ? 0.356 -11.586 6.867 1 97.06 138 ASP B CA 1
ATOM 3245 C C . ASP B 1 138 ? -0.855 -11.945 6.008 1 97.06 138 ASP B C 1
ATOM 3247 O O . ASP B 1 138 ? -1.976 -12.039 6.512 1 97.06 138 ASP B O 1
ATOM 3251 N N . LEU B 1 139 ? -0.635 -12.172 4.688 1 98.06 139 LEU B N 1
ATOM 3252 C CA . LEU B 1 139 ? -1.701 -12.453 3.732 1 98.06 139 LEU B CA 1
ATOM 3253 C C . LEU B 1 139 ? -2.533 -13.648 4.18 1 98.06 139 LEU B C 1
ATOM 3255 O O . LEU B 1 139 ? -3.762 -13.578 4.223 1 98.06 139 LEU B O 1
ATOM 3259 N N . PRO B 1 140 ? -1.906 -14.797 4.594 1 98.25 140 PRO B N 1
ATOM 3260 C CA . PRO B 1 140 ? -2.701 -15.945 5.035 1 98.25 140 PRO B CA 1
ATOM 3261 C C . PRO B 1 140 ? -3.59 -15.617 6.234 1 98.25 140 PRO B C 1
ATOM 3263 O O . PRO B 1 140 ? -4.746 -16.047 6.281 1 98.25 140 PRO B O 1
ATOM 3266 N N . ASP B 1 141 ? -3.047 -14.883 7.16 1 98.19 141 ASP B N 1
ATOM 3267 C CA . ASP B 1 141 ? -3.799 -14.531 8.367 1 98.19 141 ASP B CA 1
ATOM 3268 C C . ASP B 1 141 ? -5.023 -13.688 8.023 1 98.19 141 ASP B C 1
ATOM 3270 O O . ASP B 1 141 ? -6.098 -13.883 8.594 1 98.19 141 ASP B O 1
ATOM 3274 N N . THR B 1 142 ? -4.828 -12.758 7.16 1 98.06 142 THR B N 1
ATOM 3275 C CA . THR B 1 142 ? -5.938 -11.922 6.715 1 98.06 142 THR B CA 1
ATOM 3276 C C . THR B 1 142 ? -7.039 -12.773 6.09 1 98.06 142 THR B C 1
ATOM 3278 O O . THR B 1 142 ? -8.219 -12.617 6.426 1 98.06 142 THR B O 1
ATOM 3281 N N . ALA B 1 143 ? -6.668 -13.68 5.191 1 98.5 143 ALA B N 1
ATOM 3282 C CA . ALA B 1 143 ? -7.637 -14.523 4.496 1 98.5 143 ALA B CA 1
ATOM 3283 C C . ALA B 1 143 ? -8.438 -15.367 5.484 1 98.5 143 ALA B C 1
ATOM 3285 O O . ALA B 1 143 ? -9.664 -15.438 5.391 1 98.5 143 ALA B O 1
ATOM 3286 N N . ILE B 1 144 ? -7.73 -15.945 6.379 1 98.62 144 ILE B N 1
ATOM 3287 C CA . ILE B 1 144 ? -8.352 -16.812 7.367 1 98.62 144 ILE B CA 1
ATOM 3288 C C . ILE B 1 144 ? -9.297 -16 8.25 1 98.62 144 ILE B C 1
ATOM 3290 O O . ILE B 1 144 ? -10.445 -16.391 8.461 1 98.62 144 ILE B O 1
ATOM 3294 N N . ARG B 1 145 ? -8.828 -14.875 8.766 1 98.12 145 ARG B N 1
ATOM 3295 C CA . ARG B 1 145 ? -9.625 -14.039 9.656 1 98.12 145 ARG B CA 1
ATOM 3296 C C . ARG B 1 145 ? -10.883 -13.539 8.945 1 98.12 145 ARG B C 1
ATOM 3298 O O . ARG B 1 145 ? -11.992 -13.68 9.469 1 98.12 145 ARG B O 1
ATOM 3305 N N . GLU B 1 146 ? -10.773 -12.938 7.758 1 97.5 146 GLU B N 1
ATOM 3306 C CA . GLU B 1 146 ? -11.898 -12.367 7.02 1 97.5 146 GLU B CA 1
ATOM 3307 C C . GLU B 1 146 ? -12.914 -13.445 6.652 1 97.5 146 GLU B C 1
ATOM 3309 O O . GLU B 1 146 ? -14.125 -13.195 6.691 1 97.5 146 GLU B O 1
ATOM 3314 N N . THR B 1 147 ? -12.43 -14.625 6.199 1 98.25 147 THR B N 1
ATOM 3315 C CA . THR B 1 147 ? -13.336 -15.719 5.871 1 98.25 147 THR B CA 1
ATOM 3316 C C . THR B 1 147 ? -14.164 -16.109 7.09 1 98.25 147 THR B C 1
ATOM 3318 O O . THR B 1 147 ? -15.383 -16.266 6.992 1 98.25 147 THR B O 1
ATOM 3321 N N . PHE B 1 148 ? -13.484 -16.219 8.203 1 98.19 148 PHE B N 1
ATOM 3322 C CA . PHE B 1 148 ? -14.188 -16.594 9.422 1 98.19 148 PHE B CA 1
ATOM 3323 C C . PHE B 1 148 ? -15.188 -15.508 9.82 1 98.19 148 PHE B C 1
ATOM 3325 O O . PHE B 1 148 ? -16.328 -15.812 10.164 1 98.19 148 PHE B O 1
ATOM 3332 N N . GLU B 1 149 ? -14.766 -14.266 9.836 1 96.44 149 GLU B N 1
ATOM 3333 C CA . GLU B 1 149 ? -15.617 -13.148 10.227 1 96.44 149 GLU B CA 1
ATOM 3334 C C . GLU B 1 149 ? -16.875 -13.086 9.359 1 96.44 149 GLU B C 1
ATOM 3336 O O . GLU B 1 149 ? -17.969 -12.836 9.859 1 96.44 149 GLU B O 1
ATOM 3341 N N . GLU B 1 150 ? -16.734 -13.328 8.062 1 96.44 150 GLU B N 1
ATOM 3342 C CA . GLU B 1 150 ? -17.844 -13.117 7.137 1 96.44 150 GLU B CA 1
ATOM 3343 C C . GLU B 1 150 ? -18.703 -14.367 7.02 1 96.44 150 GLU B C 1
ATOM 3345 O O . GLU B 1 150 ? -19.906 -14.273 6.742 1 96.44 150 GLU B O 1
ATOM 3350 N N . THR B 1 151 ? -18.188 -15.594 7.211 1 97.62 151 THR B N 1
ATOM 3351 C CA . THR B 1 151 ? -18.922 -16.797 6.863 1 97.62 151 THR B CA 1
ATOM 3352 C C . THR B 1 151 ? -19.062 -17.734 8.07 1 97.62 151 THR B C 1
ATOM 3354 O O . THR B 1 151 ? -19.875 -18.641 8.07 1 97.62 151 THR B O 1
ATOM 3357 N N . GLY B 1 152 ? -18.234 -17.547 9.086 1 97.69 152 GLY B N 1
ATOM 3358 C CA . GLY B 1 152 ? -18.203 -18.438 10.242 1 97.69 152 GLY B CA 1
ATOM 3359 C C . GLY B 1 152 ? -17.391 -19.688 10.008 1 97.69 152 GLY B C 1
ATOM 3360 O O . GLY B 1 152 ? -17.234 -20.516 10.914 1 97.69 152 GLY B O 1
ATOM 3361 N N . VAL B 1 153 ? -16.859 -19.922 8.859 1 98.31 153 VAL B N 1
ATOM 3362 C CA . VAL B 1 153 ? -16.125 -21.141 8.516 1 98.31 153 VAL B CA 1
ATOM 3363 C C . VAL B 1 153 ? -14.656 -21 8.906 1 98.31 153 VAL B C 1
ATOM 3365 O O . VAL B 1 153 ? -13.992 -20.031 8.523 1 98.31 153 VAL B O 1
ATOM 3368 N N . LYS B 1 154 ? -14.164 -21.875 9.695 1 98.38 154 LYS B N 1
ATOM 3369 C CA . LYS B 1 154 ? -12.75 -21.922 10.055 1 98.38 154 LYS B CA 1
ATOM 3370 C C . LYS B 1 154 ? -11.93 -22.594 8.961 1 98.38 154 LYS B C 1
ATOM 3372 O O . LYS B 1 154 ? -12.352 -23.594 8.375 1 98.38 154 LYS B O 1
ATOM 3377 N N . CYS B 1 155 ? -10.789 -22.016 8.641 1 98.62 155 CYS B N 1
ATOM 3378 C CA . CYS B 1 155 ? -9.992 -22.531 7.527 1 98.62 155 CYS B CA 1
ATOM 3379 C C . CYS B 1 155 ? -8.508 -22.562 7.887 1 98.62 155 CYS B C 1
ATOM 3381 O O . CYS B 1 155 ? -8.094 -21.984 8.891 1 98.62 155 CYS B O 1
ATOM 3383 N N . LYS B 1 156 ? -7.77 -23.297 7.164 1 98.38 156 LYS B N 1
ATOM 3384 C CA . LYS B 1 156 ? -6.309 -23.234 7.16 1 98.38 156 LYS B CA 1
ATOM 3385 C C . LYS B 1 156 ? -5.777 -22.844 5.785 1 98.38 156 LYS B C 1
ATOM 3387 O O . LYS B 1 156 ? -6.395 -23.156 4.766 1 98.38 156 LYS B O 1
ATOM 3392 N N . PHE B 1 157 ? -4.68 -22.172 5.773 1 98.19 157 PHE B N 1
ATOM 3393 C CA . PHE B 1 157 ? -4.082 -21.672 4.543 1 98.19 157 PHE B CA 1
ATOM 3394 C C . PHE B 1 157 ? -3.396 -22.797 3.771 1 98.19 157 PHE B C 1
ATOM 3396 O O . PHE B 1 157 ? -2.738 -23.656 4.367 1 98.19 157 PHE B O 1
ATOM 3403 N N . GLU B 1 158 ? -3.514 -22.781 2.451 1 97.12 158 GLU B N 1
ATOM 3404 C CA . GLU B 1 158 ? -2.85 -23.766 1.612 1 97.12 158 GLU B CA 1
ATOM 3405 C C . GLU B 1 158 ? -1.847 -23.109 0.669 1 97.12 158 GLU B C 1
ATOM 3407 O O . GLU B 1 158 ? -0.671 -23.484 0.646 1 97.12 158 GLU B O 1
ATOM 3412 N N . SER B 1 159 ? -2.262 -22.172 -0.139 1 97.62 159 SER B N 1
ATOM 3413 C CA . SER B 1 159 ? -1.403 -21.547 -1.141 1 97.62 159 SER B CA 1
ATOM 3414 C C . SER B 1 159 ? -1.977 -20.219 -1.609 1 97.62 159 SER B C 1
ATOM 3416 O O . SER B 1 159 ? -3.08 -19.828 -1.215 1 97.62 159 SER B O 1
ATOM 3418 N N . LEU B 1 160 ? -1.174 -19.453 -2.365 1 97.69 160 LEU B N 1
ATOM 3419 C CA . LEU B 1 160 ? -1.621 -18.266 -3.08 1 97.69 160 LEU B CA 1
ATOM 3420 C C . LEU B 1 160 ? -1.914 -18.578 -4.543 1 97.69 160 LEU B C 1
ATOM 3422 O O . LEU B 1 160 ? -1.048 -19.094 -5.254 1 97.69 160 LEU B O 1
ATOM 3426 N N . LEU B 1 161 ? -3.068 -18.281 -4.938 1 97.31 161 LEU B N 1
ATOM 3427 C CA . LEU B 1 161 ? -3.531 -18.672 -6.266 1 97.31 161 LEU B CA 1
ATOM 3428 C C . LEU B 1 161 ? -3.131 -17.625 -7.305 1 97.31 161 LEU B C 1
ATOM 3430 O O . LEU B 1 161 ? -2.646 -17.984 -8.383 1 97.31 161 LEU B O 1
ATOM 3434 N N . ALA B 1 162 ? -3.391 -16.422 -7.039 1 97.62 162 ALA B N 1
ATOM 3435 C CA . ALA B 1 162 ? -3.223 -15.289 -7.941 1 97.62 162 ALA B CA 1
ATOM 3436 C C . ALA B 1 162 ? -3.35 -13.969 -7.195 1 97.62 162 ALA B C 1
ATOM 3438 O O . ALA B 1 162 ? -3.695 -13.945 -6.012 1 97.62 162 ALA B O 1
ATOM 3439 N N . PHE B 1 163 ? -2.988 -12.906 -7.824 1 98.38 163 PHE B N 1
ATOM 3440 C CA . PHE B 1 163 ? -3.324 -11.586 -7.309 1 98.38 163 PHE B CA 1
ATOM 3441 C C . PHE B 1 163 ? -3.586 -10.609 -8.445 1 98.38 163 PHE B C 1
ATOM 3443 O O . PHE B 1 163 ? -3.035 -10.758 -9.539 1 98.38 163 PHE B O 1
ATOM 3450 N N . ARG B 1 164 ? -4.422 -9.672 -8.219 1 98.12 164 ARG B N 1
ATOM 3451 C CA . ARG B 1 164 ? -4.781 -8.617 -9.156 1 98.12 164 ARG B CA 1
ATOM 3452 C C . ARG B 1 164 ? -4.18 -7.277 -8.734 1 98.12 164 ARG B C 1
ATOM 3454 O O . ARG B 1 164 ? -4.207 -6.926 -7.551 1 98.12 164 ARG B O 1
ATOM 3461 N N . HIS B 1 165 ? -3.568 -6.586 -9.57 1 97.38 165 HIS B N 1
ATOM 3462 C CA . HIS B 1 165 ? -3.08 -5.23 -9.336 1 97.38 165 HIS B CA 1
ATOM 3463 C C . HIS B 1 165 ? -3.969 -4.199 -10.023 1 97.38 165 HIS B C 1
ATOM 3465 O O . HIS B 1 165 ? -3.992 -4.113 -11.25 1 97.38 165 HIS B O 1
ATOM 3471 N N . GLN B 1 166 ? -4.719 -3.473 -9.266 1 96 166 GLN B N 1
ATOM 3472 C CA . GLN B 1 166 ? -5.645 -2.457 -9.758 1 96 166 GLN B CA 1
ATOM 3473 C C . GLN B 1 166 ? -5.184 -1.056 -9.359 1 96 166 GLN B C 1
ATOM 3475 O O . GLN B 1 166 ? -4.695 -0.847 -8.25 1 96 166 GLN B O 1
ATOM 3480 N N . HIS B 1 167 ? -5.367 -0.061 -10.266 1 94.5 167 HIS B N 1
ATOM 3481 C CA . HIS B 1 167 ? -4.988 1.322 -10 1 94.5 167 HIS B CA 1
ATOM 3482 C C . HIS B 1 167 ? -6.219 2.209 -9.844 1 94.5 167 HIS B C 1
ATOM 3484 O O . HIS B 1 167 ? -7.348 1.762 -10.07 1 94.5 167 HIS B O 1
ATOM 3490 N N . ASN B 1 168 ? -6.043 3.518 -9.352 1 91.38 168 ASN B N 1
ATOM 3491 C CA . ASN B 1 168 ? -7.109 4.484 -9.109 1 91.38 168 ASN B CA 1
ATOM 3492 C C . ASN B 1 168 ? -8.18 3.92 -8.172 1 91.38 168 ASN B C 1
ATOM 3494 O O . ASN B 1 168 ? -9.367 3.988 -8.477 1 91.38 168 ASN B O 1
ATOM 3498 N N . TYR B 1 169 ? -7.719 3.199 -7.203 1 92.44 169 TYR B N 1
ATOM 3499 C CA . TYR B 1 169 ? -8.578 2.684 -6.145 1 92.44 169 TYR B CA 1
ATOM 3500 C C . TYR B 1 169 ? -8.969 3.787 -5.172 1 92.44 169 TYR B C 1
ATOM 3502 O O . TYR B 1 169 ? -9.32 4.895 -5.586 1 92.44 169 TYR B O 1
ATOM 3510 N N . TYR B 1 170 ? -8.977 3.533 -3.879 1 89.25 170 TYR B N 1
ATOM 3511 C CA . TYR B 1 170 ? -9.398 4.523 -2.895 1 89.25 170 TYR B CA 1
ATOM 3512 C C . TYR B 1 170 ? -8.375 5.648 -2.781 1 89.25 170 TYR B C 1
ATOM 3514 O O . TYR B 1 170 ? -7.172 5.398 -2.691 1 89.25 170 TYR B O 1
ATOM 3522 N N . PHE B 1 171 ? -8.836 6.945 -2.846 1 91.69 171 PHE B N 1
ATOM 3523 C CA . PHE B 1 171 ? -8.055 8.148 -2.576 1 91.69 171 PHE B CA 1
ATOM 3524 C C . PHE B 1 171 ? -6.879 8.258 -3.539 1 91.69 171 PHE B C 1
ATOM 3526 O O . PHE B 1 171 ? -5.793 8.695 -3.156 1 91.69 171 PHE B O 1
ATOM 3533 N N . GLY B 1 172 ? -7.055 7.645 -4.742 1 90.5 172 GLY B N 1
ATOM 3534 C CA . GLY B 1 172 ? -6.039 7.746 -5.777 1 90.5 172 GLY B CA 1
ATOM 3535 C C . GLY B 1 172 ? -4.914 6.742 -5.609 1 90.5 172 GLY B C 1
ATOM 3536 O O . GLY B 1 172 ? -3.895 6.824 -6.297 1 90.5 172 GLY B O 1
ATOM 3537 N N . CYS B 1 173 ? -5.031 5.855 -4.68 1 94.94 173 CYS B N 1
ATOM 3538 C CA . CYS B 1 173 ? -4.035 4.82 -4.434 1 94.94 173 CYS B CA 1
ATOM 3539 C C . CYS B 1 173 ? -4.297 3.594 -5.297 1 94.94 173 CYS B C 1
ATOM 3541 O O . CYS B 1 173 ? -5.223 3.588 -6.109 1 94.94 173 CYS B O 1
ATOM 3543 N N . SER B 1 174 ? -3.43 2.605 -5.25 1 96.44 174 SER B N 1
ATOM 3544 C CA . SER B 1 174 ? -3.615 1.326 -5.922 1 96.44 174 SER B CA 1
ATOM 3545 C C . SER B 1 174 ? -3.988 0.228 -4.934 1 96.44 174 SER B C 1
ATOM 3547 O O . SER B 1 174 ? -3.986 0.452 -3.721 1 96.44 174 SER B O 1
ATOM 3549 N N . ASP B 1 175 ? -4.426 -0.884 -5.48 1 96.88 175 ASP B N 1
ATOM 3550 C CA . ASP B 1 175 ? -4.867 -2.023 -4.68 1 96.88 175 ASP B CA 1
ATOM 3551 C C . ASP B 1 175 ? -4.328 -3.334 -5.25 1 96.88 175 ASP B C 1
ATOM 3553 O O . ASP B 1 175 ? -4.379 -3.559 -6.461 1 96.88 175 ASP B O 1
ATOM 3557 N N . ILE B 1 176 ? -3.719 -4.094 -4.426 1 97.94 176 ILE B N 1
ATOM 3558 C CA . ILE B 1 176 ? -3.404 -5.473 -4.785 1 97.94 176 ILE B CA 1
ATOM 3559 C C . ILE B 1 176 ? -4.344 -6.426 -4.051 1 97.94 176 ILE B C 1
ATOM 3561 O O . ILE B 1 176 ? -4.461 -6.363 -2.824 1 97.94 176 ILE B O 1
ATOM 3565 N N . TYR B 1 177 ? -5.059 -7.184 -4.789 1 98.38 177 TYR B N 1
ATOM 3566 C CA . TYR B 1 177 ? -6.031 -8.148 -4.289 1 98.38 177 TYR B CA 1
ATOM 3567 C C . TYR B 1 177 ? -5.5 -9.57 -4.406 1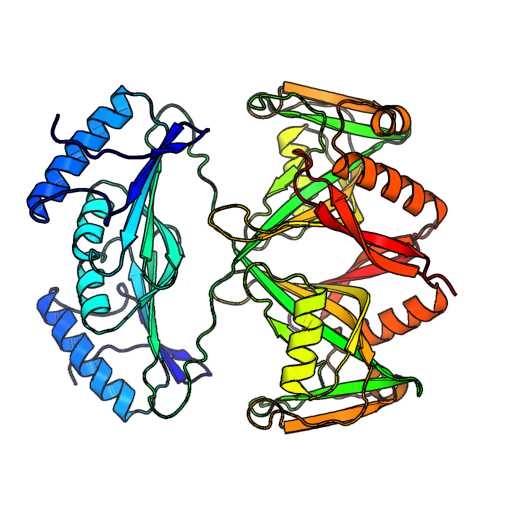 98.38 177 TYR B C 1
ATOM 3569 O O . TYR B 1 177 ? -5.461 -10.133 -5.5 1 98.38 177 TYR B O 1
ATOM 3577 N N . PHE B 1 178 ? -5.082 -10.195 -3.289 1 98.69 178 PHE B N 1
ATOM 3578 C CA . PHE B 1 178 ? -4.492 -11.531 -3.256 1 98.69 178 PHE B CA 1
ATOM 3579 C C . PHE B 1 178 ? -5.566 -12.594 -3.066 1 98.69 178 PHE B C 1
ATOM 3581 O O . PHE B 1 178 ? -6.473 -12.43 -2.25 1 98.69 178 PHE B O 1
ATOM 3588 N N . ILE B 1 179 ? -5.492 -13.664 -3.787 1 98.81 179 ILE B N 1
ATOM 3589 C CA . ILE B 1 179 ? -6.422 -14.781 -3.688 1 98.81 179 ILE B CA 1
ATOM 3590 C C . ILE B 1 179 ? -5.742 -15.953 -2.984 1 98.81 179 ILE B C 1
ATOM 3592 O O . ILE B 1 179 ? -4.902 -16.641 -3.578 1 98.81 179 ILE B O 1
ATOM 3596 N N . CYS B 1 180 ? -6.133 -16.25 -1.793 1 98.75 180 CYS B N 1
ATOM 3597 C CA . CYS B 1 180 ? -5.543 -17.312 -0.994 1 98.75 180 CYS B CA 1
ATOM 3598 C C . CYS B 1 180 ? -6.41 -18.562 -1.04 1 98.75 180 CYS B C 1
ATOM 3600 O O . CYS B 1 180 ? -7.586 -18.531 -0.677 1 98.75 180 CYS B O 1
ATOM 3602 N N . VAL B 1 181 ? -5.84 -19.625 -1.451 1 98.5 181 VAL B N 1
ATOM 3603 C CA . VAL B 1 181 ? -6.531 -20.906 -1.378 1 98.5 181 VAL B CA 1
ATOM 3604 C C . VAL B 1 181 ? -6.539 -21.406 0.065 1 98.5 181 VAL B C 1
ATOM 3606 O O . VAL B 1 181 ? -5.488 -21.516 0.701 1 98.5 181 VAL B O 1
ATOM 3609 N N . LEU B 1 182 ? -7.711 -21.656 0.566 1 98.56 182 LEU B N 1
ATOM 3610 C CA . LEU B 1 182 ? -7.895 -22.141 1.93 1 98.56 182 LEU B CA 1
ATOM 3611 C C . LEU B 1 182 ? -8.594 -23.5 1.936 1 98.56 182 LEU B C 1
ATOM 3613 O O . LEU B 1 182 ? -9.406 -23.797 1.056 1 98.56 182 LEU B O 1
ATOM 3617 N N . ARG B 1 183 ? -8.297 -24.266 2.982 1 97.94 183 ARG B N 1
ATOM 3618 C CA . ARG B 1 183 ? -9.008 -25.5 3.268 1 97.94 183 ARG B CA 1
ATOM 3619 C C . ARG B 1 183 ? -9.883 -25.359 4.508 1 97.94 183 ARG B C 1
ATOM 3621 O O . ARG B 1 183 ? -9.398 -24.953 5.57 1 97.94 183 ARG B O 1
ATOM 3628 N N . PRO B 1 184 ? -11.148 -25.672 4.348 1 98.5 184 PRO B N 1
ATOM 3629 C CA . PRO B 1 184 ? -12.031 -25.531 5.512 1 98.5 184 PRO B CA 1
ATOM 3630 C C . PRO B 1 184 ? -11.773 -26.594 6.578 1 98.5 184 PRO B C 1
ATOM 3632 O O . PRO B 1 184 ? -11.578 -27.766 6.25 1 98.5 184 PRO B O 1
ATOM 3635 N N . LEU B 1 185 ? -11.711 -26.172 7.777 1 98.25 185 LEU B N 1
ATOM 3636 C CA . LEU B 1 185 ? -11.648 -27.078 8.922 1 98.25 185 LEU B CA 1
ATOM 3637 C C . LEU B 1 185 ? -13.047 -27.391 9.445 1 98.25 185 LEU B C 1
ATOM 3639 O O . LEU B 1 185 ? -13.25 -28.406 10.117 1 98.25 185 LEU B O 1
ATOM 3643 N N . THR B 1 186 ? -13.969 -26.5 9.227 1 97.56 186 THR B N 1
ATOM 3644 C CA . THR B 1 186 ? -15.398 -26.656 9.477 1 97.56 186 THR B CA 1
ATOM 3645 C C . THR B 1 186 ? -16.203 -26.312 8.234 1 97.56 186 THR B C 1
ATOM 3647 O O . THR B 1 186 ? -15.727 -25.609 7.344 1 97.56 186 THR B O 1
ATOM 3650 N N . GLU B 1 187 ? -17.391 -26.797 8.164 1 96.19 187 GLU B N 1
ATOM 3651 C CA . GLU B 1 187 ? -18.156 -26.531 6.953 1 96.19 187 GLU B CA 1
ATOM 3652 C C . GLU B 1 187 ? -19.453 -25.797 7.273 1 96.19 187 GLU B C 1
ATOM 3654 O O . GLU B 1 187 ? -20.141 -25.297 6.375 1 96.19 187 GLU B O 1
ATOM 3659 N N . GLU B 1 188 ? -19.75 -25.75 8.492 1 96.69 188 GLU B N 1
ATOM 3660 C CA . GLU B 1 188 ? -20.969 -25.047 8.891 1 96.69 188 GLU B CA 1
ATOM 3661 C C . GLU B 1 188 ? -20.844 -23.547 8.641 1 96.69 188 GLU B C 1
ATOM 3663 O O . GLU B 1 188 ? -19.875 -22.922 9.039 1 96.69 188 GLU B O 1
ATOM 3668 N N . ILE B 1 189 ? -21.828 -23 8.008 1 96.88 189 ILE B N 1
ATOM 3669 C CA . ILE B 1 189 ? -21.844 -21.578 7.652 1 96.88 189 ILE B CA 1
ATOM 3670 C C . ILE B 1 189 ? -22.625 -20.797 8.695 1 96.88 189 ILE B C 1
ATOM 3672 O O . ILE B 1 189 ? -23.75 -21.156 9.047 1 96.88 189 ILE B O 1
ATOM 3676 N N . ASN B 1 190 ? -22.141 -19.844 9.234 1 95.25 190 ASN B N 1
ATOM 3677 C CA . ASN B 1 190 ? -22.75 -18.859 10.133 1 95.25 190 ASN B CA 1
ATOM 3678 C C . ASN B 1 190 ? -22.359 -17.438 9.758 1 95.25 190 ASN B C 1
ATOM 3680 O O . ASN B 1 190 ? -21.516 -16.828 10.414 1 95.25 190 ASN B O 1
ATOM 3684 N N 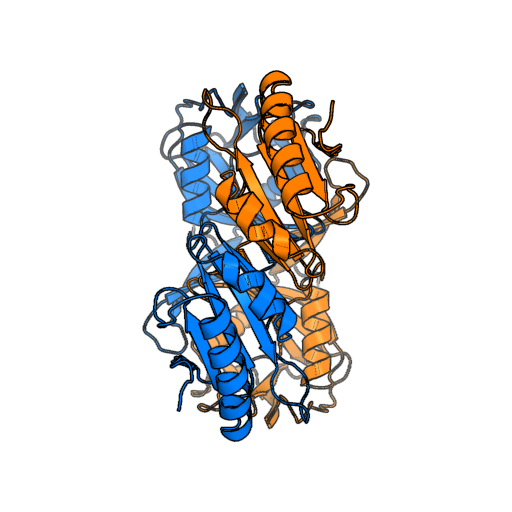. PRO B 1 191 ? -23.016 -16.891 8.797 1 92.62 191 PRO B N 1
ATOM 3685 C CA . PRO B 1 191 ? -22.578 -15.617 8.211 1 92.62 191 PRO B CA 1
ATOM 3686 C C . PRO B 1 191 ? -22.891 -14.422 9.109 1 92.62 191 PRO B C 1
ATOM 3688 O O . PRO B 1 191 ? -23.844 -14.461 9.883 1 92.62 191 PRO B O 1
ATOM 3691 N N . CYS B 1 192 ? -22.016 -13.469 9.094 1 87.81 192 CYS B N 1
ATOM 3692 C CA . CYS B 1 192 ? -22.312 -12.172 9.688 1 87.81 192 CYS B CA 1
ATOM 3693 C C . CYS B 1 192 ? -23.422 -11.453 8.922 1 87.81 192 CYS B C 1
ATOM 3695 O O . CYS B 1 192 ? -23.188 -10.938 7.824 1 87.81 192 CYS B O 1
ATOM 3697 N N . LEU B 1 193 ? -24.469 -11.242 9.43 1 81.81 193 LEU B N 1
ATOM 3698 C CA . LEU B 1 193 ? -25.656 -10.773 8.734 1 81.81 193 LEU B CA 1
ATOM 3699 C C . LEU B 1 193 ? -25.547 -9.297 8.391 1 81.81 193 LEU B C 1
ATOM 3701 O O . LEU B 1 193 ? -26.234 -8.805 7.488 1 81.81 193 LEU B O 1
ATOM 3705 N N . GLN B 1 194 ? -24.719 -8.609 9.039 1 80.25 194 GLN B N 1
ATOM 3706 C CA . GLN B 1 194 ? -24.531 -7.188 8.742 1 80.25 194 GLN B CA 1
ATOM 3707 C C . GLN B 1 194 ? -23.781 -6.996 7.43 1 80.25 194 GLN B C 1
ATOM 3709 O O . GLN B 1 194 ? -24 -6.012 6.719 1 80.25 194 GLN B O 1
ATOM 3714 N N . GLU B 1 195 ? -23 -7.965 7.004 1 81.75 195 GLU B N 1
ATOM 3715 C CA . GLU B 1 195 ? -22.125 -7.809 5.848 1 81.75 195 GLU B CA 1
ATOM 3716 C C . GLU B 1 195 ? -22.547 -8.734 4.707 1 81.75 195 GLU B C 1
ATOM 3718 O O . GLU B 1 195 ? -22.312 -8.43 3.537 1 81.75 195 GLU B O 1
ATOM 3723 N N . VAL B 1 196 ? -23.094 -9.867 5.098 1 88.12 196 VAL B N 1
ATOM 3724 C CA . VAL B 1 196 ? -23.312 -10.938 4.129 1 88.12 196 VAL B CA 1
ATOM 3725 C C . VAL B 1 196 ? -24.812 -11.273 4.062 1 88.12 196 VAL B C 1
ATOM 3727 O O . VAL B 1 196 ? -25.406 -11.656 5.07 1 88.12 196 VAL B O 1
ATOM 3730 N N . LYS B 1 197 ? -25.359 -11.133 2.916 1 88.44 197 LYS B N 1
ATOM 3731 C CA . LYS B 1 197 ? -26.766 -11.438 2.682 1 88.44 197 LYS B CA 1
ATOM 3732 C C . LYS B 1 197 ? -26.969 -12.938 2.455 1 88.44 197 LYS B C 1
ATOM 3734 O O . LYS B 1 197 ? -27.938 -13.516 2.949 1 88.44 197 LYS B O 1
ATOM 3739 N N . GLU B 1 198 ? -26.125 -13.477 1.696 1 92.69 198 GLU B N 1
ATOM 3740 C CA . GLU B 1 198 ? -26.172 -14.898 1.37 1 92.69 198 GLU B CA 1
ATOM 3741 C C . GLU B 1 198 ? -24.781 -15.523 1.403 1 92.69 198 GLU B C 1
ATOM 3743 O O . GLU B 1 198 ? -23.781 -14.867 1.068 1 92.69 198 GLU B O 1
ATOM 3748 N N . CYS B 1 199 ? -24.734 -16.688 1.812 1 95.81 199 CYS B N 1
ATOM 3749 C CA . CYS B 1 199 ? -23.5 -17.484 1.851 1 95.81 199 CYS B CA 1
ATOM 3750 C C . CYS B 1 199 ? -23.797 -18.953 1.609 1 95.81 199 CYS B C 1
ATOM 3752 O O . CYS B 1 199 ? -24.719 -19.516 2.221 1 95.81 199 CYS B O 1
ATOM 3754 N N . LYS B 1 200 ? -23.062 -19.578 0.708 1 97.06 200 LYS B N 1
ATOM 3755 C CA . LYS B 1 200 ? -23.312 -20.984 0.436 1 97.06 200 LYS B CA 1
ATOM 3756 C C . LYS B 1 200 ? -22.078 -21.656 -0.166 1 97.06 200 LYS B C 1
ATOM 3758 O O . LYS B 1 200 ? -21.141 -20.984 -0.575 1 97.06 200 LYS B O 1
ATOM 3763 N N . TRP B 1 201 ? -22.188 -22.969 -0.114 1 98.19 201 TRP B N 1
ATOM 3764 C CA . TRP B 1 201 ? -21.266 -23.781 -0.89 1 98.19 201 TRP B CA 1
ATOM 3765 C C . TRP B 1 201 ? -21.781 -24 -2.307 1 98.19 201 TRP B C 1
ATOM 3767 O O . TRP B 1 201 ? -22.922 -24.453 -2.494 1 98.19 201 TRP B O 1
ATOM 3777 N N . MET B 1 202 ? -21 -23.656 -3.277 1 97.62 202 MET B N 1
ATOM 3778 C CA . MET B 1 202 ? -21.375 -23.797 -4.68 1 97.62 202 MET B CA 1
ATOM 3779 C C . MET B 1 202 ? -20.391 -24.719 -5.414 1 97.62 202 MET B C 1
ATOM 3781 O O . MET B 1 202 ? -19.188 -24.594 -5.246 1 97.62 202 MET B O 1
ATOM 3785 N N . ASP B 1 203 ? -20.953 -25.625 -6.223 1 98.12 203 ASP B N 1
ATOM 3786 C CA . ASP B 1 203 ? -20.062 -26.453 -7.031 1 98.12 203 ASP B CA 1
ATOM 3787 C C . ASP B 1 203 ? -19.141 -25.578 -7.871 1 98.12 203 ASP B C 1
ATOM 3789 O O . ASP B 1 203 ? -19.562 -24.609 -8.484 1 98.12 203 ASP B O 1
ATOM 3793 N N . LEU B 1 204 ? -17.875 -25.953 -7.918 1 97.69 204 LEU B N 1
ATOM 3794 C CA . LEU B 1 204 ? -16.859 -25.156 -8.594 1 97.69 204 LEU B CA 1
ATOM 3795 C C . LEU B 1 204 ? -17.219 -24.969 -10.062 1 97.69 204 LEU B C 1
ATOM 3797 O O . LEU B 1 204 ? -17.109 -23.859 -10.594 1 97.69 204 LEU B O 1
ATOM 3801 N N . ASP B 1 205 ? -17.656 -26 -10.688 1 97.06 205 ASP B N 1
ATOM 3802 C CA . ASP B 1 205 ? -18.031 -25.906 -12.102 1 97.06 205 ASP B CA 1
ATOM 3803 C C . ASP B 1 205 ? -19.25 -25.016 -12.281 1 97.06 205 ASP B C 1
ATOM 3805 O O . ASP B 1 205 ? -19.344 -24.266 -13.266 1 97.06 205 ASP B O 1
ATOM 3809 N N . GLU B 1 206 ? -20.172 -25.156 -11.422 1 96.81 206 GLU B N 1
ATOM 3810 C CA . GLU B 1 206 ? -21.328 -24.25 -11.453 1 96.81 206 GLU B CA 1
ATOM 3811 C C . GLU B 1 206 ? -20.891 -22.797 -11.312 1 96.81 206 GLU B C 1
ATOM 3813 O O . GLU B 1 206 ? -21.391 -21.922 -12.023 1 96.81 206 GLU B O 1
ATOM 3818 N N . TYR B 1 207 ? -20.016 -22.578 -10.383 1 96.69 207 TYR B N 1
ATOM 3819 C CA . TYR B 1 207 ? -19.484 -21.234 -10.172 1 96.69 207 TYR B CA 1
ATOM 3820 C C . TYR B 1 207 ? -18.844 -20.688 -11.438 1 96.69 207 TYR B C 1
ATOM 3822 O O . TYR B 1 207 ? -19.125 -19.562 -11.844 1 96.69 207 TYR B O 1
ATOM 3830 N N . ILE B 1 208 ? -18.016 -21.438 -12.125 1 96.38 208 ILE B N 1
ATOM 3831 C CA . ILE B 1 208 ? -17.281 -21.016 -13.312 1 96.38 208 ILE B CA 1
ATOM 3832 C C . ILE B 1 208 ? -18.25 -20.703 -14.445 1 96.38 208 ILE B C 1
ATOM 3834 O O . ILE B 1 208 ? -18.031 -19.766 -15.219 1 96.38 208 ILE B O 1
ATOM 3838 N N . ASN B 1 209 ? -19.359 -21.391 -14.469 1 94.88 209 ASN B N 1
ATOM 3839 C CA . ASN B 1 209 ? -20.297 -21.25 -15.578 1 94.88 209 ASN B CA 1
ATOM 3840 C C . ASN B 1 209 ? -21.453 -20.312 -15.227 1 94.88 209 ASN B C 1
ATOM 3842 O O . ASN B 1 209 ? -22.312 -20.047 -16.062 1 94.88 209 ASN B O 1
ATOM 3846 N N . ASN B 1 210 ? -21.438 -19.812 -14.062 1 92.81 210 ASN B N 1
ATOM 3847 C CA . ASN B 1 210 ? -22.5 -18.922 -13.586 1 92.81 210 ASN B CA 1
ATOM 3848 C C . ASN B 1 210 ? -22.391 -17.531 -14.203 1 92.81 210 ASN B C 1
ATOM 3850 O O . ASN B 1 210 ? -21.297 -16.953 -14.227 1 92.81 210 ASN B O 1
ATOM 3854 N N . THR B 1 211 ? -23.422 -16.984 -14.625 1 88.31 211 THR B N 1
ATOM 3855 C CA . THR B 1 211 ? -23.438 -15.695 -15.305 1 88.31 211 THR B CA 1
ATOM 3856 C C . THR B 1 211 ? -23.312 -14.555 -14.305 1 88.31 211 THR B C 1
ATOM 3858 O O . THR B 1 211 ? -23 -13.422 -14.68 1 88.31 211 THR B O 1
ATOM 3861 N N . ASP B 1 212 ? -23.609 -14.828 -13.07 1 88.06 212 ASP B N 1
ATOM 3862 C CA . ASP B 1 212 ? -23.594 -13.805 -12.031 1 88.06 212 ASP B CA 1
ATOM 3863 C C . ASP B 1 212 ? -22.203 -13.695 -11.398 1 88.06 212 ASP B C 1
ATOM 3865 O O . ASP B 1 212 ? -22.078 -13.25 -10.25 1 88.06 212 ASP B O 1
ATOM 3869 N N . ILE B 1 213 ? -21.219 -14.148 -12.094 1 91.31 213 ILE B N 1
ATOM 3870 C CA . ILE B 1 213 ? -19.844 -14.086 -11.602 1 91.31 213 ILE B CA 1
ATOM 3871 C C . ILE B 1 213 ? -19.031 -13.141 -12.469 1 91.31 213 ILE B C 1
ATOM 3873 O O . ILE B 1 213 ? -19.141 -13.156 -13.695 1 91.31 213 ILE B O 1
ATOM 3877 N N . THR B 1 214 ? -18.25 -12.289 -11.867 1 92.88 214 THR B N 1
ATOM 3878 C CA . THR B 1 214 ? -17.422 -11.352 -12.602 1 92.88 214 THR B CA 1
ATOM 3879 C C . THR B 1 214 ? -16.328 -12.086 -13.383 1 92.88 214 THR B C 1
ATOM 3881 O O . THR B 1 214 ? -15.984 -13.219 -13.055 1 92.88 214 THR B O 1
ATOM 3884 N N . ASP B 1 215 ? -15.727 -11.453 -14.391 1 95 215 ASP B N 1
ATOM 3885 C CA . ASP B 1 215 ? -14.648 -12.031 -15.188 1 95 215 ASP B CA 1
ATOM 3886 C C . ASP B 1 215 ? -13.445 -12.383 -14.312 1 95 215 ASP B C 1
ATOM 3888 O O . ASP B 1 215 ? -12.836 -13.445 -14.477 1 95 215 ASP B O 1
ATOM 3892 N N . ALA B 1 216 ? -13.102 -11.539 -13.422 1 95.31 216 ALA B N 1
ATOM 3893 C CA . ALA B 1 216 ? -11.961 -11.781 -12.539 1 95.31 216 ALA B CA 1
ATOM 3894 C C . ALA B 1 216 ? -12.172 -13.023 -11.68 1 95.31 216 ALA B C 1
ATOM 3896 O O . ALA B 1 216 ? -11.297 -13.883 -11.586 1 95.31 216 ALA B O 1
ATOM 3897 N N . ASN B 1 217 ? -13.312 -13.094 -11.055 1 96.12 217 ASN B N 1
ATOM 3898 C CA . ASN B 1 217 ? -13.609 -14.234 -10.188 1 96.12 217 ASN B CA 1
ATOM 3899 C C . ASN B 1 217 ? -13.625 -15.547 -10.969 1 96.12 217 ASN B C 1
ATOM 3901 O O . ASN B 1 217 ? -13.18 -16.578 -10.461 1 96.12 217 ASN B O 1
ATOM 3905 N N . ARG B 1 218 ? -14.188 -15.492 -12.141 1 96.31 218 ARG B N 1
ATOM 3906 C CA . ARG B 1 218 ? -14.156 -16.656 -13.016 1 96.31 218 ARG B CA 1
ATOM 3907 C C . ARG B 1 218 ? -12.719 -17.062 -13.344 1 96.31 218 ARG B C 1
ATOM 3909 O O . ARG B 1 218 ? -12.383 -18.234 -13.352 1 96.31 218 ARG B O 1
ATOM 3916 N N . PHE B 1 219 ? -11.93 -16.062 -13.656 1 96.81 219 PHE B N 1
ATOM 3917 C CA . PHE B 1 219 ? -10.516 -16.281 -13.945 1 96.81 219 PHE B CA 1
ATOM 3918 C C . PHE B 1 219 ? -9.828 -16.984 -12.781 1 96.81 219 PHE B C 1
ATOM 3920 O O . PHE B 1 219 ? -9.062 -17.922 -12.977 1 96.81 219 PHE B O 1
ATOM 3927 N N . PHE B 1 220 ? -10.094 -16.562 -11.547 1 97.75 220 PHE B N 1
ATOM 3928 C CA . PHE B 1 220 ? -9.5 -17.172 -10.367 1 97.75 220 PHE B CA 1
ATOM 3929 C C . PHE B 1 220 ? -9.883 -18.641 -10.266 1 97.75 220 PHE B C 1
ATOM 3931 O O . PHE B 1 220 ? -9.039 -19.484 -9.977 1 97.75 220 PHE B O 1
ATOM 3938 N N . ALA B 1 221 ? -11.156 -18.906 -10.484 1 97.75 221 ALA B N 1
ATOM 3939 C CA . ALA B 1 221 ? -11.625 -20.281 -10.398 1 97.75 221 ALA B CA 1
ATOM 3940 C C . ALA B 1 221 ? -10.953 -21.156 -11.445 1 97.75 221 ALA B C 1
ATOM 3942 O O . ALA B 1 221 ? -10.555 -22.297 -11.156 1 97.75 221 ALA B O 1
ATOM 3943 N N . LYS B 1 222 ? -10.852 -20.656 -12.602 1 96.81 222 LYS B N 1
ATOM 3944 C CA . LYS B 1 222 ? -10.164 -21.406 -13.656 1 96.81 222 LYS B CA 1
ATOM 3945 C C . LYS B 1 222 ? -8.695 -21.609 -13.297 1 96.81 222 LYS B C 1
ATOM 3947 O O . LYS B 1 222 ? -8.125 -22.672 -13.586 1 96.81 222 LYS B O 1
ATOM 3952 N N . SER B 1 223 ? -8.039 -20.594 -12.742 1 96.56 223 SER B N 1
ATOM 3953 C CA . SER B 1 223 ? -6.656 -20.719 -12.289 1 96.56 223 SER B CA 1
ATOM 3954 C C . SER B 1 223 ? -6.504 -21.828 -11.258 1 96.56 223 SER B C 1
ATOM 3956 O O . SER B 1 223 ? -5.48 -22.516 -11.227 1 96.56 223 SER B O 1
ATOM 3958 N N . TYR B 1 224 ? -7.477 -21.969 -10.391 1 97.25 224 TYR B N 1
ATOM 3959 C CA . TYR B 1 224 ? -7.434 -23.031 -9.391 1 97.25 224 TYR B CA 1
ATOM 3960 C C . TYR B 1 224 ? -7.449 -24.406 -10.055 1 97.25 224 TYR B C 1
ATOM 3962 O O . TYR B 1 224 ? -6.707 -25.297 -9.648 1 97.25 224 TYR B O 1
ATOM 3970 N N . LYS B 1 225 ? -8.328 -24.531 -11.039 1 95.62 225 LYS B N 1
ATOM 3971 C CA . LYS B 1 225 ? -8.359 -25.781 -11.773 1 95.62 225 LYS B CA 1
ATOM 3972 C C . LYS B 1 225 ? -7 -26.094 -12.391 1 95.62 225 LYS B C 1
ATOM 3974 O O . LYS B 1 225 ? -6.551 -27.25 -12.375 1 95.62 225 LYS B O 1
ATOM 3979 N N . GLN B 1 226 ? -6.402 -25.125 -12.938 1 92.56 226 GLN B N 1
ATOM 3980 C CA . GLN B 1 226 ? -5.07 -25.297 -13.508 1 92.56 226 GLN B CA 1
ATOM 3981 C C . GLN B 1 226 ? -4.062 -25.719 -12.445 1 92.56 226 GLN B C 1
ATOM 3983 O O . GLN B 1 226 ? -3.193 -26.547 -12.703 1 92.56 226 GLN B O 1
ATOM 3988 N N . GLN B 1 227 ? -4.129 -25.094 -11.328 1 93.19 227 GLN B N 1
ATOM 3989 C CA . GLN B 1 227 ? -3.25 -25.453 -10.219 1 93.19 227 GLN B CA 1
ATOM 3990 C C . GLN B 1 227 ? -3.404 -26.922 -9.844 1 93.19 227 GLN B C 1
ATOM 3992 O O . GLN B 1 227 ? -2.414 -27.609 -9.57 1 93.19 227 GLN B O 1
ATOM 3997 N N . LEU B 1 228 ? -4.633 -27.422 -9.82 1 92.44 228 LEU B N 1
ATOM 3998 C CA . LEU B 1 228 ? -4.887 -28.812 -9.5 1 92.44 228 LEU B CA 1
ATOM 3999 C C . LEU B 1 228 ? -4.246 -29.734 -10.539 1 92.44 228 LEU B C 1
ATOM 4001 O O . LEU B 1 228 ? -3.752 -30.812 -10.195 1 92.44 228 LEU B O 1
ATOM 4005 N N . GLU B 1 229 ? -4.246 -29.297 -11.758 1 91.56 229 GLU B N 1
ATOM 4006 C CA . GLU B 1 229 ? -3.719 -30.094 -12.859 1 91.56 229 GLU B CA 1
ATOM 4007 C C . GLU B 1 229 ? -2.193 -30.125 -12.836 1 91.56 229 GLU B C 1
ATOM 4009 O O . GLU B 1 229 ? -1.583 -31.188 -13.031 1 91.56 229 GLU B O 1
ATOM 4014 N N . THR B 1 230 ? -1.531 -29 -12.586 1 90.62 230 THR B N 1
ATOM 4015 C CA . THR B 1 230 ? -0.081 -28.875 -12.695 1 90.62 230 THR B CA 1
ATOM 4016 C C . THR B 1 230 ? 0.592 -29.266 -11.383 1 90.62 230 THR B C 1
ATOM 4018 O O . THR B 1 230 ? 1.799 -29.516 -11.344 1 90.62 230 THR B O 1
ATOM 4021 N N . LYS B 1 231 ? -0.141 -29.219 -10.289 1 92.12 231 LYS B N 1
ATOM 4022 C CA . LYS B 1 231 ? 0.371 -29.5 -8.953 1 92.12 231 LYS B CA 1
ATOM 4023 C C . LYS B 1 231 ? 1.477 -28.516 -8.57 1 92.12 231 LYS B C 1
ATOM 4025 O O . LYS B 1 231 ? 2.506 -28.922 -8.023 1 92.12 231 LYS B O 1
ATOM 4030 N N . MET B 1 232 ? 1.334 -27.297 -9.055 1 93.12 232 MET B N 1
ATOM 4031 C CA . MET B 1 232 ? 2.213 -26.172 -8.711 1 93.12 232 MET B CA 1
ATOM 4032 C C . MET B 1 232 ? 1.42 -25.031 -8.086 1 93.12 232 MET B C 1
ATOM 4034 O O . MET B 1 232 ? 0.275 -24.781 -8.469 1 93.12 232 MET B O 1
ATOM 4038 N N . ALA B 1 233 ? 2.023 -24.422 -7.09 1 94.19 233 ALA B N 1
ATOM 4039 C CA . ALA B 1 233 ? 1.342 -23.312 -6.422 1 94.19 233 ALA B CA 1
ATOM 4040 C C . ALA B 1 233 ? 2.342 -22.281 -5.926 1 94.19 233 ALA B C 1
ATOM 4042 O O . ALA B 1 233 ? 3.547 -22.531 -5.891 1 94.19 233 ALA B O 1
ATOM 4043 N N . ILE B 1 234 ? 1.866 -21.078 -5.676 1 95.69 234 ILE B N 1
ATOM 4044 C CA . ILE B 1 234 ? 2.65 -20.047 -5.008 1 95.69 234 ILE B CA 1
ATOM 4045 C C . ILE B 1 234 ? 2.521 -20.203 -3.494 1 95.69 234 ILE B C 1
ATOM 4047 O O . ILE B 1 234 ? 1.413 -20.156 -2.953 1 95.69 234 ILE B O 1
ATOM 4051 N N . LYS B 1 235 ? 3.562 -20.422 -2.816 1 96.31 235 LYS B N 1
ATOM 4052 C CA . LYS B 1 235 ? 3.547 -20.625 -1.371 1 96.31 235 LYS B CA 1
ATOM 4053 C C . LYS B 1 235 ? 4.625 -19.797 -0.683 1 96.31 235 LYS B C 1
ATOM 4055 O O . LYS B 1 235 ? 5.648 -19.469 -1.291 1 96.31 235 LYS B O 1
ATOM 4060 N N . PRO B 1 236 ? 4.391 -19.484 0.572 1 96.69 236 PRO B N 1
ATOM 4061 C CA . PRO B 1 236 ? 5.387 -18.703 1.313 1 96.69 236 PRO B CA 1
ATOM 4062 C C . PRO B 1 236 ? 6.492 -19.578 1.905 1 96.69 236 PRO B C 1
ATOM 4064 O O . PRO B 1 236 ? 6.234 -20.703 2.326 1 96.69 236 PRO B O 1
ATOM 4067 N N . THR B 1 237 ? 7.691 -19.125 1.902 1 96.06 237 THR B N 1
ATOM 4068 C CA . THR B 1 237 ? 8.852 -19.641 2.621 1 96.06 237 THR B CA 1
ATOM 4069 C C . THR B 1 237 ? 9.453 -18.578 3.529 1 96.06 237 THR B C 1
ATOM 4071 O O . THR B 1 237 ? 9.633 -17.438 3.113 1 96.06 237 THR B O 1
ATOM 4074 N N . LYS B 1 238 ? 9.633 -18.906 4.797 1 95.75 238 LYS B N 1
ATOM 4075 C CA . LYS B 1 238 ? 10.273 -17.969 5.719 1 95.75 238 LYS B CA 1
ATOM 4076 C C . LYS B 1 238 ? 11.773 -17.875 5.445 1 95.75 238 LYS B C 1
ATOM 4078 O O . LYS B 1 238 ? 12.484 -18.875 5.492 1 95.75 238 LYS B O 1
ATOM 4083 N N . VAL B 1 239 ? 12.258 -16.656 5.113 1 95.62 239 VAL B N 1
ATOM 4084 C CA . VAL B 1 239 ? 13.656 -16.422 4.789 1 95.62 239 VAL B CA 1
ATOM 4085 C C . VAL B 1 239 ? 14.211 -15.305 5.66 1 95.62 239 VAL B C 1
ATOM 4087 O O . VAL B 1 239 ? 13.547 -14.289 5.879 1 95.62 239 VAL B O 1
ATOM 4090 N N . TRP B 1 240 ? 15.391 -15.422 6.141 1 92.56 240 TRP B N 1
ATOM 4091 C CA . TRP B 1 240 ? 16.031 -14.445 7.023 1 92.56 240 TRP B CA 1
ATOM 4092 C C . TRP B 1 240 ? 16.234 -13.117 6.309 1 92.56 240 TRP B C 1
ATOM 4094 O O . TRP B 1 240 ? 16.609 -13.086 5.133 1 92.56 240 TRP B O 1
ATOM 4104 N N . ASN B 1 241 ? 16.031 -12.047 7.066 1 89.12 241 ASN B N 1
ATOM 4105 C CA . ASN B 1 241 ? 16.422 -10.734 6.551 1 89.12 241 ASN B CA 1
ATOM 4106 C C . ASN B 1 241 ? 17.922 -10.516 6.641 1 89.12 241 ASN B C 1
ATOM 4108 O O . ASN B 1 241 ? 18.656 -11.398 7.078 1 89.12 241 ASN B O 1
ATOM 4112 N N . PHE B 1 242 ? 18.328 -9.328 6.133 1 81.31 242 PHE B N 1
ATOM 4113 C CA . PHE B 1 242 ? 19.75 -9.008 6.043 1 81.31 242 PHE B CA 1
ATOM 4114 C C . PHE B 1 242 ? 20.406 -9.109 7.41 1 81.31 242 PHE B C 1
ATOM 4116 O O . PHE B 1 242 ? 21.5 -9.672 7.539 1 81.31 242 PHE B O 1
ATOM 4123 N N . ARG B 1 243 ? 19.75 -8.734 8.461 1 86.5 243 ARG B N 1
ATOM 4124 C CA . ARG B 1 243 ? 20.297 -8.664 9.812 1 86.5 243 ARG B CA 1
ATOM 4125 C C . ARG B 1 243 ? 20.188 -10 10.531 1 86.5 243 ARG B C 1
ATOM 4127 O O . ARG B 1 243 ? 20.672 -10.156 11.648 1 86.5 243 ARG B O 1
ATOM 4134 N N . LYS B 1 244 ? 19.469 -10.867 9.977 1 87.81 244 LYS B N 1
ATOM 4135 C CA . LYS B 1 244 ? 19.25 -12.219 10.492 1 87.81 244 LYS B CA 1
ATOM 4136 C C . LYS B 1 244 ? 18.531 -12.18 11.836 1 87.81 244 LYS B C 1
ATOM 4138 O O . LYS B 1 244 ? 18.844 -12.961 12.734 1 87.81 244 LYS B O 1
ATOM 4143 N N . ASN B 1 245 ? 17.734 -11.281 12.102 1 90.19 245 ASN B N 1
ATOM 4144 C CA . ASN B 1 245 ? 16.969 -11.18 13.344 1 90.19 245 ASN B CA 1
ATOM 4145 C C . ASN B 1 245 ? 15.492 -11.461 13.117 1 90.19 245 ASN B C 1
ATOM 4147 O O . ASN B 1 245 ? 14.742 -11.641 14.078 1 90.19 245 ASN B O 1
ATOM 4151 N N . LEU B 1 246 ? 15.078 -11.438 11.938 1 91.62 246 LEU B N 1
ATOM 4152 C CA . LEU B 1 246 ? 13.688 -11.719 11.602 1 91.62 246 LEU B CA 1
ATOM 4153 C C . LEU B 1 246 ? 13.586 -12.43 10.258 1 91.62 246 LEU B C 1
ATOM 4155 O O . LEU B 1 246 ? 14.438 -12.234 9.383 1 91.62 246 LEU B O 1
ATOM 4159 N N . LYS B 1 247 ? 12.562 -13.32 10.133 1 94.44 247 LYS B N 1
ATOM 4160 C CA . LYS B 1 247 ? 12.289 -13.969 8.852 1 94.44 247 LYS B CA 1
ATOM 4161 C C . LYS B 1 247 ? 11.055 -13.367 8.188 1 94.44 247 LYS B C 1
ATOM 4163 O O . LYS B 1 247 ? 10.062 -13.07 8.852 1 94.44 247 LYS B O 1
ATOM 4168 N N . ASN B 1 248 ? 11.141 -13.117 6.938 1 94.88 248 ASN B N 1
ATOM 4169 C CA . ASN B 1 248 ? 10.016 -12.656 6.129 1 94.88 248 ASN B CA 1
ATOM 4170 C C . ASN B 1 248 ? 9.477 -13.758 5.227 1 94.88 248 ASN B C 1
ATOM 4172 O O . ASN B 1 248 ? 10.219 -14.672 4.855 1 94.88 248 ASN B O 1
ATOM 4176 N N . ASN B 1 249 ? 8.172 -13.695 4.93 1 96 249 ASN B N 1
ATOM 4177 C CA . ASN B 1 249 ? 7.602 -14.594 3.928 1 96 249 ASN B CA 1
ATOM 4178 C C . ASN B 1 249 ? 8.016 -14.195 2.516 1 96 249 ASN B C 1
ATOM 4180 O O . ASN B 1 249 ? 7.809 -13.055 2.1 1 96 249 ASN B O 1
ATOM 4184 N N . ILE B 1 250 ? 8.641 -15.094 1.785 1 97.25 250 ILE B N 1
ATOM 4185 C CA . ILE B 1 250 ? 8.844 -14.953 0.347 1 97.25 250 ILE B CA 1
ATOM 4186 C C . ILE B 1 250 ? 7.93 -15.922 -0.399 1 97.25 250 ILE B C 1
ATOM 4188 O O . ILE B 1 250 ? 7.996 -17.141 -0.188 1 97.25 250 ILE B O 1
ATOM 4192 N N . TYR B 1 251 ? 7.066 -15.398 -1.18 1 97.56 251 TYR B N 1
ATOM 4193 C CA . TYR B 1 251 ? 6.129 -16.188 -1.972 1 97.56 251 TYR B CA 1
ATOM 4194 C C . TYR B 1 251 ? 6.719 -16.516 -3.336 1 97.56 251 TYR B C 1
ATOM 4196 O O . TYR B 1 251 ? 7.133 -15.633 -4.078 1 97.56 251 TYR B O 1
ATOM 4204 N N . SER B 1 252 ? 6.84 -17.75 -3.666 1 96.56 252 SER B N 1
ATOM 4205 C CA . SER B 1 252 ? 7.414 -18.234 -4.914 1 96.56 252 SER B CA 1
ATOM 4206 C C . SER B 1 252 ? 6.738 -19.531 -5.367 1 96.56 252 SER B C 1
ATOM 4208 O O . SER B 1 252 ? 5.934 -20.109 -4.633 1 96.56 252 SER B O 1
ATOM 4210 N N . LEU B 1 253 ? 7.02 -19.906 -6.555 1 94.94 253 LEU B N 1
ATOM 4211 C CA . LEU B 1 253 ? 6.469 -21.125 -7.109 1 94.94 253 LEU B CA 1
ATOM 4212 C C . LEU B 1 253 ? 7.059 -22.359 -6.41 1 94.94 253 LEU B C 1
ATOM 4214 O O . LEU B 1 253 ? 8.273 -22.453 -6.25 1 94.94 253 LEU B O 1
ATOM 4218 N N . GLN B 1 254 ? 6.211 -23.234 -6.004 1 92.69 254 GLN B N 1
ATOM 4219 C CA . GLN B 1 254 ? 6.602 -24.484 -5.359 1 92.69 254 GLN B CA 1
ATOM 4220 C C . GLN B 1 254 ? 5.734 -25.641 -5.832 1 92.69 254 GLN B C 1
ATOM 4222 O O . GLN B 1 254 ? 4.582 -25.438 -6.23 1 92.69 254 GLN B O 1
ATOM 4227 N N . THR B 1 255 ? 6.277 -26.797 -5.805 1 89.06 255 THR B N 1
ATOM 4228 C CA . THR B 1 255 ? 5.516 -28 -6.113 1 89.06 255 THR B CA 1
ATOM 4229 C C . THR B 1 255 ? 4.625 -28.406 -4.941 1 89.06 255 THR B C 1
ATOM 4231 O O . THR B 1 255 ? 5.043 -28.328 -3.783 1 89.06 255 THR B O 1
ATOM 4234 N N . LEU B 1 256 ? 3.369 -28.688 -5.297 1 80.81 256 LEU B N 1
ATOM 4235 C CA . LEU B 1 256 ? 2.453 -29.172 -4.27 1 80.81 256 LEU B CA 1
ATOM 4236 C C . LEU B 1 256 ? 2.703 -30.656 -3.967 1 80.81 256 LEU B C 1
ATOM 4238 O O . LEU B 1 256 ? 2.936 -31.453 -4.879 1 80.81 256 LEU B O 1
ATOM 4242 N N . GLN B 1 257 ? 3.328 -30.984 -2.834 1 63.78 257 GLN B N 1
ATOM 4243 C CA . GLN B 1 257 ? 3.564 -32.375 -2.475 1 63.78 257 GLN B CA 1
ATOM 4244 C C . GLN B 1 257 ? 2.25 -33.125 -2.348 1 63.78 257 GLN B C 1
ATOM 4246 O O . GLN B 1 257 ? 1.234 -32.562 -1.931 1 63.78 257 GLN B O 1
ATOM 4251 N N . ASP B 1 258 ? 2.102 -34.375 -2.977 1 52.59 258 ASP B N 1
ATOM 4252 C CA . ASP B 1 258 ? 0.994 -35.312 -2.807 1 52.59 258 ASP B CA 1
ATOM 4253 C C . ASP B 1 258 ? 0.689 -35.531 -1.328 1 52.59 258 ASP B C 1
ATOM 4255 O O . ASP B 1 258 ? 1.587 -35.469 -0.486 1 52.59 258 ASP B O 1
#

Radius of gyration: 25.58 Å; Cα contacts (8 Å, |Δi|>4): 1139; chains: 2; bounding box: 60×71×51 Å

Secondary structure (DSSP, 8-state):
------EE-TTSEEEEETTTS--SSHHHHHHHHHHHHHHHHHTT-SEEEEEEEGGGGGGHHHHHHTT-EEEEEETTEEEEEEE--SSS---PPPPP-EEEEEEEEEB-TTSEEEEEEETT-SS---B--EEEPPTT--HHHHHHHHHHHHH---EEEEEEEEEEEE-S-GGG-EEEEEEEEEEES-------TTTEEEEEEEEHHHHHH-TTS-HHHHHHHHHHHHHHHHTEEEEEEEEE-TTSS-EEEEEEEEE---/------EE-TTSEEEEETTTS--SSHHHHHHHHHHHHHHHHHTT-SEEEEEEEGGGGGGHHHHHHTT-EEEEEETTEEEEEEE--SSS---PPPPP-EEEEEEEEEB-TTSEEEEEEETT-SS---B--EEEPPTT--HHHHHHHHHHHHH---EEEEEEEEEEEE-S-GGG-EEEEEEEEEEES-------TTTEEEEEEEEHHHHHH-TTS-HHHHHHHHHHHHHHHHTEEEEEEEEE-TTSS-EEEEEEEEE---

InterPro domains:
  IPR000086 NUDIX hydrolase domain [PF00293] (101-213)
  IPR000086 NUDIX hydrolase domain [PS51462] (97-226)
  IPR003293 Nudix hydrolase 6-like [PR01356] (56-74)
  IPR003293 Nudix hydrolase 6-like [PR01356] (95-113)
  IPR003293 Nudix hydrolase 6-like [PR01356] (180-204)
  IPR003293 Nudix hydrolase 6-like [PTHR13994] (3-251)
  IPR015797 NUDIX hydrolase-like domain superfamily [SSF55811] (46-220)
  IPR020084 NUDIX hydrolase, conserved site [PS00893] (131-152)
  IPR040618 Pre-nudix hydrolase domain [PF18290] (4-84)

Nearest PDB structures (foldseek):
  3i7u-assembly1_B  TM=8.424E-01  e=5.026E-11  Aquifex aeolicus VF5
  4dyw-assembly1_A  TM=8.207E-01  e=5.868E-10  Burkholderia pseudomallei 1710b
  2b0v-assembly1_A  TM=8.290E-01  e=1.442E-09  Nitrosomonas europaea
  5gg7-assembly1_A  TM=8.791E-01  e=5.723E-09  Mycolicibacterium smegmatis MC2 155
  7r0d-assembly1_AAA  TM=7.094E-01  e=2.015E-08  Homo sapiens

Solvent-accessible surface area (backbone atoms only — not comparable to full-atom values): 27140 Å² total; per-residue (Å²): 127,73,47,74,79,59,49,72,50,98,77,36,30,37,37,36,42,57,88,77,55,90,66,89,46,66,68,50,39,49,52,23,49,54,46,27,52,56,51,39,50,75,68,62,32,41,29,42,34,41,38,37,35,58,94,52,35,74,48,50,37,52,43,43,74,72,61,34,37,37,43,38,34,37,78,54,29,39,34,29,36,32,73,57,52,83,90,54,81,84,76,78,78,80,67,50,44,24,37,47,34,27,24,23,50,31,42,47,96,84,52,24,33,45,34,29,22,47,54,88,44,90,71,73,38,57,38,61,35,40,46,68,53,57,90,80,53,53,71,62,58,39,15,41,50,30,25,25,62,46,31,44,30,45,53,45,76,72,34,41,60,35,34,34,51,41,59,70,44,73,95,69,19,27,32,37,40,36,35,30,33,25,37,56,77,44,81,61,75,51,55,33,67,87,57,28,65,42,73,48,77,36,49,46,67,57,52,57,69,37,83,58,41,45,60,53,60,34,49,51,52,53,51,50,53,50,30,68,73,68,37,46,40,30,36,72,42,80,39,44,40,88,83,62,81,50,66,33,42,35,35,28,78,42,73,56,79,132,128,73,48,74,78,58,50,72,49,98,78,36,29,34,38,37,43,59,90,76,54,89,64,88,47,68,68,51,40,48,52,24,49,55,46,27,52,54,51,40,49,76,69,63,32,40,30,41,35,41,39,37,35,58,96,52,34,74,47,50,35,52,43,42,74,72,61,32,37,37,43,36,33,36,77,56,27,39,34,28,35,34,74,58,52,85,90,52,79,85,76,78,76,80,68,49,44,23,37,48,33,27,25,22,48,31,41,47,96,84,51,23,32,46,34,29,21,48,52,87,44,89,73,72,37,57,40,63,35,39,44,68,51,58,92,78,53,53,69,62,57,37,15,39,51,31,25,26,62,46,32,44,28,45,53,44,77,72,34,41,59,35,35,33,52,43,58,71,43,75,95,70,19,27,34,37,41,36,34,29,33,27,38,57,76,44,80,63,75,52,56,33,68,86,56,29,65,43,72,46,77,36,49,45,67,55,53,60,70,37,84,58,40,44,61,54,59,34,49,51,53,53,50,50,56,49,30,68,72,69,39,45,38,30,35,72,43,81,36,45,41,88,83,63,80,52,66,32,43,35,35,29,78,41,73,54,78,132